Protein AF-A0A3Q3G1B0-F1 (afdb_monomer_lite)

pLDDT: mean 76.83, std 24.82, range [29.81, 98.31]

Organism: NCBI:txid56723

Sequence (438 aa):
MSRRAYSVTGSNMSSARRSFGGAPASNYSVKRTTSHGFGSGSGFGSMSMASGSYGQGGNNFMAPPITAVQVNQSLLAPLNLAIDPTIQVVRTQEKDQIKTLNNRFASFIDKVRFLEQQNKMLETKWSLLQDQTTSRSNIDGMFEAYIANLRRQLDGLGNEKVKLEGELRNMQGLVEDFKIKYEDEINKRAGAENEFVLLKKDVDAAYMNKVELEAKADALQDEINFLRAVYETELRELQGQIKDTSVIVEMDNSRNLDMDSIVAEVRAQYEDIANKSKAEAECWYKQKYEEMQSSAGQYGDDLRSTKTEIAELNRMIARLQNEIESVKGQRANLELQISEAEERGELAVRDAKLRIKDLEDALQRAKQDMARQVREYQELMNVKLALDIEIATYRKLLEGEESRLASGGANATIHVQQTSGGSDSEFIDYGHHHHYRC

Secondary structure (DSSP, 8-state):
------------------PPPP-------------------------------------------PPPP---TTS-S-------HHHHHHHHHHHHHHHHHHHHHHHHHHHHHHHHHHHHHHHHHHHHHHHHH----THHHHHHHHHHHHHHHHHHHHHHHHHHHHHHHHHHHHHHHHHHHHHHHHHHHHHHHHHHHHHHHHHHHHHHHHHHHHHHHHHHHHHHHHHHHHHHHHHHHHHHHHHHHSS-------S---HHHHHHHHHHHHHHHHHHHHHHHHHHHHHHHHHHHHHHHHHHHHHHHHHHHHHHHHHHHHHHHHHHHHHHHHHHHHHHHHHHHHHHHHHHHHHHHHHHHHHHHHHHHHHHHHHHHHHHHHHHHHHHHHHHHHHHHHHHHHHHHHHHHHTT------------------------------

Radius of gyration: 74.07 Å; chains: 1; bounding box: 150×112×204 Å

InterPro domains:
  IPR003054 Keratin, type II [PR01276] (96-104)
  IPR003054 Keratin, type II [PR01276] (123-135)
  IPR003054 Keratin, type II [PR01276] (168-181)
  IPR003054 Keratin, type II [PR01276] (182-201)
  IPR003054 Keratin, type II [PR01276] (293-310)
  IPR003054 Keratin, type II [PR01276] (344-359)
  IPR018039 Intermediate filament protein, conserved site [PS00226] (391-399)
  IPR032444 Keratin type II head [PF16208] (9-90)
  IPR039008 Intermediate filament, rod domain [PF00038] (93-404)
  IPR039008 Intermediate filament, rod domain [PS51842] (94-405)
  IPR039008 Intermediate filament, rod domain [SM01391] (93-404)

Structure (mmCIF, N/CA/C/O backbone):
data_AF-A0A3Q3G1B0-F1
#
_entry.id   AF-A0A3Q3G1B0-F1
#
loop_
_atom_site.group_PDB
_atom_site.id
_atom_site.type_symbol
_atom_site.label_atom_id
_atom_site.label_alt_id
_atom_site.label_comp_id
_atom_site.label_asym_id
_atom_site.label_entity_id
_atom_site.label_seq_id
_atom_site.pdbx_PDB_ins_code
_atom_site.Cartn_x
_atom_site.Cartn_y
_atom_site.Cartn_z
_atom_site.occupancy
_atom_site.B_iso_or_equiv
_atom_site.auth_seq_id
_atom_site.auth_comp_id
_atom_site.auth_asym_id
_atom_site.auth_atom_id
_atom_site.pdbx_PDB_model_num
ATOM 1 N N . MET A 1 1 ? 16.455 -18.747 47.196 1.00 43.62 1 MET A N 1
ATOM 2 C CA . MET A 1 1 ? 17.042 -18.895 45.842 1.00 43.62 1 MET A CA 1
ATOM 3 C C . MET A 1 1 ? 15.928 -18.537 44.866 1.00 43.62 1 MET A C 1
ATOM 5 O O . MET A 1 1 ? 14.877 -19.127 45.000 1.00 43.62 1 MET A O 1
ATOM 9 N N . SER A 1 2 ? 15.951 -17.538 43.991 1.00 40.81 2 SER A N 1
ATOM 10 C CA . SER A 1 2 ? 16.993 -16.732 43.362 1.00 40.81 2 SER A CA 1
ATOM 11 C C . SER A 1 2 ? 16.430 -15.308 43.205 1.00 40.81 2 SER A C 1
ATOM 13 O O . SER A 1 2 ? 15.312 -15.148 42.722 1.00 40.81 2 SER A O 1
ATOM 15 N N . ARG A 1 3 ? 17.153 -14.281 43.670 1.00 39.31 3 ARG A N 1
ATOM 16 C CA . ARG A 1 3 ? 16.805 -12.867 43.448 1.00 39.31 3 ARG A CA 1
ATOM 17 C C . ARG A 1 3 ? 17.604 -12.390 42.241 1.00 39.31 3 ARG A C 1
ATOM 19 O O . ARG A 1 3 ? 18.830 -12.432 42.291 1.00 39.31 3 ARG A O 1
ATOM 26 N N . ARG A 1 4 ? 16.934 -11.931 41.183 1.00 45.38 4 ARG A N 1
ATOM 27 C CA . ARG A 1 4 ? 17.589 -11.284 40.041 1.00 45.38 4 ARG A CA 1
ATOM 28 C C . ARG A 1 4 ? 17.277 -9.792 40.086 1.00 45.38 4 ARG A C 1
ATOM 30 O O . ARG A 1 4 ? 16.143 -9.382 39.871 1.00 45.38 4 ARG A O 1
ATOM 37 N N . ALA A 1 5 ? 18.289 -9.019 40.460 1.00 38.84 5 ALA A N 1
ATOM 38 C CA . ALA A 1 5 ? 18.289 -7.568 40.414 1.00 38.84 5 ALA A CA 1
ATOM 39 C C . ALA A 1 5 ? 18.445 -7.101 38.961 1.00 38.84 5 ALA A C 1
ATOM 41 O O . ALA A 1 5 ? 19.259 -7.663 38.228 1.00 38.84 5 ALA A O 1
ATOM 42 N N . TYR A 1 6 ? 17.712 -6.058 38.575 1.00 40.56 6 TYR A N 1
ATOM 43 C CA . TYR A 1 6 ? 18.009 -5.279 37.379 1.00 40.56 6 TYR A CA 1
ATOM 44 C C . TYR A 1 6 ? 18.290 -3.836 37.789 1.00 40.56 6 TYR A C 1
ATOM 46 O O . TYR A 1 6 ? 17.499 -3.184 38.467 1.00 40.56 6 TYR A O 1
ATOM 54 N N . SER A 1 7 ? 19.492 -3.406 37.426 1.00 35.34 7 SER A N 1
ATOM 55 C CA . SER A 1 7 ? 20.082 -2.094 37.631 1.00 35.34 7 SER A CA 1
ATOM 56 C C . SER A 1 7 ? 19.449 -1.055 36.711 1.00 35.34 7 SER A C 1
ATOM 58 O O . SER A 1 7 ? 19.364 -1.267 35.503 1.00 35.34 7 SER A O 1
ATOM 60 N N . VAL A 1 8 ? 19.077 0.090 37.278 1.00 37.97 8 VAL A N 1
ATOM 61 C CA . VAL A 1 8 ? 18.696 1.299 36.544 1.00 37.97 8 VAL A CA 1
ATOM 62 C C . VAL A 1 8 ? 19.968 2.090 36.241 1.00 37.97 8 VAL A C 1
ATOM 64 O O . VAL A 1 8 ? 20.605 2.617 37.150 1.00 37.97 8 VAL A O 1
ATOM 67 N N . THR A 1 9 ? 20.344 2.179 34.967 1.00 40.16 9 THR A N 1
ATOM 68 C CA . THR A 1 9 ? 21.362 3.117 34.476 1.00 40.16 9 THR A CA 1
ATOM 69 C C . THR A 1 9 ? 20.674 4.250 33.730 1.00 40.16 9 THR A C 1
ATOM 71 O O . THR A 1 9 ? 20.186 4.071 32.616 1.00 40.16 9 THR A O 1
ATOM 74 N N . GLY A 1 10 ? 20.632 5.420 34.369 1.00 38.16 10 GLY A N 1
ATOM 75 C CA . GLY A 1 10 ? 20.230 6.675 33.746 1.00 38.16 10 GLY A CA 1
ATOM 76 C C . GLY A 1 10 ? 21.275 7.140 32.736 1.00 38.16 10 GLY A C 1
ATOM 77 O O . GLY A 1 10 ? 22.471 7.130 33.018 1.00 38.16 10 GLY A O 1
ATOM 78 N N . SER A 1 11 ? 20.809 7.552 31.560 1.00 37.72 11 SER A N 1
ATOM 79 C CA . SER A 1 11 ? 21.623 8.199 30.532 1.00 37.72 11 SER A CA 1
ATOM 80 C C . SER A 1 11 ? 20.938 9.500 30.133 1.00 37.72 11 SER A C 1
ATOM 82 O O . SER A 1 11 ? 19.899 9.491 29.480 1.00 37.72 11 SER A O 1
ATOM 84 N N . ASN A 1 12 ? 21.520 10.619 30.565 1.00 38.75 12 ASN A N 1
ATOM 85 C CA . ASN A 1 12 ? 21.215 11.954 30.064 1.00 38.75 12 ASN A CA 1
ATOM 86 C C . ASN A 1 12 ? 21.522 12.005 28.562 1.00 38.75 12 ASN A C 1
ATOM 88 O O . ASN A 1 12 ? 22.678 11.829 28.178 1.00 38.75 12 ASN A O 1
ATOM 92 N N . MET A 1 13 ? 20.531 12.319 27.727 1.00 35.88 13 MET A N 1
ATOM 93 C CA . MET A 1 13 ? 20.781 12.795 26.367 1.00 35.88 13 MET A CA 1
ATOM 94 C C . MET A 1 13 ? 20.259 14.216 26.214 1.00 35.88 13 MET A C 1
ATOM 96 O O . MET A 1 13 ? 19.077 14.524 26.342 1.00 35.88 13 MET A O 1
ATOM 100 N N . SER A 1 14 ? 21.237 15.078 25.996 1.00 35.81 14 SER A N 1
ATOM 101 C CA . SER A 1 14 ? 21.177 16.503 25.773 1.00 35.81 14 SER A CA 1
ATOM 102 C C . SER A 1 14 ? 20.442 16.843 24.478 1.00 35.81 14 SER A C 1
ATOM 104 O O . SER A 1 14 ? 20.696 16.303 23.403 1.00 35.81 14 SER A O 1
ATOM 106 N N . SER A 1 15 ? 19.551 17.818 24.599 1.00 39.00 15 SER A N 1
ATOM 107 C CA . SER A 1 15 ? 18.870 18.516 23.519 1.00 39.00 15 SER A CA 1
ATOM 108 C C . SER A 1 15 ? 19.864 19.214 22.586 1.00 39.00 15 SER A C 1
ATOM 110 O O . SER A 1 15 ? 20.496 20.197 22.975 1.00 39.00 15 SER A O 1
ATOM 112 N N . ALA A 1 16 ? 19.951 18.761 21.335 1.00 35.78 16 ALA A N 1
ATOM 113 C CA . ALA A 1 16 ? 20.626 19.476 20.256 1.00 35.78 16 ALA A CA 1
ATOM 114 C C . ALA A 1 16 ? 19.607 19.852 19.172 1.00 35.78 16 ALA A C 1
ATOM 116 O O . ALA A 1 16 ? 19.231 19.043 18.327 1.00 35.78 16 ALA A O 1
ATOM 117 N N . ARG A 1 17 ? 19.169 21.116 19.199 1.00 37.94 17 ARG A N 1
ATOM 118 C CA . ARG A 1 17 ? 18.475 21.774 18.086 1.00 37.94 17 ARG A CA 1
ATOM 119 C C . ARG A 1 17 ? 19.414 21.807 16.876 1.00 37.94 17 ARG A C 1
ATOM 121 O O . ARG A 1 17 ? 20.477 22.417 16.957 1.00 37.94 17 ARG A O 1
ATOM 128 N N . ARG A 1 18 ? 19.021 21.211 15.749 1.00 34.88 18 ARG A N 1
ATOM 129 C CA . ARG A 1 18 ? 19.658 21.457 14.447 1.00 34.88 18 ARG A CA 1
ATOM 130 C C . ARG A 1 18 ? 18.677 22.201 13.551 1.00 34.88 18 ARG A C 1
ATOM 132 O O . ARG A 1 18 ? 17.680 21.650 13.103 1.00 34.88 18 ARG A O 1
ATOM 139 N N . SER A 1 19 ? 18.970 23.485 13.365 1.00 33.47 19 SER A N 1
ATOM 140 C CA . SER A 1 19 ? 18.337 24.365 12.389 1.00 33.47 19 SER A CA 1
ATOM 141 C C . SER A 1 19 ? 18.814 23.989 10.989 1.00 33.47 19 SER A C 1
ATOM 143 O O . SER A 1 19 ? 20.016 23.845 10.766 1.00 33.47 19 SER A O 1
ATOM 145 N N . PHE A 1 20 ? 17.873 23.869 10.055 1.00 38.31 20 PHE A N 1
ATOM 146 C CA . PHE A 1 20 ? 18.137 23.791 8.622 1.00 38.31 20 PHE A CA 1
ATOM 147 C C . PHE A 1 20 ? 18.861 25.062 8.152 1.00 38.31 20 PHE A C 1
ATOM 149 O O . PHE A 1 20 ? 18.433 26.177 8.451 1.00 38.31 20 PHE A O 1
ATOM 156 N N . GLY A 1 21 ? 19.973 24.875 7.439 1.00 31.75 21 GLY A N 1
ATOM 157 C CA . GLY A 1 21 ? 20.718 25.929 6.759 1.00 31.75 21 GLY A CA 1
ATOM 158 C C . GLY A 1 21 ? 20.192 26.111 5.338 1.00 31.75 21 GLY A C 1
ATOM 159 O O . GLY A 1 21 ? 20.191 25.168 4.549 1.00 31.75 21 GLY A O 1
ATOM 160 N N . GLY A 1 22 ? 19.737 27.325 5.034 1.00 33.97 22 GLY A N 1
ATOM 161 C CA . GLY A 1 22 ? 19.428 27.778 3.684 1.00 33.97 22 GLY A CA 1
ATOM 162 C C . GLY A 1 22 ? 20.692 28.224 2.942 1.00 33.97 22 GLY A C 1
ATOM 163 O O . GLY A 1 22 ? 21.556 28.871 3.524 1.00 33.97 22 GLY A O 1
ATOM 164 N N . ALA A 1 23 ? 20.757 27.815 1.675 1.00 41.09 23 ALA A N 1
ATOM 165 C CA . ALA A 1 23 ? 21.552 28.280 0.531 1.00 41.09 23 ALA A CA 1
ATOM 166 C C . ALA A 1 23 ? 22.687 29.312 0.726 1.00 41.09 23 ALA A C 1
ATOM 168 O O . ALA A 1 23 ? 22.473 30.391 1.276 1.00 41.09 23 ALA A O 1
ATOM 169 N N . PRO A 1 24 ? 23.807 29.123 0.003 1.00 43.69 24 PRO A N 1
ATOM 170 C CA . PRO A 1 24 ? 24.548 30.227 -0.579 1.00 43.69 24 PRO A CA 1
ATOM 171 C C . PRO A 1 24 ? 24.320 30.290 -2.096 1.00 43.69 24 PRO A C 1
ATOM 173 O O . PRO A 1 24 ? 24.618 29.356 -2.839 1.00 43.69 24 PRO A O 1
ATOM 176 N N . ALA A 1 25 ? 23.825 31.437 -2.557 1.00 39.72 25 ALA A N 1
ATOM 177 C CA . ALA A 1 25 ? 24.010 31.890 -3.925 1.00 39.72 25 ALA A CA 1
ATOM 178 C C . ALA A 1 25 ? 25.426 32.472 -4.049 1.00 39.72 25 ALA A C 1
ATOM 180 O O . ALA A 1 25 ? 25.784 33.388 -3.308 1.00 39.72 25 ALA A O 1
ATOM 181 N N . SER A 1 26 ? 26.223 31.976 -4.993 1.00 34.06 26 SER A N 1
ATOM 182 C CA . SER A 1 26 ? 27.424 32.673 -5.450 1.00 34.06 26 SER A CA 1
ATOM 183 C C . SER A 1 26 ? 27.499 32.642 -6.973 1.00 34.06 26 SER A C 1
ATOM 185 O O . SER A 1 26 ? 27.687 31.615 -7.619 1.00 34.06 26 SER A O 1
ATOM 187 N N . ASN A 1 27 ? 27.319 33.832 -7.539 1.00 38.81 27 ASN A N 1
ATOM 188 C CA . ASN A 1 27 ? 27.659 34.155 -8.910 1.00 38.81 27 ASN A CA 1
ATOM 189 C C . ASN A 1 27 ? 29.184 34.219 -9.023 1.00 38.81 27 ASN A C 1
ATOM 191 O O . ASN A 1 27 ? 29.809 35.082 -8.408 1.00 38.81 27 ASN A O 1
ATOM 195 N N . TYR A 1 28 ? 29.764 33.367 -9.864 1.00 37.78 28 TYR A N 1
ATOM 196 C CA . TYR A 1 28 ? 31.102 33.577 -10.402 1.00 37.78 28 TYR A CA 1
ATOM 197 C C . TYR A 1 28 ? 31.034 33.651 -11.923 1.00 37.78 28 TYR A C 1
ATOM 199 O O . TYR A 1 28 ? 30.822 32.671 -12.631 1.00 37.78 28 TYR A O 1
ATOM 207 N N . SER A 1 29 ? 31.227 34.872 -12.408 1.00 36.41 29 SER A N 1
ATOM 208 C CA . SER A 1 29 ? 31.548 35.209 -13.784 1.00 36.41 29 SER A CA 1
ATOM 209 C C . SER A 1 29 ? 32.986 34.786 -14.092 1.00 36.41 29 SER A C 1
ATOM 211 O O . SER A 1 29 ? 33.923 35.343 -13.513 1.00 36.41 29 SER A O 1
ATOM 213 N N . VAL A 1 30 ? 33.178 33.863 -15.038 1.00 35.69 30 VAL A N 1
ATOM 214 C CA . VAL A 1 30 ? 34.489 33.616 -15.651 1.00 35.69 30 VAL A CA 1
ATOM 215 C C . VAL A 1 30 ? 34.432 33.847 -17.158 1.00 35.69 30 VAL A C 1
ATOM 217 O O . VAL A 1 30 ? 33.531 33.432 -17.879 1.00 35.69 30 VAL A O 1
ATOM 220 N N . LYS A 1 31 ? 35.445 34.613 -17.546 1.00 35.00 31 LYS A N 1
ATOM 221 C CA . LYS A 1 31 ? 35.848 35.186 -18.821 1.00 35.00 31 LYS A CA 1
ATOM 222 C C . LYS A 1 31 ? 35.782 34.220 -20.009 1.00 35.00 31 LYS A C 1
ATOM 224 O O . LYS A 1 31 ? 36.242 33.086 -19.948 1.00 35.00 31 LYS A O 1
ATOM 229 N N . ARG A 1 32 ? 35.286 34.771 -21.121 1.00 31.41 32 ARG A N 1
ATOM 230 C CA . ARG A 1 32 ? 35.415 34.257 -22.488 1.00 31.41 32 ARG A CA 1
ATOM 231 C C . ARG A 1 32 ? 36.866 34.363 -22.959 1.00 31.41 32 ARG A C 1
ATOM 233 O O . ARG A 1 32 ? 37.446 35.444 -22.867 1.00 31.41 32 ARG A O 1
ATOM 240 N N . THR A 1 33 ? 37.385 33.306 -23.575 1.00 33.59 33 THR A N 1
ATOM 241 C CA . THR A 1 33 ? 38.538 33.378 -24.484 1.00 33.59 33 THR A CA 1
ATOM 242 C C . THR A 1 33 ? 38.298 32.506 -25.717 1.00 33.59 33 THR A C 1
ATOM 244 O O . THR A 1 33 ? 38.049 31.313 -25.591 1.00 33.59 33 THR A O 1
ATOM 247 N N . THR A 1 34 ? 38.405 33.157 -26.880 1.00 32.47 34 THR A N 1
ATOM 248 C CA . THR A 1 34 ? 38.829 32.649 -28.201 1.00 32.47 34 THR A CA 1
ATOM 249 C C . THR A 1 34 ? 38.176 31.392 -28.786 1.00 32.47 34 THR A C 1
ATOM 251 O O . THR A 1 34 ? 38.571 30.272 -28.489 1.00 32.47 34 THR A O 1
ATOM 254 N N . SER A 1 35 ? 37.325 31.605 -29.796 1.00 31.66 35 SER A N 1
ATOM 255 C CA . SER A 1 35 ? 37.092 30.656 -30.891 1.00 31.66 35 SER A CA 1
ATOM 256 C C . SER A 1 35 ? 37.362 31.349 -32.232 1.00 31.66 35 SER A C 1
ATOM 258 O O . SER A 1 35 ? 36.646 32.273 -32.617 1.00 31.66 35 SER A O 1
ATOM 260 N N . HIS A 1 36 ? 38.411 30.910 -32.925 1.00 31.44 36 HIS A N 1
ATOM 261 C CA . HIS A 1 36 ? 38.564 31.083 -34.368 1.00 31.44 36 HIS A CA 1
ATOM 262 C C . HIS A 1 36 ? 37.856 29.918 -35.070 1.00 31.44 36 HIS A C 1
ATOM 264 O O . HIS A 1 36 ? 37.966 28.788 -34.603 1.00 31.44 36 HIS A O 1
ATOM 270 N N . GLY A 1 37 ? 37.236 30.185 -36.223 1.00 30.86 37 GLY A N 1
ATOM 271 C CA . GLY A 1 37 ? 37.069 29.176 -37.274 1.00 30.86 37 GLY A CA 1
ATOM 272 C C . GLY A 1 37 ? 35.647 28.918 -37.777 1.00 30.86 37 GLY A C 1
ATOM 273 O O . GLY A 1 37 ? 34.951 28.077 -37.234 1.00 30.86 37 GLY A O 1
ATOM 274 N N . PHE A 1 38 ? 35.329 29.572 -38.901 1.00 30.77 38 PHE A N 1
ATOM 275 C CA . PHE A 1 38 ? 34.603 29.055 -40.075 1.00 30.77 38 PHE A CA 1
ATOM 276 C C . PHE A 1 38 ? 33.124 28.613 -39.989 1.00 30.77 38 PHE A C 1
ATOM 278 O O . PHE A 1 38 ? 32.759 27.639 -39.345 1.00 30.77 38 PHE A O 1
ATOM 285 N N . GLY A 1 39 ? 32.303 29.275 -40.816 1.00 29.81 39 GLY A N 1
ATOM 286 C CA . GLY A 1 39 ? 30.931 28.897 -41.185 1.00 29.81 39 GLY A CA 1
ATOM 287 C C . GLY A 1 39 ? 30.163 30.125 -41.688 1.00 29.81 39 GLY A C 1
ATOM 288 O O . GLY A 1 39 ? 29.643 30.891 -40.892 1.00 29.81 39 GLY A O 1
ATOM 289 N N . SER A 1 40 ? 30.326 30.499 -42.961 1.00 32.31 40 SER A N 1
ATOM 290 C CA . SER A 1 40 ? 29.347 30.260 -44.039 1.00 32.31 40 SER A CA 1
ATOM 291 C C . SER A 1 40 ? 27.954 30.833 -43.750 1.00 32.31 40 SER A C 1
ATOM 293 O O . SER A 1 40 ? 27.165 30.249 -43.013 1.00 32.31 40 SER A O 1
ATOM 295 N N . GLY A 1 41 ? 27.657 31.970 -44.381 1.00 33.62 41 GLY A N 1
ATOM 296 C CA . GLY A 1 41 ? 26.340 32.594 -44.414 1.00 33.62 41 GLY A CA 1
ATOM 297 C C . GLY A 1 41 ? 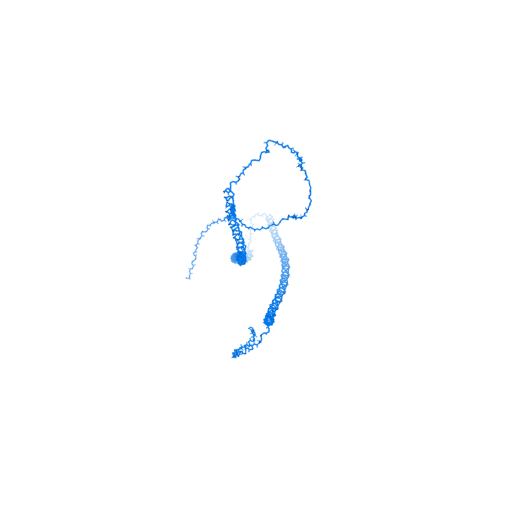26.202 33.420 -45.688 1.00 33.62 41 GLY A C 1
ATOM 298 O O . GLY A 1 41 ? 26.756 34.510 -45.795 1.00 33.62 41 GLY A O 1
ATOM 299 N N . SER A 1 42 ? 25.509 32.839 -46.662 1.00 33.53 42 SER A N 1
ATOM 300 C CA . SER A 1 42 ? 25.210 33.366 -47.989 1.00 33.53 42 SER A CA 1
ATOM 301 C C . SER A 1 42 ? 24.365 34.643 -47.951 1.00 33.53 42 SER A C 1
ATOM 303 O O . SER A 1 42 ? 23.390 34.730 -47.208 1.00 33.53 42 SER A O 1
ATOM 305 N N . GLY A 1 43 ? 24.682 35.589 -48.835 1.00 31.00 43 GLY A N 1
ATOM 306 C CA . GLY A 1 43 ? 23.877 36.774 -49.120 1.00 31.00 43 GLY A CA 1
ATOM 307 C C . GLY A 1 43 ? 24.124 37.231 -50.554 1.00 31.00 43 GLY A C 1
ATOM 308 O O . GLY A 1 43 ? 25.257 37.478 -50.948 1.00 31.00 43 GLY A O 1
ATOM 309 N N . PHE A 1 44 ? 23.049 37.255 -51.332 1.00 31.50 44 PHE A N 1
ATOM 310 C CA . PHE A 1 44 ? 22.978 37.456 -52.774 1.00 31.50 44 PHE A CA 1
ATOM 311 C C . PHE A 1 44 ? 23.521 38.812 -53.252 1.00 31.50 44 PHE A C 1
ATOM 313 O O . PHE A 1 44 ? 23.289 39.842 -52.627 1.00 31.50 44 PHE A O 1
ATOM 320 N N . GLY A 1 45 ? 24.146 38.811 -54.431 1.00 31.77 45 GLY A N 1
ATOM 321 C CA . GLY A 1 45 ? 24.577 40.018 -55.136 1.00 31.77 45 GLY A CA 1
ATOM 322 C C . GLY A 1 45 ? 24.966 39.711 -56.578 1.00 31.77 45 GLY A C 1
ATOM 323 O O . GLY A 1 45 ? 26.138 39.570 -56.899 1.00 31.77 45 GLY A O 1
ATOM 324 N N . SER A 1 46 ? 23.955 39.548 -57.428 1.00 32.53 46 SER A N 1
ATOM 325 C CA . SER A 1 46 ? 24.068 39.453 -58.885 1.00 32.53 46 SER A CA 1
ATOM 326 C C . SER A 1 46 ? 24.628 40.750 -59.471 1.00 32.53 46 SER A C 1
ATOM 328 O O . SER A 1 46 ? 24.067 41.804 -59.194 1.00 32.53 46 SER A O 1
ATOM 330 N N . MET A 1 47 ? 25.616 40.667 -60.366 1.00 32.38 47 MET A N 1
ATOM 331 C CA . MET A 1 47 ? 25.613 41.474 -61.592 1.00 32.38 47 MET A CA 1
ATOM 332 C C . MET A 1 47 ? 26.605 40.940 -62.628 1.00 32.38 47 MET A C 1
ATOM 334 O O . MET A 1 47 ? 27.818 40.911 -62.435 1.00 32.38 47 MET A O 1
ATOM 338 N N . SER A 1 48 ? 26.022 40.519 -63.743 1.00 32.16 48 SER A N 1
ATOM 339 C CA . SER A 1 48 ? 26.653 40.166 -65.004 1.00 32.16 48 SER A CA 1
ATOM 340 C C . SER A 1 48 ? 27.347 41.374 -65.638 1.00 32.16 48 SER A C 1
ATOM 342 O O . SER A 1 48 ? 26.818 42.482 -65.592 1.00 32.16 48 SER A O 1
ATOM 344 N N . MET A 1 49 ? 28.474 41.150 -66.314 1.00 32.97 49 MET A N 1
ATOM 345 C CA . MET A 1 49 ? 29.023 42.097 -67.287 1.00 32.97 49 MET A CA 1
ATOM 346 C C . MET A 1 49 ? 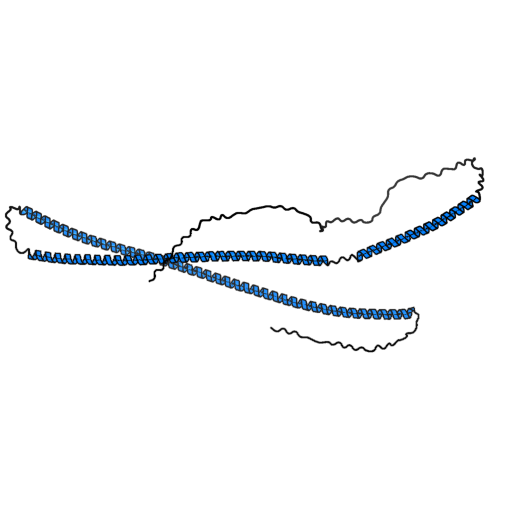28.924 41.473 -68.673 1.00 32.97 49 MET A C 1
ATOM 348 O O . MET A 1 49 ? 29.612 40.505 -68.994 1.00 32.97 49 MET A O 1
ATOM 352 N N . ALA A 1 50 ? 28.003 42.022 -69.458 1.00 32.47 50 ALA A N 1
ATOM 353 C CA . ALA A 1 50 ? 27.837 41.750 -70.871 1.00 32.47 50 ALA A CA 1
ATOM 354 C C . ALA A 1 50 ? 28.663 42.746 -71.693 1.00 32.47 50 ALA A C 1
ATOM 356 O O . ALA A 1 50 ? 28.808 43.916 -71.345 1.00 32.47 50 ALA A O 1
ATOM 357 N N . SER A 1 51 ? 29.167 42.248 -72.814 1.00 35.06 51 SER A N 1
ATOM 358 C CA . SER A 1 51 ? 29.729 42.998 -73.931 1.00 35.06 51 SER A CA 1
ATOM 359 C C . SER A 1 51 ? 28.746 44.022 -74.507 1.00 35.06 51 SER A C 1
ATOM 361 O O . SER A 1 51 ? 27.567 43.707 -74.671 1.00 35.06 51 SER A O 1
ATOM 363 N N . GLY A 1 52 ? 29.238 45.176 -74.957 1.00 33.19 52 GLY A N 1
ATOM 364 C CA . GLY A 1 52 ? 28.437 46.092 -75.766 1.00 33.19 52 GLY A CA 1
ATOM 365 C C . GLY A 1 52 ? 29.184 47.354 -76.175 1.00 33.19 52 GLY A C 1
ATOM 366 O O . GLY A 1 52 ? 29.694 48.073 -75.333 1.00 33.19 52 GLY A O 1
ATOM 367 N N . SER A 1 53 ? 29.246 47.562 -77.486 1.00 33.34 53 SER A N 1
ATOM 368 C CA . SER A 1 53 ? 29.921 48.615 -78.254 1.00 33.34 53 SER A CA 1
ATOM 369 C C . SER A 1 53 ? 29.312 50.028 -78.094 1.00 33.34 53 SER A C 1
ATOM 371 O O . SER A 1 53 ? 28.308 50.199 -77.411 1.00 33.34 53 SER A O 1
ATOM 373 N N . TYR A 1 54 ? 29.867 50.975 -78.868 1.00 33.03 54 TYR A N 1
ATOM 374 C CA . TYR A 1 54 ? 29.530 52.397 -79.072 1.00 33.03 54 TYR A CA 1
ATOM 375 C C . TYR A 1 54 ? 30.096 53.343 -78.002 1.00 33.03 54 TYR A C 1
ATOM 377 O O . TYR A 1 54 ? 29.974 53.104 -76.815 1.00 33.03 54 TYR A O 1
ATOM 385 N N . GLY A 1 55 ? 30.732 54.466 -78.315 1.00 30.75 55 GLY A N 1
ATOM 386 C CA . GLY A 1 55 ? 30.929 55.156 -79.576 1.00 30.75 55 GLY A CA 1
ATOM 387 C C . GLY A 1 55 ? 31.116 56.648 -79.272 1.00 30.75 55 GLY A C 1
ATOM 388 O O . GLY A 1 55 ? 30.375 57.205 -78.477 1.00 30.75 55 GLY A O 1
ATOM 389 N N . GLN A 1 56 ? 32.071 57.260 -79.973 1.00 33.22 56 GLN A N 1
ATOM 390 C CA . GLN A 1 56 ? 32.056 58.654 -80.427 1.00 33.22 56 GLN A CA 1
ATOM 391 C C . GLN A 1 56 ? 32.291 59.828 -79.447 1.00 33.22 56 GLN A C 1
ATOM 393 O O . GLN A 1 56 ? 31.731 59.930 -78.365 1.00 33.22 56 GLN A O 1
ATOM 398 N N . GLY A 1 57 ? 33.071 60.784 -79.969 1.00 31.39 57 GLY A N 1
ATOM 399 C CA . GLY A 1 57 ? 33.289 62.140 -79.463 1.00 31.39 57 GLY A CA 1
ATOM 400 C C . GLY A 1 57 ? 34.732 62.308 -78.989 1.00 31.39 57 GLY A C 1
ATOM 401 O O . GLY A 1 57 ? 35.070 61.869 -77.904 1.00 31.39 57 GLY A O 1
ATOM 402 N N . GLY A 1 58 ? 35.674 62.852 -79.752 1.00 32.44 58 GLY A N 1
ATOM 403 C CA . GLY A 1 58 ? 35.540 63.877 -80.777 1.00 32.44 58 GLY A CA 1
ATOM 404 C C . GLY A 1 58 ? 36.328 65.101 -80.321 1.00 32.44 58 GLY A C 1
ATOM 405 O O . GLY A 1 58 ? 36.219 65.517 -79.172 1.00 32.44 58 GLY A O 1
ATOM 406 N N . ASN A 1 59 ? 37.061 65.662 -81.278 1.00 34.66 59 ASN A N 1
ATOM 407 C CA . ASN A 1 59 ? 37.718 66.963 -81.262 1.00 34.66 59 ASN A CA 1
ATOM 408 C C . ASN A 1 59 ? 39.103 67.006 -80.607 1.00 34.66 59 ASN A C 1
ATOM 410 O O . ASN A 1 59 ? 39.319 66.532 -79.504 1.00 34.66 59 ASN A O 1
ATOM 414 N N . ASN A 1 60 ? 40.092 67.648 -81.210 1.00 32.56 60 ASN A N 1
ATOM 415 C CA . ASN A 1 60 ? 40.193 68.299 -82.513 1.00 32.56 60 ASN A CA 1
ATOM 416 C C . ASN A 1 60 ? 41.683 68.646 -82.691 1.00 32.56 60 ASN A C 1
ATOM 418 O O . ASN A 1 60 ? 42.452 68.621 -81.734 1.00 32.56 60 ASN A O 1
ATOM 422 N N . PHE A 1 61 ? 41.981 69.154 -83.883 1.00 32.69 61 PHE A N 1
ATOM 423 C CA . PHE A 1 61 ? 43.083 70.054 -84.218 1.00 32.69 61 PHE A CA 1
ATOM 424 C C . PHE A 1 61 ? 44.359 69.395 -84.721 1.00 32.69 61 PHE A C 1
ATOM 426 O O . PHE A 1 61 ? 44.947 68.550 -84.068 1.00 32.69 61 PHE A O 1
ATOM 433 N N . MET A 1 62 ? 44.928 69.813 -85.843 1.00 35.34 62 MET A N 1
ATOM 434 C CA . MET A 1 62 ? 44.506 70.604 -87.011 1.00 35.34 62 MET A CA 1
ATOM 435 C C . MET A 1 62 ? 45.785 70.555 -87.862 1.00 35.34 62 MET A C 1
ATOM 437 O O . MET A 1 62 ? 46.831 70.993 -87.389 1.00 35.34 62 MET A O 1
ATOM 441 N N . ALA A 1 63 ? 45.741 70.013 -89.078 1.00 49.56 63 ALA A N 1
ATOM 442 C CA . ALA A 1 63 ? 46.788 70.305 -90.056 1.00 49.56 63 ALA A CA 1
ATOM 443 C C . ALA A 1 63 ? 46.547 71.722 -90.593 1.00 49.56 63 ALA A C 1
ATOM 445 O O . ALA A 1 63 ? 45.406 72.051 -90.926 1.00 49.56 63 ALA A O 1
ATOM 446 N N . PRO A 1 64 ? 47.579 72.577 -90.624 1.00 47.00 64 PRO A N 1
ATOM 447 C CA . PRO A 1 64 ? 47.923 73.245 -91.887 1.00 47.00 64 PRO A CA 1
ATOM 448 C C . PRO A 1 64 ? 49.439 73.571 -91.971 1.00 47.00 64 PRO A C 1
ATOM 450 O O . PRO A 1 64 ? 50.191 73.277 -91.047 1.00 47.00 64 PRO A O 1
ATOM 453 N N . PRO A 1 65 ? 49.913 74.298 -92.992 1.00 47.06 65 PRO A N 1
ATOM 454 C CA . PRO A 1 65 ? 49.898 73.992 -94.414 1.00 47.06 65 PRO A CA 1
ATOM 455 C C . PRO A 1 65 ? 51.338 73.852 -94.964 1.00 47.06 65 PRO A C 1
ATOM 457 O O . PRO A 1 65 ? 52.318 74.259 -94.346 1.00 47.06 65 PRO A O 1
ATOM 460 N N . ILE A 1 66 ? 51.457 73.314 -96.176 1.00 52.06 66 ILE A N 1
ATOM 461 C CA . ILE A 1 66 ? 52.681 73.354 -96.986 1.00 52.06 66 ILE A CA 1
ATOM 462 C C . ILE A 1 66 ? 53.007 74.824 -97.301 1.00 52.06 66 ILE A C 1
ATOM 464 O O . ILE A 1 66 ? 52.219 75.502 -97.960 1.00 52.06 66 ILE A O 1
ATOM 468 N N . THR A 1 67 ? 54.157 75.314 -96.832 1.00 46.25 67 THR A N 1
ATOM 469 C CA . THR A 1 67 ? 54.709 76.639 -97.151 1.00 46.25 67 THR A CA 1
ATOM 470 C C . THR A 1 67 ? 55.810 76.532 -98.206 1.00 46.25 67 THR A C 1
ATOM 472 O O . THR A 1 67 ? 56.619 75.606 -98.217 1.00 46.25 67 THR A O 1
ATOM 475 N N . ALA A 1 68 ? 55.800 77.485 -99.137 1.00 45.91 68 ALA A N 1
ATOM 476 C CA . ALA A 1 68 ? 56.692 77.541 -100.282 1.00 45.91 68 ALA A CA 1
ATOM 477 C C . ALA A 1 68 ? 58.148 77.862 -99.903 1.00 45.91 68 ALA A C 1
ATOM 479 O O . ALA A 1 68 ? 58.446 78.587 -98.958 1.00 45.91 68 ALA A O 1
ATOM 480 N N . VAL A 1 69 ? 59.033 77.320 -100.732 1.00 40.81 69 VAL A N 1
ATOM 481 C CA . VAL A 1 69 ? 60.485 77.475 -100.776 1.00 40.81 69 VAL A CA 1
ATOM 482 C C . VAL A 1 69 ? 60.924 78.950 -100.789 1.00 40.81 69 VAL A C 1
ATOM 484 O O . VAL A 1 69 ? 60.514 79.713 -101.660 1.00 40.81 69 VAL A O 1
ATOM 487 N N . GLN A 1 70 ? 61.867 79.316 -99.914 1.00 45.94 70 GLN A N 1
ATOM 488 C CA . GLN A 1 70 ? 62.819 80.405 -100.162 1.00 45.94 70 GLN A CA 1
ATOM 489 C C . GLN A 1 70 ? 64.222 79.803 -100.298 1.00 45.94 70 GLN A C 1
ATOM 491 O O . GLN A 1 70 ? 64.841 79.390 -99.319 1.00 45.94 70 GLN A O 1
ATOM 496 N N . VAL A 1 71 ? 64.714 79.732 -101.538 1.00 47.22 71 VAL A N 1
ATOM 497 C CA . VAL A 1 71 ? 66.104 79.374 -101.841 1.00 47.22 71 VAL A CA 1
ATOM 498 C C . VAL A 1 71 ? 66.983 80.566 -101.480 1.00 47.22 71 VAL A C 1
ATOM 500 O O . VAL A 1 71 ? 66.920 81.609 -102.130 1.00 47.22 71 VAL A O 1
ATOM 503 N N . ASN A 1 72 ? 67.829 80.415 -100.463 1.00 42.25 72 ASN A N 1
ATOM 504 C CA . ASN A 1 72 ? 68.954 81.317 -100.270 1.00 42.25 72 ASN A CA 1
ATOM 505 C C . ASN A 1 72 ? 69.990 81.001 -101.363 1.00 42.25 72 ASN A C 1
ATOM 507 O O . ASN A 1 72 ? 70.649 79.962 -101.320 1.00 42.25 72 ASN A O 1
ATOM 511 N N . GLN A 1 73 ? 70.099 81.870 -102.374 1.00 57.28 73 GLN A N 1
ATOM 512 C CA . GLN A 1 73 ? 71.009 81.689 -103.517 1.00 57.28 73 GLN A CA 1
ATOM 513 C C . GLN A 1 73 ? 72.507 81.749 -103.139 1.00 57.28 73 GLN A C 1
ATOM 515 O O . GLN A 1 73 ? 73.362 81.619 -104.009 1.00 57.28 73 GLN A O 1
ATOM 520 N N . SER A 1 74 ? 72.839 81.870 -101.850 1.00 58.50 74 SER A N 1
ATOM 521 C CA . SER A 1 74 ? 74.210 81.939 -101.328 1.00 58.50 74 SER A CA 1
ATOM 522 C C . SER A 1 74 ? 74.734 80.610 -100.751 1.00 58.50 74 SER A C 1
ATOM 524 O O . SER A 1 74 ? 75.820 80.585 -100.181 1.00 58.50 74 SER A O 1
ATOM 526 N N . LEU A 1 75 ? 73.995 79.500 -100.900 1.00 49.25 75 LEU A N 1
ATOM 527 C CA . LEU A 1 75 ? 74.419 78.139 -100.506 1.00 49.25 75 LEU A CA 1
ATOM 528 C C . LEU A 1 75 ? 74.553 77.169 -101.703 1.00 49.25 75 LEU A C 1
ATOM 530 O O . LEU A 1 75 ? 74.679 75.962 -101.518 1.00 49.25 75 LEU A O 1
ATOM 534 N N . LEU A 1 76 ? 74.569 77.696 -102.935 1.00 47.66 76 LEU A N 1
ATOM 535 C CA . LEU A 1 76 ? 74.786 76.962 -104.196 1.00 47.66 76 LEU A CA 1
ATOM 536 C C . LEU A 1 76 ? 76.263 76.942 -104.642 1.00 47.66 76 LEU A C 1
ATOM 538 O O . LEU A 1 76 ? 76.569 76.960 -105.832 1.00 47.66 76 LEU A O 1
ATOM 542 N N . ALA A 1 77 ? 77.192 76.868 -103.689 1.00 46.09 77 ALA A N 1
ATOM 543 C CA . ALA A 1 77 ? 78.555 76.432 -103.972 1.00 46.09 77 ALA A CA 1
ATOM 544 C C . ALA A 1 77 ? 78.637 74.922 -103.687 1.00 46.09 77 ALA A C 1
ATOM 546 O O . ALA A 1 77 ? 78.288 74.513 -102.577 1.00 46.09 77 ALA A O 1
ATOM 547 N N . PRO A 1 78 ? 79.090 74.073 -104.628 1.00 46.78 78 PRO A N 1
ATOM 548 C CA . PRO A 1 78 ? 79.399 72.689 -104.311 1.00 46.78 78 PRO A CA 1
ATOM 549 C C . PRO A 1 78 ? 80.545 72.683 -103.294 1.00 46.78 78 PRO A C 1
ATOM 551 O O . PRO A 1 78 ? 81.710 72.868 -103.643 1.00 46.78 78 PRO A O 1
ATOM 554 N N . LEU A 1 79 ? 80.224 72.487 -102.016 1.00 38.00 79 LEU A N 1
ATOM 555 C CA . LEU A 1 79 ? 81.210 72.080 -101.027 1.00 38.00 79 LEU A CA 1
ATOM 556 C C . LEU A 1 79 ? 81.541 70.624 -101.332 1.00 38.00 79 LEU A C 1
ATOM 558 O O . LEU A 1 79 ? 80.828 69.697 -100.955 1.00 38.00 79 LEU A O 1
ATOM 562 N N . ASN A 1 80 ? 82.618 70.454 -102.091 1.00 50.75 80 ASN A N 1
ATOM 563 C CA . ASN A 1 80 ? 83.263 69.184 -102.353 1.00 50.75 80 ASN A CA 1
ATOM 564 C C . ASN A 1 80 ? 83.841 68.644 -101.033 1.00 50.75 80 ASN A C 1
ATOM 566 O O . ASN A 1 80 ? 85.030 68.788 -100.754 1.00 50.75 80 ASN A O 1
ATOM 570 N N . LEU A 1 81 ? 82.991 68.058 -100.185 1.00 49.25 81 LEU A N 1
ATOM 571 C CA . LEU A 1 81 ? 83.453 67.144 -99.151 1.00 49.25 81 LEU A CA 1
ATOM 572 C C . LEU A 1 81 ? 83.797 65.844 -99.863 1.00 49.25 81 LEU A C 1
ATOM 574 O O . LEU A 1 81 ? 82.952 64.961 -100.012 1.00 49.25 81 LEU A O 1
ATOM 578 N N . ALA A 1 82 ? 85.045 65.743 -100.312 1.00 50.56 82 ALA A N 1
ATOM 579 C CA . ALA A 1 82 ? 85.680 64.454 -100.499 1.00 50.56 82 ALA A CA 1
ATOM 580 C C . ALA A 1 82 ? 85.539 63.705 -99.166 1.00 50.56 82 ALA A C 1
ATOM 582 O O . ALA A 1 82 ? 86.275 63.956 -98.213 1.00 50.56 82 ALA A O 1
ATOM 583 N N . ILE A 1 83 ? 84.503 62.869 -99.062 1.00 51.34 83 ILE A N 1
ATOM 584 C CA . ILE A 1 83 ? 84.330 61.942 -97.953 1.00 51.34 83 ILE A CA 1
ATOM 585 C C . ILE A 1 83 ? 85.549 61.042 -98.029 1.00 51.34 83 ILE A C 1
ATOM 587 O O . ILE A 1 83 ? 85.706 60.278 -98.979 1.00 51.34 83 ILE A O 1
ATOM 591 N N . ASP A 1 84 ? 86.430 61.218 -97.056 1.00 52.22 84 ASP A N 1
ATOM 592 C CA . ASP A 1 84 ? 87.658 60.461 -96.921 1.00 52.22 84 ASP A CA 1
ATOM 593 C C . ASP A 1 84 ? 87.344 58.955 -97.061 1.00 52.22 84 ASP A C 1
ATOM 595 O O . ASP A 1 84 ? 86.531 58.428 -96.286 1.00 52.22 84 ASP A O 1
ATOM 599 N N . PRO A 1 85 ? 87.930 58.247 -98.046 1.00 61.88 85 PRO A N 1
ATOM 600 C CA . PRO A 1 85 ? 87.686 56.822 -98.248 1.00 61.88 85 PRO A CA 1
ATOM 601 C C . PRO A 1 85 ? 88.046 55.987 -97.009 1.00 61.88 85 PRO A C 1
ATOM 603 O O . PRO A 1 85 ? 87.518 54.888 -96.845 1.00 61.88 85 PRO A O 1
ATOM 606 N N . THR A 1 86 ? 88.857 56.510 -96.082 1.00 62.72 86 THR A N 1
ATOM 607 C CA . THR A 1 86 ? 89.120 55.849 -94.796 1.00 62.72 86 THR A CA 1
ATOM 608 C C . THR A 1 86 ? 87.938 55.934 -93.816 1.00 62.72 86 THR A C 1
ATOM 610 O O . THR A 1 86 ? 87.646 54.952 -93.133 1.00 62.72 86 THR A O 1
ATOM 613 N N . ILE A 1 87 ? 87.162 57.027 -93.801 1.00 62.72 87 ILE A N 1
ATOM 614 C CA . ILE A 1 87 ? 85.976 57.189 -92.931 1.00 62.72 87 ILE A CA 1
ATOM 615 C C . ILE A 1 87 ? 84.828 56.270 -93.370 1.00 62.72 87 ILE A C 1
ATOM 617 O O . ILE A 1 87 ? 84.055 55.787 -92.538 1.00 62.72 87 ILE A O 1
ATOM 621 N N . GLN A 1 88 ? 84.707 55.996 -94.671 1.00 65.31 88 GLN A N 1
ATOM 622 C CA . GLN A 1 88 ? 83.677 55.096 -95.188 1.00 65.31 88 GLN A CA 1
ATOM 623 C C . GLN A 1 88 ? 83.969 53.634 -94.821 1.00 65.31 88 GLN A C 1
ATOM 625 O O . GLN A 1 88 ? 83.049 52.931 -94.403 1.00 65.31 88 GLN A O 1
ATOM 630 N N . VAL A 1 89 ? 85.243 53.217 -94.878 1.00 67.94 89 VAL A N 1
ATOM 631 C CA . VAL A 1 89 ? 85.695 51.882 -94.451 1.00 67.94 89 VAL A CA 1
ATOM 632 C C . VAL A 1 89 ? 85.489 51.683 -92.947 1.00 67.94 89 VAL A C 1
ATOM 634 O O . VAL A 1 89 ? 84.919 50.667 -92.544 1.00 67.94 89 VAL A O 1
ATOM 637 N N . VAL A 1 90 ? 85.849 52.674 -92.120 1.00 74.06 90 VAL A N 1
ATOM 638 C CA . VAL A 1 90 ? 85.621 52.631 -90.663 1.00 74.06 90 VAL A CA 1
ATOM 639 C C . VAL A 1 90 ? 84.128 52.554 -90.340 1.00 74.06 90 VAL A C 1
ATOM 641 O O . VAL A 1 90 ? 83.727 51.690 -89.568 1.00 74.06 90 VAL A O 1
ATOM 644 N N . ARG A 1 91 ? 83.266 53.349 -90.992 1.00 73.19 91 ARG A N 1
ATOM 645 C CA . ARG A 1 91 ? 81.807 53.250 -90.788 1.00 73.19 91 ARG A CA 1
ATOM 646 C C . ARG A 1 91 ? 81.220 51.919 -91.245 1.00 73.19 91 ARG A C 1
ATOM 648 O O . ARG A 1 91 ? 80.277 51.438 -90.622 1.00 73.19 91 ARG A O 1
ATOM 655 N N . THR A 1 92 ? 81.725 51.310 -92.320 1.00 73.00 92 THR A N 1
ATOM 656 C CA . THR A 1 92 ? 81.288 49.959 -92.714 1.00 73.00 92 THR A CA 1
ATOM 657 C C . THR A 1 92 ? 81.753 48.901 -91.720 1.00 73.00 92 THR A C 1
ATOM 659 O O . THR A 1 92 ? 80.969 48.022 -91.374 1.00 73.00 92 THR A O 1
ATOM 662 N N . GLN A 1 93 ? 82.969 49.031 -91.186 1.00 77.06 93 GLN A N 1
ATOM 663 C CA . GLN A 1 93 ? 83.516 48.116 -90.190 1.00 77.06 93 GLN A CA 1
ATOM 664 C C . GLN A 1 93 ? 82.795 48.250 -88.837 1.00 77.06 93 GLN A C 1
ATOM 666 O O . GLN A 1 93 ? 82.420 47.237 -88.253 1.00 77.06 93 GLN A O 1
ATOM 671 N N . GLU A 1 94 ? 82.495 49.470 -88.382 1.00 78.50 94 GLU A N 1
ATOM 672 C CA . GLU A 1 94 ? 81.634 49.735 -87.220 1.00 78.50 94 GLU A CA 1
ATOM 673 C C . GLU A 1 94 ? 80.216 49.204 -87.444 1.00 78.50 94 GLU A C 1
ATOM 675 O O . GLU A 1 94 ? 79.647 48.565 -86.563 1.00 78.50 94 GLU A O 1
ATOM 680 N N . LYS A 1 95 ? 79.642 49.393 -88.638 1.00 80.44 95 LYS A N 1
ATOM 681 C CA . LYS A 1 95 ? 78.318 48.855 -88.977 1.00 80.44 95 LYS A CA 1
ATOM 682 C C . LYS A 1 95 ? 78.300 47.326 -88.938 1.00 80.44 95 LYS A C 1
ATOM 684 O O . LYS A 1 95 ? 77.324 46.757 -88.457 1.00 80.44 95 LYS A O 1
ATOM 689 N N . ASP A 1 96 ? 79.348 46.652 -89.401 1.00 79.19 96 ASP A N 1
ATOM 690 C CA . ASP A 1 96 ? 79.437 45.189 -89.359 1.00 79.19 96 ASP A CA 1
ATOM 691 C C . ASP A 1 96 ? 79.762 44.653 -87.955 1.00 79.19 96 ASP A C 1
ATOM 693 O O . ASP A 1 96 ? 79.229 43.613 -87.556 1.00 79.19 96 ASP A O 1
ATOM 697 N N . GLN A 1 97 ? 80.527 45.391 -87.146 1.00 80.00 97 GLN A N 1
ATOM 698 C CA . GLN A 1 97 ? 80.676 45.108 -85.715 1.00 80.00 97 GLN A CA 1
ATOM 699 C C . GLN A 1 97 ? 79.346 45.275 -84.972 1.00 80.00 97 GLN A C 1
ATOM 701 O O . GLN A 1 97 ? 78.967 44.389 -84.207 1.00 80.00 97 GLN A O 1
ATOM 706 N N . ILE A 1 98 ? 78.589 46.340 -85.254 1.00 80.88 98 ILE A N 1
ATOM 707 C CA . ILE A 1 98 ? 77.248 46.569 -84.704 1.00 80.88 98 ILE A CA 1
ATOM 708 C C . ILE A 1 98 ? 76.291 45.468 -85.157 1.00 80.88 98 ILE A C 1
ATOM 710 O O . ILE A 1 98 ? 75.543 44.968 -84.329 1.00 80.88 98 ILE A O 1
ATOM 714 N N . LYS A 1 99 ? 76.330 45.016 -86.417 1.00 82.31 99 LYS A N 1
ATOM 715 C CA . LYS A 1 99 ? 75.538 43.855 -86.866 1.00 82.31 99 LYS A CA 1
ATOM 716 C C . LYS A 1 99 ? 75.937 42.571 -86.147 1.00 82.31 99 LYS A C 1
ATOM 718 O O . LYS A 1 99 ? 75.066 41.799 -85.774 1.00 82.31 99 LYS A O 1
ATOM 723 N N . THR A 1 100 ? 77.229 42.335 -85.931 1.00 82.50 100 THR A N 1
ATOM 724 C CA . THR A 1 100 ? 77.709 41.138 -85.222 1.00 82.50 100 THR A CA 1
ATOM 725 C C . THR A 1 100 ? 77.274 41.161 -83.757 1.00 82.50 100 THR A C 1
ATOM 727 O O . THR A 1 100 ? 76.802 40.153 -83.235 1.00 82.50 100 THR A O 1
ATOM 730 N N . LEU A 1 101 ? 77.371 42.320 -83.104 1.00 84.56 101 LEU A N 1
ATOM 731 C CA . LEU A 1 101 ? 76.841 42.553 -81.762 1.00 84.56 101 LEU A CA 1
ATOM 732 C C . LEU A 1 101 ? 75.321 42.400 -81.726 1.00 84.56 101 LEU A C 1
ATOM 734 O O . LEU A 1 101 ? 74.808 41.745 -80.830 1.00 84.56 101 LEU A O 1
ATOM 738 N N . ASN A 1 102 ? 74.603 42.932 -82.711 1.00 85.06 102 ASN A N 1
ATOM 739 C CA . ASN A 1 102 ? 73.150 42.837 -82.797 1.00 85.06 102 ASN A CA 1
ATOM 740 C C . ASN A 1 102 ? 72.692 41.389 -83.031 1.00 85.06 102 ASN A C 1
ATOM 742 O O . ASN A 1 102 ? 71.811 40.919 -82.328 1.00 85.06 102 ASN A O 1
ATOM 746 N N . ASN A 1 103 ? 73.368 40.625 -83.891 1.00 84.75 103 ASN A N 1
ATOM 747 C CA . ASN A 1 103 ? 73.118 39.191 -84.057 1.00 84.75 103 ASN A CA 1
ATOM 748 C C . ASN A 1 103 ? 73.402 38.410 -82.765 1.00 84.75 103 ASN A C 1
ATOM 750 O O . ASN A 1 103 ? 72.655 37.496 -82.418 1.00 84.75 103 ASN A O 1
ATOM 754 N N . ARG A 1 104 ? 74.447 38.787 -82.014 1.00 85.06 104 ARG A N 1
ATOM 755 C CA . ARG A 1 104 ? 74.704 38.220 -80.682 1.00 85.06 104 ARG A CA 1
ATOM 756 C C . ARG A 1 104 ? 73.601 38.599 -79.692 1.00 85.06 104 ARG A C 1
ATOM 758 O O . ARG A 1 104 ? 73.134 37.718 -78.979 1.00 85.06 104 ARG A O 1
ATOM 765 N N . PHE A 1 105 ? 73.126 39.843 -79.686 1.00 86.88 105 PHE A N 1
ATOM 766 C CA . PHE A 1 105 ? 71.992 40.268 -78.861 1.00 86.88 105 PHE A CA 1
ATOM 767 C C . PHE A 1 105 ? 70.700 39.550 -79.244 1.00 86.88 105 PHE A C 1
ATOM 769 O O . PHE A 1 105 ? 70.004 39.087 -78.351 1.00 86.88 105 PHE A O 1
ATOM 776 N N . ALA A 1 106 ? 70.414 39.369 -80.532 1.00 83.69 106 ALA A N 1
ATOM 777 C CA . ALA A 1 106 ? 69.279 38.588 -81.008 1.00 83.69 106 ALA A CA 1
ATOM 778 C C . ALA A 1 106 ? 69.370 37.138 -80.511 1.00 83.69 106 ALA A C 1
ATOM 780 O O . ALA A 1 106 ? 68.428 36.648 -79.899 1.00 83.69 106 ALA A O 1
ATOM 781 N N . SER A 1 107 ? 70.544 36.502 -80.627 1.00 86.00 107 SER A N 1
ATOM 782 C CA . SER A 1 107 ? 70.754 35.146 -80.098 1.00 86.00 107 SER A CA 1
ATOM 783 C C . SER A 1 107 ? 70.599 35.062 -78.572 1.00 86.00 107 SER A C 1
ATOM 785 O O . SER A 1 107 ? 70.114 34.061 -78.048 1.00 86.00 107 SER A O 1
ATOM 787 N N . PHE A 1 108 ? 70.971 36.122 -77.846 1.00 91.31 108 PHE A N 1
ATOM 788 C CA . PHE A 1 108 ? 70.809 36.197 -76.396 1.00 91.31 108 PHE A CA 1
ATOM 789 C C . PHE A 1 108 ? 69.343 36.416 -76.007 1.00 91.31 108 PHE A C 1
ATOM 791 O O . PHE A 1 108 ? 68.864 35.785 -75.072 1.00 91.31 108 PHE A O 1
ATOM 798 N N . ILE A 1 109 ? 68.613 37.252 -76.751 1.00 88.31 109 ILE A N 1
ATOM 799 C CA . ILE A 1 109 ? 67.171 37.471 -76.584 1.00 88.31 109 ILE A CA 1
ATOM 800 C C . ILE A 1 109 ? 66.408 36.174 -76.857 1.00 88.31 109 ILE A C 1
ATOM 802 O O . ILE A 1 109 ? 65.542 35.809 -76.065 1.00 88.31 109 ILE A O 1
ATOM 806 N N . ASP A 1 110 ? 66.759 35.440 -77.912 1.00 89.00 110 ASP A N 1
ATOM 807 C CA . ASP A 1 110 ? 66.157 34.140 -78.214 1.00 89.00 110 ASP A CA 1
ATOM 808 C C . ASP A 1 110 ? 66.452 33.123 -77.107 1.00 89.00 110 ASP A C 1
ATOM 810 O O . ASP A 1 110 ? 65.567 32.370 -76.697 1.00 89.00 110 ASP A O 1
ATOM 814 N N . LYS A 1 111 ? 67.672 33.138 -76.550 1.00 91.62 111 LYS A N 1
ATOM 815 C CA . LYS A 1 111 ? 68.031 32.278 -75.417 1.00 91.62 111 LYS A CA 1
ATOM 816 C C . LYS A 1 111 ? 67.259 32.637 -74.147 1.00 91.62 111 LYS A C 1
ATOM 818 O O . LYS A 1 111 ? 66.808 31.727 -73.455 1.00 91.62 111 LYS A O 1
ATOM 823 N N . VAL A 1 112 ? 67.087 33.925 -73.851 1.00 92.00 112 VAL A N 1
ATOM 824 C CA . VAL A 1 112 ? 66.289 34.400 -72.711 1.00 92.00 112 VAL A CA 1
ATOM 825 C C . VAL A 1 112 ? 64.824 34.021 -72.897 1.00 92.00 112 VAL A C 1
ATOM 827 O O . VAL A 1 112 ? 64.259 33.420 -71.995 1.00 92.00 112 VAL A O 1
ATOM 830 N N . ARG A 1 113 ? 64.237 34.235 -74.081 1.00 89.94 113 ARG A N 1
ATOM 831 C CA . ARG A 1 113 ? 62.859 33.810 -74.383 1.00 89.94 113 ARG A CA 1
ATOM 832 C C . ARG A 1 113 ? 62.671 32.305 -74.249 1.00 89.94 113 ARG A C 1
ATOM 834 O O . ARG A 1 113 ? 61.671 31.857 -73.697 1.00 89.94 113 ARG A O 1
ATOM 841 N N . PHE A 1 114 ? 63.632 31.517 -74.725 1.00 93.06 114 PHE A N 1
ATOM 842 C CA . PHE A 1 114 ? 63.600 30.066 -74.580 1.00 93.06 114 PHE A CA 1
ATOM 843 C C . PHE A 1 114 ? 63.654 29.642 -73.106 1.00 93.06 114 PHE A C 1
ATOM 845 O O . PHE A 1 114 ? 62.885 28.779 -72.688 1.00 93.06 114 PHE A O 1
ATOM 852 N N . LEU A 1 115 ? 64.519 30.268 -72.303 1.00 92.38 115 LEU A N 1
ATOM 853 C CA . LEU A 1 115 ? 64.609 30.007 -70.864 1.00 92.38 115 LEU A CA 1
ATOM 854 C C . LEU A 1 115 ? 63.363 30.483 -70.105 1.00 92.38 115 LEU A C 1
ATOM 856 O O . LEU A 1 115 ? 62.891 29.770 -69.228 1.00 92.38 115 LEU A O 1
ATOM 860 N N . GLU A 1 116 ? 62.782 31.628 -70.462 1.00 91.50 116 GLU A N 1
ATOM 861 C CA . GLU A 1 116 ? 61.506 32.107 -69.917 1.00 91.50 116 GLU A CA 1
ATOM 862 C C . GLU A 1 116 ? 60.369 31.135 -70.238 1.00 91.50 116 GLU A C 1
ATOM 864 O O . GLU A 1 116 ? 59.567 30.799 -69.368 1.00 91.50 116 GLU A O 1
ATOM 869 N N . GLN A 1 117 ? 60.318 30.627 -71.471 1.00 92.19 117 GLN A N 1
ATOM 870 C CA . GLN A 1 117 ? 59.317 29.650 -71.879 1.00 92.19 117 GLN A CA 1
ATOM 871 C C . GLN A 1 117 ? 59.501 28.312 -71.149 1.00 92.19 117 GLN A C 1
ATOM 873 O O . GLN A 1 117 ? 58.513 27.705 -70.731 1.00 92.19 117 GLN A O 1
ATOM 878 N N . GLN A 1 118 ? 60.746 27.873 -70.940 1.00 93.12 118 GLN A N 1
ATOM 879 C CA . GLN A 1 118 ? 61.047 26.695 -70.126 1.00 93.12 118 GLN A CA 1
ATOM 880 C C . GLN A 1 118 ? 60.687 26.897 -68.653 1.00 93.12 118 GLN A C 1
ATOM 882 O O . GLN A 1 118 ? 60.072 26.012 -68.068 1.00 93.12 118 GLN A O 1
ATOM 887 N N . ASN A 1 119 ? 60.996 28.053 -68.064 1.00 92.25 119 ASN A N 1
ATOM 888 C CA . ASN A 1 119 ? 60.604 28.368 -66.691 1.00 92.25 119 ASN A CA 1
ATOM 889 C C . ASN A 1 119 ? 59.086 28.392 -66.543 1.00 92.25 119 ASN A C 1
ATOM 891 O O . ASN A 1 119 ? 58.564 27.780 -65.623 1.00 92.25 119 ASN A O 1
ATOM 895 N N . LYS A 1 120 ? 58.359 28.978 -67.496 1.00 94.56 120 LYS A N 1
ATOM 896 C CA . LYS A 1 120 ? 56.892 28.967 -67.492 1.00 94.56 120 LYS A CA 1
ATOM 897 C C . LYS A 1 120 ? 56.318 27.549 -67.618 1.00 94.56 120 LYS A C 1
ATOM 899 O O . LYS A 1 120 ? 55.318 27.208 -66.984 1.00 94.56 120 LYS A O 1
ATOM 904 N N . MET A 1 121 ? 56.959 26.688 -68.408 1.00 92.06 121 MET A N 1
ATOM 905 C CA . MET A 1 121 ? 56.606 25.267 -68.482 1.00 92.06 121 MET A CA 1
ATOM 906 C C . MET A 1 121 ? 56.901 24.537 -67.162 1.00 92.06 121 MET A C 1
ATOM 908 O O . MET A 1 121 ? 56.109 23.709 -66.723 1.00 92.06 121 MET A O 1
ATOM 912 N N . LEU A 1 122 ? 58.020 24.843 -66.508 1.00 92.38 122 LEU A N 1
ATOM 913 C CA . LEU A 1 122 ? 58.368 24.267 -65.211 1.00 92.38 122 LEU A CA 1
ATOM 914 C C . LEU A 1 122 ? 57.437 24.759 -64.100 1.00 92.38 122 LEU A C 1
ATOM 916 O O . LEU A 1 122 ? 57.017 23.946 -63.288 1.00 92.38 122 LEU A O 1
ATOM 920 N N . GLU A 1 123 ? 57.052 26.033 -64.097 1.00 91.00 123 GLU A N 1
ATOM 921 C CA . GLU A 1 123 ? 56.078 26.611 -63.164 1.00 91.00 123 GLU A CA 1
ATOM 922 C C . GLU A 1 123 ? 54.701 25.965 -63.318 1.00 91.00 123 GLU A C 1
ATOM 924 O O . GLU A 1 123 ? 54.091 25.563 -62.331 1.00 91.00 123 GLU A O 1
ATOM 929 N N . THR A 1 124 ? 54.221 25.795 -64.554 1.00 88.50 124 THR A N 1
ATOM 930 C CA . THR A 1 124 ? 52.941 25.112 -64.808 1.00 88.50 124 THR A CA 1
ATOM 931 C C . THR A 1 124 ? 52.997 23.639 -64.416 1.00 88.50 124 THR A C 1
ATOM 933 O O . THR A 1 124 ? 52.065 23.137 -63.788 1.00 88.50 124 THR A O 1
ATOM 936 N N . LYS A 1 125 ? 54.105 22.947 -64.707 1.00 88.44 125 LYS A N 1
ATOM 937 C CA . LYS A 1 125 ? 54.315 21.559 -64.282 1.00 88.44 125 LYS A CA 1
ATOM 938 C C . LYS A 1 125 ? 54.405 21.436 -62.758 1.00 88.44 125 LYS A C 1
ATOM 940 O O . LYS A 1 125 ? 53.839 20.501 -62.201 1.00 88.44 125 LYS A O 1
ATOM 945 N N . TRP A 1 126 ? 55.080 22.372 -62.092 1.00 85.75 126 TRP A N 1
ATOM 946 C CA . TRP A 1 126 ? 55.168 22.451 -60.635 1.00 85.75 126 TRP A CA 1
ATOM 947 C C . TRP A 1 126 ? 53.792 22.687 -60.010 1.00 85.75 126 TRP A C 1
ATOM 949 O O . TRP A 1 126 ? 53.404 21.945 -59.114 1.00 85.75 126 TRP A O 1
ATOM 959 N N . SER A 1 127 ? 53.022 23.643 -60.536 1.00 86.56 127 SER A N 1
ATOM 960 C CA . SER A 1 127 ? 51.652 23.917 -60.090 1.00 86.56 127 SER A CA 1
ATOM 961 C C . SER A 1 127 ? 50.760 22.684 -60.232 1.00 86.56 127 SER A C 1
ATOM 963 O O . SER A 1 127 ? 50.052 22.329 -59.296 1.00 86.56 127 SER A O 1
ATOM 965 N N . LEU A 1 128 ? 50.834 21.988 -61.370 1.00 84.69 128 LEU A N 1
ATOM 966 C CA . LEU A 1 128 ? 50.036 20.788 -61.617 1.00 84.69 128 LEU A CA 1
ATOM 967 C C . LEU A 1 128 ? 50.424 19.635 -60.679 1.00 84.69 128 LEU A C 1
ATOM 969 O O . LEU A 1 128 ? 49.553 18.963 -60.135 1.00 84.69 128 LEU A O 1
ATOM 973 N N . LEU A 1 129 ? 51.725 19.416 -60.463 1.00 82.62 129 LEU A N 1
ATOM 974 C CA . LEU A 1 129 ? 52.228 18.409 -59.523 1.00 82.62 129 LEU A CA 1
ATOM 975 C C . LEU A 1 129 ? 51.822 18.726 -58.082 1.00 82.62 129 LEU A C 1
ATOM 977 O O . LEU A 1 129 ? 51.469 17.809 -57.339 1.00 82.62 129 LEU A O 1
ATOM 981 N N . GLN A 1 130 ? 51.851 19.999 -57.690 1.00 80.38 130 GLN A N 1
ATOM 982 C CA . GLN A 1 130 ? 51.462 20.448 -56.356 1.00 80.38 130 GLN A CA 1
ATOM 983 C C . GLN A 1 130 ? 49.953 20.293 -56.111 1.00 80.38 130 GLN A C 1
ATOM 985 O O . GLN A 1 130 ? 49.555 19.824 -55.042 1.00 80.38 130 GLN A O 1
ATOM 990 N N . ASP A 1 131 ? 49.118 20.587 -57.108 1.00 76.38 131 ASP A N 1
ATOM 991 C CA . ASP A 1 131 ? 47.673 20.338 -57.036 1.00 76.38 131 ASP A CA 1
ATOM 992 C C . ASP A 1 131 ? 47.362 18.836 -56.984 1.00 76.38 131 ASP A C 1
ATOM 994 O O . ASP A 1 131 ? 46.502 18.400 -56.219 1.00 76.38 131 ASP A O 1
ATOM 998 N N . GLN A 1 132 ? 48.107 18.016 -57.730 1.00 71.75 132 GLN A N 1
ATOM 999 C CA . GLN A 1 132 ? 47.899 16.567 -57.767 1.00 71.75 132 GLN A CA 1
ATOM 1000 C C . GLN A 1 132 ? 48.348 15.870 -56.471 1.00 71.75 132 GLN A C 1
ATOM 1002 O O . GLN A 1 132 ? 47.697 14.929 -56.015 1.00 71.75 132 GLN A O 1
ATOM 1007 N N . THR A 1 133 ? 49.427 16.346 -55.840 1.00 63.28 133 THR A N 1
ATOM 1008 C CA . THR A 1 133 ? 49.888 15.845 -54.530 1.00 63.28 133 THR A CA 1
ATOM 1009 C C . THR A 1 133 ? 49.046 16.353 -53.361 1.00 63.28 133 THR A C 1
ATOM 1011 O O . THR A 1 133 ? 48.999 15.700 -52.321 1.00 63.28 133 THR A O 1
ATOM 1014 N N . THR A 1 134 ? 48.299 17.448 -53.531 1.00 61.41 134 THR A N 1
ATOM 1015 C CA . THR A 1 134 ? 47.364 17.976 -52.522 1.00 61.41 134 THR A CA 1
ATOM 1016 C C . THR A 1 134 ? 45.978 17.317 -52.619 1.00 61.41 134 THR A C 1
ATOM 1018 O O . THR A 1 134 ? 44.947 17.944 -52.395 1.00 61.41 134 THR A O 1
ATOM 1021 N N . SER A 1 135 ? 45.913 16.011 -52.891 1.00 60.41 135 SER A N 1
ATOM 1022 C CA . SER A 1 135 ? 44.707 15.231 -52.582 1.00 60.41 135 SER A CA 1
ATOM 1023 C C . SER A 1 135 ? 44.639 15.027 -51.068 1.00 60.41 135 SER A C 1
ATOM 1025 O O . SER A 1 135 ? 45.124 14.033 -50.534 1.00 60.41 135 SER A O 1
ATOM 1027 N N . ARG A 1 136 ? 44.085 16.008 -50.346 1.00 64.94 136 ARG A N 1
ATOM 1028 C CA . ARG A 1 136 ? 43.877 15.909 -48.895 1.00 64.94 136 ARG A CA 1
ATOM 1029 C C . ARG A 1 136 ? 42.862 14.801 -48.612 1.00 64.94 136 ARG A C 1
ATOM 1031 O O . ARG A 1 136 ? 41.679 14.945 -48.909 1.00 64.94 136 ARG A O 1
ATOM 1038 N N . SER A 1 137 ? 43.320 13.690 -48.047 1.00 69.38 137 SER A N 1
ATOM 1039 C CA . SER A 1 137 ? 42.463 12.580 -47.632 1.00 69.38 137 SER A CA 1
ATOM 1040 C C . SER A 1 137 ? 41.484 13.027 -46.541 1.00 69.38 137 SER A C 1
ATOM 1042 O O . SER A 1 137 ? 41.909 13.484 -45.485 1.00 69.38 137 SER A O 1
ATOM 1044 N N . ASN A 1 138 ? 40.176 12.831 -46.748 1.00 77.06 138 ASN A N 1
ATOM 1045 C CA . ASN A 1 138 ? 39.105 13.133 -45.776 1.00 77.06 138 ASN A CA 1
ATOM 1046 C C . ASN A 1 138 ? 39.065 12.160 -44.569 1.00 77.06 138 ASN A C 1
ATOM 1048 O O . ASN A 1 138 ? 38.060 12.019 -43.880 1.00 77.06 138 ASN A O 1
ATOM 1052 N N . ILE A 1 139 ? 40.156 11.437 -44.335 1.00 82.31 139 ILE A N 1
ATOM 1053 C CA . ILE A 1 139 ? 40.267 10.408 -43.302 1.00 82.31 139 ILE A CA 1
ATOM 1054 C C . ILE A 1 139 ? 40.267 11.039 -41.909 1.00 82.31 139 ILE A C 1
ATOM 1056 O O . ILE A 1 139 ? 39.545 10.569 -41.033 1.00 82.31 139 ILE A O 1
ATOM 1060 N N . ASP A 1 140 ? 40.974 12.156 -41.732 1.00 85.44 140 ASP A N 1
ATOM 1061 C CA . ASP A 1 140 ? 40.991 12.885 -40.461 1.00 85.44 140 ASP A CA 1
ATOM 1062 C C . ASP A 1 140 ? 39.595 13.412 -40.102 1.00 85.44 140 ASP A C 1
ATOM 1064 O O . ASP A 1 140 ? 39.165 13.297 -38.959 1.00 85.44 140 ASP A O 1
ATOM 1068 N N . GLY A 1 141 ? 38.834 13.901 -41.091 1.00 89.50 141 GLY A N 1
ATOM 1069 C CA . GLY A 1 141 ? 37.449 14.337 -40.893 1.00 89.50 141 GLY A CA 1
ATOM 1070 C C . GLY A 1 141 ? 36.511 13.194 -40.491 1.00 89.50 141 GLY A C 1
ATOM 1071 O O . GLY A 1 141 ? 35.637 13.379 -39.643 1.00 89.50 141 GLY A O 1
ATOM 1072 N N . MET A 1 142 ? 36.709 11.994 -41.048 1.00 89.31 142 MET A N 1
ATOM 1073 C CA . MET A 1 142 ? 35.947 10.799 -40.667 1.00 89.31 142 MET A CA 1
ATOM 1074 C C . MET A 1 142 ? 36.286 10.323 -39.250 1.00 89.31 142 MET A C 1
ATOM 1076 O O . MET A 1 142 ? 35.373 10.002 -38.486 1.00 89.31 142 MET A O 1
ATOM 1080 N N . PHE A 1 143 ? 37.569 10.304 -38.875 1.00 92.00 143 PHE A N 1
ATOM 1081 C CA . PHE A 1 143 ? 37.980 9.956 -37.514 1.00 92.00 143 PHE A CA 1
ATOM 1082 C C . PHE A 1 143 ? 37.496 10.985 -36.495 1.00 92.00 143 PHE A C 1
ATOM 1084 O O . PHE A 1 143 ? 36.986 10.591 -35.449 1.00 92.00 143 PHE A O 1
ATOM 1091 N N . GLU A 1 144 ? 37.560 12.277 -36.811 1.00 95.25 144 GLU A N 1
ATOM 1092 C CA . GLU A 1 144 ? 37.055 13.330 -35.930 1.00 95.25 144 GLU A CA 1
ATOM 1093 C C . GLU A 1 144 ? 35.537 13.204 -35.722 1.00 95.25 144 GLU A C 1
ATOM 1095 O O . GLU A 1 144 ? 35.055 13.271 -34.592 1.00 95.25 144 GLU A O 1
ATOM 1100 N N . ALA A 1 145 ? 34.773 12.918 -36.784 1.00 94.62 145 ALA A N 1
ATOM 1101 C CA . ALA A 1 145 ? 33.335 12.665 -36.680 1.00 94.62 145 ALA A CA 1
ATOM 1102 C C . ALA A 1 145 ? 33.018 11.412 -35.843 1.00 94.62 145 ALA A C 1
ATOM 1104 O O . ALA A 1 145 ? 32.089 11.423 -35.030 1.00 94.62 145 ALA A O 1
ATOM 1105 N N . TYR A 1 146 ? 33.801 10.341 -35.999 1.00 95.56 146 TYR A N 1
ATOM 1106 C CA . TYR A 1 146 ? 33.650 9.123 -35.204 1.00 95.56 146 TYR A CA 1
ATOM 1107 C C . TYR A 1 146 ? 33.977 9.361 -33.722 1.00 95.56 146 TYR A C 1
ATOM 1109 O O . TYR A 1 146 ? 33.207 8.961 -32.847 1.00 95.56 146 TYR A O 1
ATOM 1117 N N . ILE A 1 147 ? 35.064 10.083 -33.431 1.00 96.06 147 ILE A N 1
ATOM 1118 C CA . ILE A 1 147 ? 35.449 10.488 -32.073 1.00 96.06 147 ILE A CA 1
ATOM 1119 C C . ILE A 1 147 ? 34.363 11.374 -31.454 1.00 96.06 147 ILE A C 1
ATOM 1121 O O . ILE A 1 147 ? 33.979 11.155 -30.305 1.00 96.06 147 ILE A O 1
ATOM 1125 N N . ALA A 1 148 ? 33.823 12.339 -32.201 1.00 97.31 148 ALA A N 1
ATOM 1126 C CA . ALA A 1 148 ? 32.737 13.197 -31.738 1.00 97.31 148 ALA A CA 1
ATOM 1127 C C . ALA A 1 148 ? 31.465 12.393 -31.418 1.00 97.31 148 ALA A C 1
ATOM 1129 O O . ALA A 1 148 ? 30.826 12.629 -30.391 1.00 97.31 148 ALA A O 1
ATOM 1130 N N . ASN A 1 149 ? 31.123 11.406 -32.251 1.00 97.06 149 ASN A N 1
ATOM 1131 C CA . ASN A 1 149 ? 29.995 10.514 -31.995 1.00 97.06 149 ASN A CA 1
ATOM 1132 C C . ASN A 1 149 ? 30.208 9.664 -30.730 1.00 97.06 149 ASN A C 1
ATOM 1134 O O . ASN A 1 149 ? 29.310 9.586 -29.894 1.00 97.06 149 ASN A O 1
ATOM 1138 N N . LEU A 1 150 ? 31.399 9.085 -30.542 1.00 96.81 150 LEU A N 1
ATOM 1139 C CA . LEU A 1 150 ? 31.731 8.325 -29.332 1.00 96.81 150 LEU A CA 1
ATOM 1140 C C . LEU A 1 150 ? 31.674 9.190 -28.068 1.00 96.81 150 LEU A C 1
ATOM 1142 O O . LEU A 1 150 ? 31.134 8.753 -27.054 1.00 96.81 150 LEU A O 1
ATOM 1146 N N . ARG A 1 151 ? 32.173 10.431 -28.127 1.00 97.31 151 ARG A N 1
ATOM 1147 C CA . ARG A 1 151 ? 32.064 11.385 -27.010 1.00 97.31 151 ARG A CA 1
ATOM 1148 C C . ARG A 1 151 ? 30.607 11.680 -26.672 1.00 97.31 151 ARG A C 1
ATOM 1150 O O . ARG A 1 151 ? 30.226 11.598 -25.513 1.00 97.31 151 ARG A O 1
ATOM 1157 N N . ARG A 1 152 ? 29.769 11.917 -27.683 1.00 97.06 152 ARG A N 1
ATOM 1158 C CA . ARG A 1 152 ? 28.335 12.153 -27.484 1.00 97.06 152 ARG A CA 1
ATOM 1159 C C . ARG A 1 152 ? 27.615 10.940 -26.885 1.00 97.06 152 ARG A C 1
ATOM 1161 O O . ARG A 1 152 ? 26.721 11.119 -26.064 1.00 97.06 152 ARG A O 1
ATOM 1168 N N . GLN A 1 153 ? 27.992 9.720 -27.273 1.00 97.06 153 GLN A N 1
ATOM 1169 C CA . GLN A 1 153 ? 27.465 8.498 -26.656 1.00 97.06 153 GLN A CA 1
ATOM 1170 C C . GLN A 1 153 ? 27.901 8.368 -25.194 1.00 97.06 153 GLN A C 1
ATOM 1172 O O . GLN A 1 153 ? 27.076 8.041 -24.345 1.00 97.06 153 GLN A O 1
ATOM 1177 N N . LEU A 1 154 ? 29.166 8.672 -24.889 1.00 97.50 154 LEU A N 1
ATOM 1178 C CA . LEU A 1 154 ? 29.680 8.669 -23.521 1.00 97.50 154 LEU A CA 1
ATOM 1179 C C . LEU A 1 154 ? 28.956 9.698 -22.643 1.00 97.50 154 LEU A C 1
ATOM 1181 O O . LEU A 1 154 ? 28.566 9.368 -21.527 1.00 97.50 154 LEU A O 1
ATOM 1185 N N . ASP A 1 155 ? 28.722 10.906 -23.157 1.00 97.44 155 ASP A N 1
ATOM 1186 C CA . ASP A 1 155 ? 27.965 11.947 -22.457 1.00 97.44 155 ASP A CA 1
ATOM 1187 C C . ASP A 1 155 ? 26.500 11.530 -22.248 1.00 97.44 155 ASP A C 1
ATOM 1189 O O . ASP A 1 155 ? 25.933 11.748 -21.176 1.00 97.44 155 ASP A O 1
ATOM 1193 N N . GLY A 1 156 ? 25.890 10.882 -23.248 1.00 97.38 156 GLY A N 1
ATOM 1194 C CA . GLY A 1 156 ? 24.550 10.301 -23.144 1.00 97.38 156 GLY A CA 1
ATOM 1195 C C . GLY A 1 156 ? 24.455 9.269 -22.018 1.00 97.38 156 GLY A C 1
ATOM 1196 O O . GLY A 1 156 ? 23.638 9.422 -21.110 1.00 97.38 156 GLY A O 1
ATOM 1197 N N . LEU A 1 157 ? 25.356 8.283 -22.021 1.00 97.12 157 LEU A N 1
ATOM 1198 C CA . LEU A 1 157 ? 25.455 7.265 -20.969 1.00 97.12 157 LEU A CA 1
ATOM 1199 C C . LEU A 1 157 ? 25.787 7.874 -19.599 1.00 97.12 157 LEU A C 1
ATOM 1201 O O . LEU A 1 157 ? 25.274 7.422 -18.577 1.00 97.12 157 LEU A O 1
ATOM 1205 N N . GLY A 1 158 ? 26.620 8.916 -19.558 1.00 97.75 158 GLY A N 1
ATOM 1206 C CA . GLY A 1 158 ? 26.943 9.653 -18.338 1.00 97.75 158 GLY A CA 1
ATOM 1207 C C . GLY A 1 158 ? 25.712 10.321 -17.724 1.00 97.75 158 GLY A C 1
ATOM 1208 O O . GLY A 1 158 ? 25.483 10.205 -16.520 1.00 97.75 158 GLY A O 1
ATOM 1209 N N . ASN A 1 159 ? 24.876 10.955 -18.548 1.00 97.44 159 ASN A N 1
ATOM 1210 C CA . ASN A 1 159 ? 23.626 11.571 -18.103 1.00 97.44 159 ASN A CA 1
ATOM 1211 C C . ASN A 1 159 ? 22.607 10.529 -17.623 1.00 97.44 159 ASN A C 1
ATOM 1213 O O . ASN A 1 159 ? 21.976 10.723 -16.583 1.00 97.44 159 ASN A O 1
ATOM 1217 N N . GLU A 1 160 ? 22.467 9.410 -18.339 1.00 97.44 160 GLU A N 1
ATOM 1218 C CA . GLU A 1 160 ? 21.610 8.294 -17.921 1.00 97.44 160 GLU A CA 1
ATOM 1219 C C . GLU A 1 160 ? 22.066 7.705 -16.587 1.00 97.44 160 GLU A C 1
ATOM 1221 O O . GLU A 1 160 ? 21.245 7.499 -15.694 1.00 97.44 160 GLU A O 1
ATOM 1226 N N . LYS A 1 161 ? 23.377 7.518 -16.401 1.00 97.69 161 LYS A N 1
ATOM 1227 C CA . LYS A 1 161 ? 23.949 7.068 -15.131 1.00 97.69 161 LYS A CA 1
ATOM 1228 C C . LYS A 1 161 ? 23.595 8.016 -13.986 1.00 97.69 161 LYS A C 1
ATOM 1230 O O . LYS A 1 161 ? 23.120 7.557 -12.954 1.00 97.69 161 LYS A O 1
ATOM 1235 N N . VAL A 1 162 ? 23.782 9.326 -14.160 1.00 97.69 162 VAL A N 1
ATOM 1236 C CA . VAL A 1 162 ? 23.445 10.321 -13.123 1.00 97.69 162 VAL A CA 1
ATOM 1237 C C . VAL A 1 162 ? 21.946 10.310 -12.813 1.00 97.69 162 VAL A C 1
ATOM 1239 O O . VAL A 1 162 ? 21.557 10.398 -11.648 1.00 97.69 162 VAL A O 1
ATOM 1242 N N . LYS A 1 163 ? 21.098 10.162 -13.837 1.00 97.81 163 LYS A N 1
ATOM 1243 C CA . LYS A 1 163 ? 19.647 10.040 -13.661 1.00 97.81 163 LYS A CA 1
ATOM 1244 C C . LYS A 1 163 ? 19.287 8.796 -12.841 1.00 97.81 163 LYS A C 1
ATOM 1246 O O . LYS A 1 163 ? 18.564 8.921 -11.855 1.00 97.81 163 LYS A O 1
ATOM 1251 N N . LEU A 1 164 ? 19.832 7.633 -13.200 1.00 97.19 164 LEU A N 1
ATOM 1252 C CA . LEU A 1 164 ? 19.609 6.372 -12.485 1.00 97.19 164 LEU A CA 1
ATOM 1253 C C . LEU A 1 164 ? 20.142 6.423 -11.047 1.00 97.19 164 LEU A C 1
ATOM 1255 O O . LEU A 1 164 ? 19.487 5.936 -10.131 1.00 97.19 164 LEU A O 1
ATOM 1259 N N . GLU A 1 165 ? 21.292 7.059 -10.811 1.00 97.25 165 GLU A N 1
ATOM 1260 C CA . GLU A 1 165 ? 21.810 7.293 -9.457 1.00 97.25 165 GLU A CA 1
ATOM 1261 C C . GLU A 1 165 ? 20.882 8.198 -8.630 1.00 97.25 165 GLU A C 1
ATOM 1263 O O . GLU A 1 165 ? 20.724 7.989 -7.425 1.00 97.25 165 GLU A O 1
ATOM 1268 N N . GLY A 1 166 ? 20.248 9.190 -9.261 1.00 97.38 166 GLY A N 1
ATOM 1269 C CA . GLY A 1 166 ? 19.227 10.028 -8.632 1.00 97.38 166 GLY A CA 1
ATOM 1270 C C . GLY A 1 166 ? 17.974 9.238 -8.250 1.00 97.38 166 GLY A C 1
ATOM 1271 O O . GLY A 1 166 ? 17.521 9.321 -7.110 1.00 97.38 166 GLY A O 1
ATOM 1272 N N . GLU A 1 167 ? 17.448 8.428 -9.171 1.00 97.44 167 GLU A N 1
ATOM 1273 C CA . GLU A 1 167 ? 16.303 7.543 -8.918 1.00 97.44 167 GLU A CA 1
ATOM 1274 C C . GLU A 1 167 ? 16.608 6.525 -7.810 1.00 97.44 167 GLU A C 1
ATOM 1276 O O . GLU A 1 167 ? 15.790 6.337 -6.909 1.00 97.44 167 GLU A O 1
ATOM 1281 N N . LEU A 1 168 ? 17.813 5.945 -7.805 1.00 97.69 168 LEU A N 1
ATOM 1282 C CA . LEU A 1 168 ? 18.269 5.037 -6.754 1.00 97.69 168 LEU A CA 1
ATOM 1283 C C . LEU A 1 168 ? 18.292 5.722 -5.382 1.00 97.69 168 LEU A C 1
ATOM 1285 O O . LEU A 1 168 ? 17.771 5.157 -4.422 1.00 97.69 168 LEU A O 1
ATOM 1289 N N . ARG A 1 169 ? 18.850 6.938 -5.275 1.00 97.56 169 ARG A N 1
ATOM 1290 C CA . ARG A 1 169 ? 18.844 7.693 -4.007 1.00 97.56 169 ARG A CA 1
ATOM 1291 C C . ARG A 1 169 ? 17.430 8.031 -3.550 1.00 97.56 169 ARG A C 1
ATOM 1293 O O . ARG A 1 169 ? 17.148 7.930 -2.361 1.00 97.56 169 ARG A O 1
ATOM 1300 N N . ASN A 1 170 ? 16.543 8.399 -4.473 1.00 97.50 170 ASN A N 1
ATOM 1301 C CA . ASN A 1 170 ? 15.146 8.681 -4.145 1.00 97.50 170 ASN A CA 1
ATOM 1302 C C . ASN A 1 170 ? 14.440 7.430 -3.607 1.00 97.50 170 ASN A C 1
ATOM 1304 O O . ASN A 1 170 ? 13.760 7.504 -2.585 1.00 97.50 170 ASN A O 1
ATOM 1308 N N . MET A 1 171 ? 14.638 6.274 -4.249 1.00 96.75 171 MET A N 1
ATOM 1309 C CA . MET A 1 171 ? 14.086 5.003 -3.773 1.00 96.75 171 MET A CA 1
ATOM 1310 C C . MET A 1 171 ? 14.673 4.595 -2.420 1.00 96.75 171 MET A C 1
ATOM 1312 O O . MET A 1 171 ? 13.931 4.167 -1.543 1.00 96.75 171 MET A O 1
ATOM 1316 N N . GLN A 1 172 ? 15.979 4.777 -2.209 1.00 97.25 172 GLN A N 1
ATOM 1317 C CA . GLN A 1 172 ? 16.620 4.534 -0.912 1.00 97.25 172 GLN A CA 1
ATOM 1318 C C . GLN A 1 172 ? 16.048 5.434 0.191 1.00 97.25 172 GLN A C 1
ATOM 1320 O O . GLN A 1 172 ? 15.760 4.942 1.278 1.00 97.25 172 GLN A O 1
ATOM 1325 N N . GLY A 1 173 ? 15.837 6.723 -0.095 1.00 97.81 173 GLY A N 1
ATOM 1326 C CA . GLY A 1 173 ? 15.192 7.651 0.835 1.00 97.81 173 GLY A CA 1
ATOM 1327 C C . GLY A 1 173 ? 13.775 7.208 1.195 1.00 97.81 173 GLY A C 1
ATOM 1328 O O . GLY A 1 173 ? 13.439 7.131 2.370 1.00 97.81 173 GLY A O 1
ATOM 1329 N N . LEU A 1 174 ? 12.978 6.809 0.199 1.00 97.50 174 LEU A N 1
ATOM 1330 C CA . LEU A 1 174 ? 11.617 6.321 0.422 1.00 97.50 174 LEU A CA 1
ATOM 1331 C C . LEU A 1 174 ? 11.584 5.038 1.271 1.00 97.50 174 LEU A C 1
ATOM 1333 O O . LEU A 1 174 ? 10.719 4.887 2.132 1.00 97.50 174 LEU A O 1
ATOM 1337 N N . VAL A 1 175 ? 12.522 4.115 1.041 1.00 98.00 175 VAL A N 1
ATOM 1338 C CA . VAL A 1 175 ? 12.656 2.890 1.842 1.00 98.00 175 VAL A CA 1
ATOM 1339 C C . VAL A 1 175 ? 13.008 3.218 3.291 1.00 98.00 175 VAL A C 1
ATOM 1341 O O . VAL A 1 175 ? 12.394 2.650 4.194 1.00 98.00 175 VAL A O 1
ATOM 1344 N N . GLU A 1 176 ? 13.944 4.139 3.530 1.00 97.75 176 GLU A N 1
ATOM 1345 C CA . GLU A 1 176 ? 14.299 4.540 4.895 1.00 97.75 176 GLU A CA 1
ATOM 1346 C C . GLU A 1 176 ? 13.136 5.269 5.586 1.00 97.75 176 GLU A C 1
ATOM 1348 O O . GLU A 1 176 ? 12.827 4.966 6.735 1.00 97.75 176 GLU A O 1
ATOM 1353 N N . ASP A 1 177 ? 12.408 6.134 4.875 1.00 9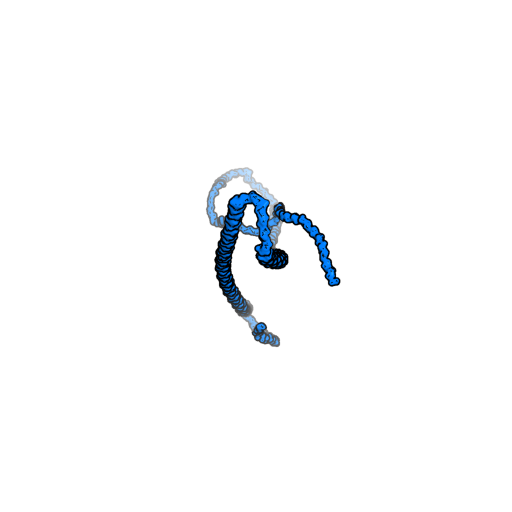7.81 177 ASP A N 1
ATOM 1354 C CA . ASP A 1 177 ? 11.206 6.794 5.398 1.00 97.81 177 ASP A CA 1
ATOM 1355 C C . ASP A 1 177 ? 10.127 5.779 5.803 1.00 97.81 177 ASP A C 1
ATOM 1357 O O . ASP A 1 177 ? 9.487 5.922 6.848 1.00 97.81 177 ASP A O 1
ATOM 1361 N N . PHE A 1 178 ? 9.903 4.741 4.990 1.00 96.75 178 PHE A N 1
ATOM 1362 C CA . PHE A 1 178 ? 8.973 3.672 5.349 1.00 96.75 178 PHE A CA 1
ATOM 1363 C C . PHE A 1 178 ? 9.470 2.864 6.536 1.00 96.75 178 PHE A C 1
ATOM 1365 O O . PHE A 1 178 ? 8.679 2.565 7.426 1.00 96.75 178 PHE A O 1
ATOM 1372 N N . LYS A 1 179 ? 10.761 2.539 6.585 1.00 98.19 179 LYS A N 1
ATOM 1373 C CA . LYS A 1 179 ? 11.362 1.831 7.713 1.00 98.19 179 LYS A CA 1
ATOM 1374 C C . LYS A 1 179 ? 11.182 2.602 9.023 1.00 98.19 179 LYS A C 1
ATOM 1376 O O . LYS A 1 179 ? 10.715 2.010 9.989 1.00 98.19 179 LYS A O 1
ATOM 1381 N N . ILE A 1 180 ? 11.437 3.912 9.030 1.00 97.94 180 ILE A N 1
ATOM 1382 C CA . ILE A 1 180 ? 11.199 4.775 10.199 1.00 97.94 180 ILE A CA 1
ATOM 1383 C C . ILE A 1 180 ? 9.721 4.733 10.606 1.00 97.94 180 ILE A C 1
ATOM 1385 O O . ILE A 1 180 ? 9.408 4.516 11.772 1.00 97.94 180 ILE A O 1
ATOM 1389 N N . LYS A 1 181 ? 8.791 4.858 9.648 1.00 97.88 181 LYS A N 1
ATOM 1390 C CA . LYS A 1 181 ? 7.347 4.764 9.935 1.00 97.88 181 LYS A CA 1
ATOM 1391 C C . LYS A 1 181 ? 6.949 3.408 10.521 1.00 97.88 181 LYS A C 1
ATOM 1393 O O . LYS A 1 181 ? 6.100 3.363 11.406 1.00 97.88 181 LYS A O 1
ATOM 1398 N N . TYR A 1 182 ? 7.536 2.313 10.038 1.00 96.81 182 TYR A N 1
ATOM 1399 C CA . TYR A 1 182 ? 7.294 0.979 10.587 1.00 96.81 182 TYR A CA 1
ATOM 1400 C C . TYR A 1 182 ? 7.827 0.846 12.014 1.00 96.81 182 TYR A C 1
ATOM 1402 O O . TYR A 1 182 ? 7.126 0.310 12.869 1.00 96.81 182 TYR A O 1
ATOM 1410 N N . GLU A 1 183 ? 9.031 1.348 12.289 1.00 97.31 183 GLU A N 1
ATOM 1411 C CA . GLU A 1 183 ? 9.601 1.366 13.639 1.00 97.31 183 GLU A CA 1
ATOM 1412 C C . GLU A 1 183 ? 8.739 2.202 14.601 1.00 97.31 183 GLU A C 1
ATOM 1414 O O . GLU A 1 183 ? 8.428 1.748 15.704 1.00 97.31 183 GLU A O 1
ATOM 1419 N N . ASP A 1 184 ? 8.265 3.372 14.166 1.00 96.62 184 ASP A N 1
ATOM 1420 C CA . ASP A 1 184 ? 7.344 4.212 14.936 1.00 96.62 184 ASP A CA 1
ATOM 1421 C C . ASP A 1 184 ? 6.016 3.503 15.227 1.00 96.62 184 ASP A C 1
ATOM 1423 O O . ASP A 1 184 ? 5.508 3.571 16.348 1.00 96.62 184 ASP A O 1
ATOM 1427 N N . GLU A 1 185 ? 5.444 2.804 14.246 1.00 96.94 185 GLU A N 1
ATOM 1428 C CA . GLU A 1 185 ? 4.184 2.079 14.423 1.00 96.94 185 GLU A CA 1
ATOM 1429 C C . GLU A 1 185 ? 4.342 0.875 15.362 1.00 96.94 185 GLU A C 1
ATOM 1431 O O . GLU A 1 185 ? 3.476 0.620 16.200 1.00 96.94 185 GLU A O 1
ATOM 1436 N N . ILE A 1 186 ? 5.481 0.177 15.300 1.00 97.00 186 ILE A N 1
ATOM 1437 C CA . ILE A 1 186 ? 5.832 -0.878 16.262 1.00 97.00 186 ILE A CA 1
ATOM 1438 C C . ILE A 1 186 ? 5.926 -0.297 17.676 1.00 97.00 186 ILE A C 1
ATOM 1440 O O . ILE A 1 186 ? 5.355 -0.865 18.608 1.00 97.00 186 ILE A O 1
ATOM 1444 N N . ASN A 1 187 ? 6.594 0.846 17.842 1.00 96.75 187 ASN A N 1
ATOM 1445 C CA . ASN A 1 187 ? 6.723 1.505 19.141 1.00 96.75 187 ASN A CA 1
ATOM 1446 C C . ASN A 1 187 ? 5.364 1.962 19.690 1.00 96.75 187 ASN A C 1
ATOM 1448 O O . ASN A 1 187 ? 5.078 1.747 20.869 1.00 96.75 187 ASN A O 1
ATOM 1452 N N . LYS A 1 188 ? 4.494 2.533 18.847 1.00 97.06 188 LYS A N 1
ATOM 1453 C CA . LYS A 1 188 ? 3.122 2.903 19.235 1.00 97.06 188 LYS A CA 1
ATOM 1454 C C . LYS A 1 188 ? 2.301 1.688 19.642 1.00 97.06 188 LYS A C 1
ATOM 1456 O O . LYS A 1 188 ? 1.648 1.725 20.682 1.00 97.06 188 LYS A O 1
ATOM 1461 N N . ARG A 1 189 ? 2.362 0.603 18.864 1.00 96.81 189 ARG A N 1
ATOM 1462 C CA . ARG A 1 189 ? 1.682 -0.654 19.190 1.00 96.81 189 ARG A CA 1
ATOM 1463 C C . ARG A 1 189 ? 2.161 -1.209 20.529 1.00 96.81 189 ARG A C 1
ATOM 1465 O O . ARG A 1 189 ? 1.328 -1.573 21.350 1.00 96.81 189 ARG A O 1
ATOM 1472 N N . ALA A 1 190 ? 3.471 -1.234 20.767 1.00 96.00 190 ALA A N 1
ATOM 1473 C CA . ALA A 1 190 ? 4.035 -1.675 22.040 1.00 96.00 190 ALA A CA 1
ATOM 1474 C C . ALA A 1 190 ? 3.594 -0.772 23.208 1.00 96.00 190 ALA A C 1
ATOM 1476 O O . ALA A 1 190 ? 3.294 -1.268 24.291 1.00 96.00 190 ALA A O 1
ATOM 1477 N N . GLY A 1 191 ? 3.510 0.546 22.994 1.00 96.94 191 GLY A N 1
ATOM 1478 C CA . GLY A 1 191 ? 2.957 1.493 23.966 1.00 96.94 191 GLY A CA 1
ATOM 1479 C C . GLY A 1 191 ? 1.502 1.181 24.324 1.00 96.94 191 GLY A C 1
ATOM 1480 O O . GLY A 1 191 ? 1.187 0.999 25.497 1.00 96.94 191 GLY A O 1
ATOM 1481 N N . ALA A 1 192 ? 0.642 1.028 23.315 1.00 95.06 192 ALA A N 1
ATOM 1482 C CA . ALA A 1 192 ? -0.770 0.697 23.504 1.00 95.06 192 ALA A CA 1
ATOM 1483 C C . ALA A 1 192 ? -0.975 -0.684 24.155 1.00 95.06 192 ALA A C 1
ATOM 1485 O O . ALA A 1 192 ? -1.857 -0.856 24.993 1.00 95.06 192 ALA A O 1
ATOM 1486 N N . GLU A 1 193 ? -0.148 -1.674 23.809 1.00 96.25 193 GLU A N 1
ATOM 1487 C CA . GLU A 1 193 ? -0.184 -3.002 24.428 1.00 96.25 193 GLU A CA 1
ATOM 1488 C C . GLU A 1 193 ? 0.205 -2.944 25.912 1.00 96.25 193 GLU A C 1
ATOM 1490 O O . GLU A 1 193 ? -0.460 -3.555 26.749 1.00 96.25 193 GLU A O 1
ATOM 1495 N N . ASN A 1 194 ? 1.218 -2.148 26.267 1.00 97.31 194 ASN A N 1
ATOM 1496 C CA . ASN A 1 194 ? 1.578 -1.919 27.667 1.00 97.31 194 ASN A CA 1
ATOM 1497 C C . ASN A 1 194 ? 0.449 -1.226 28.446 1.00 97.31 194 ASN A C 1
ATOM 1499 O O . ASN A 1 194 ? 0.132 -1.650 29.559 1.00 97.31 194 ASN A O 1
ATOM 1503 N N . GLU A 1 195 ? -0.187 -0.199 27.875 1.00 97.75 195 GLU A N 1
ATOM 1504 C CA . GLU A 1 195 ? -1.349 0.463 28.488 1.00 97.75 195 GLU A CA 1
ATOM 1505 C C . GLU A 1 195 ? -2.519 -0.505 28.680 1.00 97.75 195 GLU A C 1
ATOM 1507 O O . GLU A 1 195 ? -3.130 -0.530 29.747 1.00 97.75 195 GLU A O 1
ATOM 1512 N N . PHE A 1 196 ? -2.790 -1.362 27.693 1.00 97.62 196 PHE A N 1
ATOM 1513 C CA . PHE A 1 196 ? -3.819 -2.393 27.796 1.00 97.62 196 PHE A CA 1
ATOM 1514 C C . PHE A 1 196 ? -3.541 -3.374 28.943 1.00 97.62 196 PHE A C 1
ATOM 1516 O O . PHE A 1 196 ? -4.447 -3.711 29.707 1.00 97.62 196 PHE A O 1
ATOM 1523 N N . VAL A 1 197 ? -2.290 -3.815 29.100 1.00 98.25 197 VAL A N 1
ATOM 1524 C CA . VAL A 1 197 ? -1.890 -4.703 30.203 1.00 98.25 197 VAL A CA 1
ATOM 1525 C C . VAL A 1 197 ? -2.070 -4.021 31.561 1.00 98.25 197 VAL A C 1
ATOM 1527 O O . VAL A 1 197 ? -2.553 -4.657 32.501 1.00 98.25 197 VAL A O 1
ATOM 1530 N N . LEU A 1 198 ? -1.721 -2.737 31.676 1.00 97.88 198 LEU A N 1
ATOM 1531 C CA . LEU A 1 198 ? -1.938 -1.964 32.901 1.00 97.88 198 LEU A CA 1
ATOM 1532 C C . LEU A 1 198 ? -3.428 -1.816 33.214 1.00 97.88 198 LEU A C 1
ATOM 1534 O O . LEU A 1 198 ? -3.844 -2.142 34.323 1.00 97.88 198 LEU A O 1
ATOM 1538 N N . LEU A 1 199 ? -4.234 -1.427 32.224 1.00 97.25 199 LEU A N 1
ATOM 1539 C CA . LEU A 1 199 ? -5.676 -1.268 32.387 1.00 97.25 199 LEU A CA 1
ATOM 1540 C C . LEU A 1 199 ? -6.340 -2.584 32.800 1.00 97.25 199 LEU A C 1
ATOM 1542 O O . LEU A 1 199 ? -7.198 -2.596 33.676 1.00 97.25 199 LEU A O 1
ATOM 1546 N N . LYS A 1 200 ? -5.905 -3.711 32.228 1.00 98.06 200 LYS A N 1
ATOM 1547 C CA . LYS A 1 200 ? -6.370 -5.037 32.640 1.00 98.06 200 LYS A CA 1
ATOM 1548 C C . LYS A 1 200 ? -6.060 -5.313 34.112 1.00 98.06 200 LYS A C 1
ATOM 1550 O O . LYS A 1 200 ? -6.938 -5.772 34.836 1.00 98.06 200 LYS A O 1
ATOM 1555 N N . LYS A 1 201 ? -4.845 -4.993 34.569 1.00 98.31 201 LYS A N 1
ATOM 1556 C CA . LYS A 1 201 ? -4.463 -5.144 35.981 1.00 98.31 201 LYS A CA 1
ATOM 1557 C C . LYS A 1 201 ? -5.340 -4.289 36.899 1.00 98.31 201 LYS A C 1
ATOM 1559 O O . LYS A 1 201 ? -5.717 -4.746 37.975 1.00 98.31 201 LYS A O 1
ATOM 1564 N N . ASP A 1 202 ? -5.654 -3.067 36.481 1.00 97.81 202 ASP A N 1
ATOM 1565 C CA . ASP A 1 202 ? -6.488 -2.146 37.254 1.00 97.81 202 ASP A CA 1
ATOM 1566 C C . ASP A 1 202 ? -7.951 -2.610 37.300 1.00 97.81 202 ASP A C 1
ATOM 1568 O O . ASP A 1 202 ? -8.581 -2.540 38.355 1.00 97.81 202 ASP A O 1
ATOM 1572 N N . VAL A 1 203 ? -8.473 -3.165 36.200 1.00 98.25 203 VAL A N 1
ATOM 1573 C CA . VAL A 1 203 ? -9.798 -3.806 36.154 1.00 98.25 203 VAL A CA 1
ATOM 1574 C C . VAL A 1 203 ? -9.851 -5.024 37.075 1.00 98.25 203 VAL A C 1
ATOM 1576 O O . VAL A 1 203 ? -10.783 -5.133 37.870 1.00 98.25 203 VAL A O 1
ATOM 1579 N N . ASP A 1 204 ? -8.849 -5.905 37.023 1.00 98.00 204 ASP A N 1
ATOM 1580 C CA . ASP A 1 204 ? -8.772 -7.078 37.901 1.00 98.00 204 ASP A CA 1
ATOM 1581 C C . ASP A 1 204 ? -8.714 -6.650 39.381 1.00 98.00 204 ASP A C 1
ATOM 1583 O O . ASP A 1 204 ? -9.419 -7.205 40.224 1.00 98.00 204 ASP A O 1
ATOM 1587 N N . ALA A 1 205 ? -7.936 -5.612 39.710 1.00 97.88 205 ALA A N 1
ATOM 1588 C CA . ALA A 1 205 ? -7.867 -5.062 41.064 1.00 97.88 205 ALA A CA 1
ATOM 1589 C C . ALA A 1 205 ? -9.201 -4.442 41.519 1.00 97.88 205 ALA A C 1
ATOM 1591 O O . ALA A 1 205 ? -9.640 -4.672 42.647 1.00 97.88 205 ALA A O 1
ATOM 1592 N N . ALA A 1 206 ? -9.872 -3.684 40.647 1.00 97.56 206 ALA A N 1
ATOM 1593 C CA . ALA A 1 206 ? -11.190 -3.121 40.927 1.00 97.56 206 ALA A CA 1
ATOM 1594 C C . ALA A 1 206 ? -12.244 -4.219 41.132 1.00 97.56 206 ALA A C 1
ATOM 1596 O O . ALA A 1 206 ? -13.071 -4.110 42.035 1.00 97.56 206 ALA A O 1
ATOM 1597 N N . TYR A 1 207 ? -12.182 -5.298 40.347 1.00 97.94 207 TYR A N 1
ATOM 1598 C CA . TYR A 1 207 ? -13.062 -6.452 40.500 1.00 97.94 207 TYR A CA 1
ATOM 1599 C C . TYR A 1 207 ? -12.844 -7.158 41.843 1.00 97.94 207 TYR A C 1
ATOM 1601 O O . TYR A 1 207 ? -13.811 -7.429 42.550 1.00 97.94 207 TYR A O 1
ATOM 1609 N N . MET A 1 208 ? -11.590 -7.383 42.248 1.00 97.75 208 MET A N 1
ATOM 1610 C CA . MET A 1 208 ? -11.284 -7.961 43.563 1.00 97.75 208 MET A CA 1
ATOM 1611 C C . MET A 1 208 ? -11.806 -7.089 44.712 1.00 97.75 208 MET A C 1
ATOM 1613 O O . MET A 1 208 ? -12.432 -7.609 45.634 1.00 97.75 208 MET A O 1
ATOM 1617 N N . ASN A 1 209 ? -11.623 -5.765 44.632 1.00 97.81 209 ASN A N 1
ATOM 1618 C CA . ASN A 1 209 ? -12.163 -4.830 45.625 1.00 97.81 209 ASN A CA 1
ATOM 1619 C C . ASN A 1 209 ? -13.694 -4.852 45.665 1.00 97.81 209 ASN A C 1
ATOM 1621 O O . ASN A 1 209 ? -14.282 -4.817 46.744 1.00 97.81 209 ASN A O 1
ATOM 1625 N N . LYS A 1 210 ? -14.348 -4.917 44.500 1.00 98.00 210 LYS A N 1
ATOM 1626 C CA . LYS A 1 210 ? -15.804 -5.035 44.409 1.00 98.00 210 LYS A CA 1
ATOM 1627 C C . LYS A 1 210 ? -16.286 -6.293 45.135 1.00 98.00 210 LYS A C 1
ATOM 1629 O O . LYS A 1 210 ? -17.157 -6.182 45.988 1.00 98.00 210 LYS A O 1
ATOM 1634 N N . VAL A 1 211 ? -15.692 -7.450 44.838 1.00 98.12 211 VAL A N 1
ATOM 1635 C CA . VAL A 1 211 ? -16.058 -8.728 45.471 1.00 98.12 211 VAL A CA 1
ATOM 1636 C C . VAL A 1 211 ? -15.836 -8.682 46.987 1.00 98.12 211 VAL A C 1
ATOM 1638 O O . VAL A 1 211 ? -16.670 -9.169 47.746 1.00 98.12 211 VAL A O 1
ATOM 1641 N N . GLU A 1 212 ? -14.748 -8.066 47.457 1.00 97.81 212 GLU A N 1
ATOM 1642 C CA . GLU A 1 212 ? -14.501 -7.895 48.896 1.00 97.81 212 GLU A CA 1
ATOM 1643 C C . GLU A 1 212 ? -15.561 -7.002 49.565 1.00 97.81 212 GLU A C 1
ATOM 1645 O O . GLU A 1 212 ? -16.010 -7.291 50.676 1.00 97.81 212 GLU A O 1
ATOM 1650 N N . LEU A 1 213 ? -15.973 -5.917 48.902 1.00 97.50 213 LEU A N 1
ATOM 1651 C CA . LEU A 1 213 ? -17.023 -5.027 49.399 1.00 97.50 213 LEU A CA 1
ATOM 1652 C C . LEU A 1 213 ? -18.401 -5.695 49.391 1.00 97.50 213 LEU A C 1
ATOM 1654 O O . LEU A 1 213 ? -19.143 -5.516 50.353 1.00 97.50 213 LEU A O 1
ATOM 1658 N N . GLU A 1 214 ? -18.725 -6.481 48.363 1.00 97.38 214 GLU A N 1
ATOM 1659 C CA . GLU A 1 214 ? -19.952 -7.286 48.308 1.00 97.38 214 GLU A CA 1
ATOM 1660 C C . GLU A 1 214 ? -19.991 -8.290 49.467 1.00 97.38 214 GLU A C 1
ATOM 1662 O O . GLU A 1 214 ? -20.958 -8.308 50.221 1.00 97.38 214 GLU A O 1
ATOM 1667 N N . ALA A 1 215 ? -18.897 -9.017 49.719 1.00 97.81 215 ALA A N 1
ATOM 1668 C CA . ALA A 1 215 ? -18.818 -9.945 50.849 1.00 97.81 215 ALA A CA 1
ATOM 1669 C C . ALA A 1 215 ? -18.978 -9.248 52.216 1.00 97.81 215 ALA A C 1
ATOM 1671 O O . ALA A 1 215 ? -19.601 -9.795 53.126 1.00 97.81 215 ALA A O 1
ATOM 1672 N N . LYS A 1 216 ? -18.435 -8.032 52.382 1.00 97.56 216 LYS A N 1
ATOM 1673 C CA . LYS A 1 216 ? -18.639 -7.229 53.603 1.00 97.56 216 LYS A CA 1
ATOM 1674 C C . LYS A 1 216 ? -20.082 -6.749 53.738 1.00 97.56 216 LYS A C 1
ATOM 1676 O O . LYS A 1 216 ? -20.597 -6.723 54.852 1.00 97.56 216 LYS A O 1
ATOM 1681 N N . ALA A 1 217 ? -20.717 -6.358 52.635 1.00 97.94 217 ALA A N 1
ATOM 1682 C CA . ALA A 1 217 ? -22.116 -5.954 52.631 1.00 97.94 217 ALA A CA 1
ATOM 1683 C C . ALA A 1 217 ? -23.030 -7.126 53.017 1.00 97.94 217 ALA A C 1
ATOM 1685 O O . ALA A 1 217 ? -23.883 -6.952 53.883 1.00 97.94 217 ALA A O 1
ATOM 1686 N N . ASP A 1 218 ? -22.790 -8.316 52.460 1.00 97.62 218 ASP A N 1
ATOM 1687 C CA . ASP A 1 218 ? -23.521 -9.539 52.808 1.00 97.62 218 ASP A CA 1
ATOM 1688 C C . ASP A 1 218 ? -23.330 -9.902 54.288 1.00 97.62 218 ASP A C 1
ATOM 1690 O O . ASP A 1 218 ? -24.303 -10.143 54.999 1.00 97.62 218 ASP A O 1
ATOM 1694 N N . ALA A 1 219 ? -22.095 -9.839 54.799 1.00 97.94 219 ALA A N 1
ATOM 1695 C CA . ALA A 1 219 ? -21.814 -10.100 56.212 1.00 97.94 219 ALA A CA 1
ATOM 1696 C C . ALA A 1 219 ? -22.538 -9.118 57.155 1.00 97.94 219 ALA A C 1
ATOM 1698 O O . ALA A 1 219 ? -23.104 -9.531 58.168 1.00 97.94 219 ALA A O 1
ATOM 1699 N N . LEU A 1 220 ? -22.559 -7.823 56.821 1.00 97.50 220 LEU A N 1
ATOM 1700 C CA . LEU A 1 220 ? -23.306 -6.815 57.584 1.00 97.50 220 LEU A CA 1
ATOM 1701 C C . LEU A 1 220 ? -24.820 -7.032 57.483 1.00 97.50 220 LEU A C 1
ATOM 1703 O O . LEU A 1 220 ? -25.546 -6.814 58.452 1.00 97.50 220 LEU A O 1
ATOM 1707 N N . GLN A 1 221 ? -25.313 -7.467 56.323 1.00 97.81 221 GLN A N 1
ATOM 1708 C CA . GLN A 1 221 ? -26.724 -7.781 56.129 1.00 97.81 221 GLN A CA 1
ATOM 1709 C C . GLN A 1 221 ? -27.152 -8.980 56.985 1.00 97.81 221 GLN A C 1
ATOM 1711 O O . GLN A 1 221 ? -28.222 -8.937 57.601 1.00 97.81 221 GLN A O 1
ATOM 1716 N N . ASP A 1 222 ? -26.309 -10.009 57.074 1.00 97.50 222 ASP A N 1
ATOM 1717 C CA . ASP A 1 222 ? -26.507 -11.158 57.957 1.00 97.50 222 ASP A CA 1
ATOM 1718 C C . ASP A 1 222 ? -26.489 -10.748 59.435 1.00 97.50 222 ASP A C 1
ATOM 1720 O O . ASP A 1 222 ? -27.353 -11.182 60.198 1.00 97.50 222 ASP A O 1
ATOM 1724 N N . GLU A 1 223 ? -25.583 -9.853 59.842 1.00 97.56 223 GLU A N 1
ATOM 1725 C CA . GLU A 1 223 ? -25.539 -9.318 61.209 1.00 97.56 223 GLU A CA 1
ATOM 1726 C C . GLU A 1 223 ? -26.810 -8.525 61.556 1.00 97.56 223 GLU A C 1
ATOM 1728 O O . GLU A 1 223 ? -27.406 -8.733 62.615 1.00 97.56 223 GLU A O 1
ATOM 1733 N N . ILE A 1 224 ? -27.294 -7.675 60.644 1.00 96.81 224 ILE A N 1
ATOM 1734 C CA . ILE A 1 224 ? -28.565 -6.955 60.814 1.00 96.81 224 ILE A CA 1
ATOM 1735 C C . ILE A 1 224 ? -29.730 -7.938 60.959 1.00 96.81 224 ILE A C 1
ATOM 1737 O O . ILE A 1 224 ? -30.598 -7.750 61.814 1.00 96.81 224 ILE A O 1
ATOM 1741 N N . ASN A 1 225 ? -29.774 -8.980 60.128 1.00 97.31 225 ASN A N 1
ATOM 1742 C CA . ASN A 1 225 ? -30.826 -9.992 60.184 1.00 97.31 225 ASN A CA 1
ATOM 1743 C C . ASN A 1 225 ? -30.773 -10.785 61.495 1.00 97.31 225 ASN A C 1
ATOM 1745 O O . ASN A 1 225 ? -31.817 -11.027 62.104 1.00 97.31 225 ASN A O 1
ATOM 1749 N N . PHE A 1 226 ? -29.572 -11.129 61.962 1.00 97.81 226 PHE A N 1
ATOM 1750 C CA . PHE A 1 226 ? -29.359 -11.775 63.251 1.00 97.81 226 PHE A CA 1
ATOM 1751 C C . PHE A 1 226 ? -29.848 -10.896 64.407 1.00 97.81 226 PHE A C 1
ATOM 1753 O O . PHE A 1 226 ? -30.658 -11.350 65.212 1.00 97.81 226 PHE A O 1
ATOM 1760 N N . LEU A 1 227 ? -29.440 -9.624 64.457 1.00 97.25 227 LEU A N 1
ATOM 1761 C CA . LEU A 1 227 ? -29.876 -8.684 65.495 1.00 97.25 227 LEU A CA 1
ATOM 1762 C C . LEU A 1 227 ? -31.395 -8.488 65.490 1.00 97.25 227 LEU A C 1
ATOM 1764 O O . LEU A 1 227 ? -32.016 -8.490 66.549 1.00 97.25 227 LEU A O 1
ATOM 1768 N N . ARG A 1 228 ? -32.019 -8.377 64.310 1.00 96.31 228 ARG A N 1
ATOM 1769 C CA . ARG A 1 228 ? -33.485 -8.315 64.190 1.00 96.31 228 ARG A CA 1
ATOM 1770 C C . ARG A 1 228 ? -34.157 -9.554 64.778 1.00 96.31 228 ARG A C 1
ATOM 1772 O O . ARG A 1 228 ? -35.099 -9.406 65.550 1.00 96.31 228 ARG A O 1
ATOM 1779 N N . ALA A 1 229 ? -33.661 -10.747 64.450 1.00 96.62 229 ALA A N 1
ATOM 1780 C CA . ALA A 1 229 ? -34.196 -11.994 64.989 1.00 96.62 229 ALA A CA 1
ATOM 1781 C C . ALA A 1 229 ? -34.041 -12.068 66.519 1.00 96.62 229 ALA A C 1
ATOM 1783 O O . ALA A 1 229 ? -34.990 -12.446 67.204 1.00 96.62 229 ALA A O 1
ATOM 1784 N N . VAL A 1 230 ? -32.888 -11.648 67.055 1.00 97.31 230 VAL A N 1
ATOM 1785 C CA . VAL A 1 230 ? -32.636 -11.586 68.505 1.00 97.31 230 VAL A CA 1
ATOM 1786 C C . VAL A 1 230 ? -33.604 -10.621 69.187 1.00 97.31 230 VAL A C 1
ATOM 1788 O O . VAL A 1 230 ? -34.297 -11.024 70.121 1.00 97.31 230 VAL A O 1
ATOM 1791 N N . TYR A 1 231 ? -33.732 -9.386 68.696 1.00 95.44 231 TYR A N 1
ATOM 1792 C CA . TYR A 1 231 ? -34.652 -8.411 69.288 1.00 95.44 231 TYR A CA 1
ATOM 1793 C C . TYR A 1 231 ? -36.109 -8.860 69.219 1.00 95.44 231 TYR A C 1
ATOM 1795 O O . TYR A 1 231 ? -36.871 -8.627 70.154 1.00 95.44 231 TYR A O 1
ATOM 1803 N N . GLU A 1 232 ? -36.509 -9.545 68.149 1.00 95.69 232 GLU A N 1
ATOM 1804 C CA . GLU A 1 232 ? -37.852 -10.106 68.046 1.00 95.69 232 GLU A CA 1
ATOM 1805 C C . GLU A 1 232 ? -38.084 -11.244 69.056 1.00 95.69 232 GLU A C 1
ATOM 1807 O O . GLU A 1 232 ? -39.177 -11.367 69.615 1.00 95.69 232 GLU A O 1
ATOM 1812 N N . THR A 1 233 ? -37.061 -12.055 69.345 1.00 93.31 233 THR A N 1
ATOM 1813 C CA . THR A 1 233 ? -37.137 -13.062 70.414 1.00 93.31 233 THR A CA 1
ATOM 1814 C C . THR A 1 233 ? -37.159 -12.448 71.812 1.00 93.31 233 THR A C 1
ATOM 1816 O O . THR A 1 233 ? -38.015 -12.841 72.602 1.00 93.31 233 THR A O 1
ATOM 1819 N N . GLU A 1 234 ? -36.318 -11.452 72.101 1.00 93.44 234 GLU A N 1
ATOM 1820 C CA . GLU A 1 234 ? -36.311 -10.746 73.391 1.00 93.44 234 GLU A CA 1
ATOM 1821 C C . GLU A 1 234 ? -37.639 -10.028 73.640 1.00 93.44 234 GLU A C 1
ATOM 1823 O O . GLU A 1 234 ? -38.206 -10.134 74.723 1.00 93.44 234 GLU A O 1
ATOM 1828 N N . LEU A 1 235 ? -38.197 -9.351 72.629 1.00 92.00 235 LEU A N 1
ATOM 1829 C CA . LEU A 1 235 ? -39.523 -8.733 72.721 1.00 92.00 235 LEU A CA 1
ATOM 1830 C C . LEU A 1 235 ? -40.608 -9.761 73.043 1.00 92.00 235 LEU A C 1
ATOM 1832 O O . LEU A 1 235 ? -41.485 -9.491 73.865 1.00 92.00 235 LEU A O 1
ATOM 1836 N N . ARG A 1 236 ? -40.553 -10.941 72.414 1.00 91.75 236 ARG A N 1
ATOM 1837 C CA . ARG A 1 236 ? -41.496 -12.036 72.678 1.00 91.75 236 ARG A CA 1
ATOM 1838 C C . ARG A 1 236 ? -41.346 -12.570 74.106 1.00 91.75 236 ARG A C 1
ATOM 1840 O O . ARG A 1 236 ? -42.355 -12.857 74.747 1.00 91.75 236 ARG A O 1
ATOM 1847 N N . GLU A 1 237 ? -40.120 -12.675 74.607 1.00 89.81 237 GLU A N 1
ATOM 1848 C CA . GLU A 1 237 ? -39.820 -13.131 75.966 1.00 89.81 237 GLU A CA 1
ATOM 1849 C C . GLU A 1 237 ? -40.247 -12.103 77.022 1.00 89.81 237 GLU A C 1
ATOM 1851 O O . GLU A 1 237 ? -40.944 -12.461 77.967 1.00 89.81 237 GLU A O 1
ATOM 1856 N N . LEU A 1 238 ? -39.950 -10.816 76.816 1.00 88.56 238 LEU A N 1
ATOM 1857 C CA . LEU A 1 238 ? -40.418 -9.717 77.665 1.00 88.56 238 LEU A CA 1
ATOM 1858 C C . LEU A 1 238 ? -41.946 -9.605 77.663 1.00 88.56 238 LEU A C 1
ATOM 1860 O O . LEU A 1 238 ? -42.545 -9.409 78.716 1.00 88.56 238 LEU A O 1
ATOM 1864 N N . GLN A 1 239 ? -42.609 -9.779 76.514 1.00 86.25 239 GLN A N 1
ATOM 1865 C CA . GLN A 1 239 ? -44.072 -9.873 76.466 1.00 86.25 239 GLN A CA 1
ATOM 1866 C C . GLN A 1 239 ? -44.604 -11.082 77.246 1.00 86.25 239 GLN A C 1
ATOM 1868 O O . GLN A 1 239 ? -45.681 -10.986 77.831 1.00 86.25 239 GLN A O 1
ATOM 1873 N N . GLY A 1 240 ? -43.878 -12.202 77.259 1.00 80.88 240 GLY A N 1
ATOM 1874 C CA . GLY A 1 240 ? -44.175 -13.353 78.113 1.00 80.88 240 GLY A CA 1
ATOM 1875 C C . GLY A 1 240 ? -44.027 -13.009 79.595 1.00 80.88 240 GLY A C 1
ATOM 1876 O O . GLY A 1 240 ? -44.984 -13.145 80.347 1.00 80.88 240 GLY A O 1
ATOM 1877 N N . GLN A 1 241 ? -42.888 -12.438 79.993 1.00 79.19 241 GLN A N 1
ATOM 1878 C CA . GLN A 1 241 ? -42.621 -12.019 81.373 1.00 79.19 241 GLN A CA 1
ATOM 1879 C C . GLN A 1 241 ? -43.620 -10.972 81.873 1.00 79.19 241 GLN A C 1
ATOM 1881 O O . GLN A 1 241 ? -44.067 -11.061 83.011 1.00 79.19 241 GLN A O 1
ATOM 1886 N N . ILE A 1 242 ? -44.025 -10.003 81.046 1.00 74.75 242 ILE A N 1
ATOM 1887 C CA . ILE A 1 242 ? -45.072 -9.031 81.398 1.00 74.75 242 ILE A CA 1
ATOM 1888 C C . ILE A 1 242 ? -46.411 -9.739 81.611 1.00 74.75 242 ILE A C 1
ATOM 1890 O O . ILE A 1 242 ? -47.098 -9.428 82.578 1.00 74.75 242 ILE A O 1
ATOM 1894 N N . LYS A 1 243 ? -46.781 -10.704 80.760 1.00 66.12 243 LYS A N 1
ATOM 1895 C CA . LYS A 1 243 ? -48.007 -11.501 80.948 1.00 66.12 243 LYS A CA 1
ATOM 1896 C C . LYS A 1 243 ? -47.951 -12.374 82.205 1.00 66.12 243 LYS A C 1
ATOM 1898 O O . LYS A 1 243 ? -48.981 -12.547 82.848 1.00 66.12 243 LYS A O 1
ATOM 1903 N N . ASP A 1 244 ? -46.767 -12.852 82.576 1.00 51.97 244 ASP A N 1
ATOM 1904 C CA . ASP A 1 244 ? -46.550 -13.659 83.781 1.00 51.97 244 ASP A CA 1
ATOM 1905 C C . ASP A 1 244 ? -46.433 -12.800 85.060 1.00 51.97 244 ASP A C 1
ATOM 1907 O O . ASP A 1 244 ? -46.782 -13.261 86.144 1.00 51.97 244 ASP A O 1
ATOM 1911 N N . THR A 1 245 ? -46.007 -11.534 84.948 1.00 53.00 245 THR A N 1
ATOM 1912 C CA . THR A 1 245 ? -45.845 -10.585 86.072 1.00 53.00 245 THR A CA 1
ATOM 1913 C C . THR A 1 245 ? -47.071 -9.679 86.267 1.00 53.00 245 THR A C 1
ATOM 1915 O O . THR A 1 245 ? -47.290 -9.173 87.362 1.00 53.00 245 THR A O 1
ATOM 1918 N N . SER A 1 246 ? -47.932 -9.494 85.254 1.00 42.94 246 SER A N 1
ATOM 1919 C CA . SER A 1 246 ? -49.186 -8.726 85.383 1.00 42.94 246 SER A CA 1
ATOM 1920 C C . SER A 1 246 ? -50.315 -9.507 86.069 1.00 42.94 246 SER A C 1
ATOM 1922 O O . SER A 1 246 ? -51.483 -9.119 85.990 1.00 42.94 246 SER A O 1
ATOM 1924 N N . VAL A 1 247 ? -49.983 -10.609 86.739 1.00 50.44 247 VAL A N 1
ATOM 1925 C CA . VAL A 1 247 ? -50.886 -11.352 87.609 1.00 50.44 247 VAL A CA 1
ATOM 1926 C C . VAL A 1 247 ? -50.361 -11.188 89.033 1.00 50.44 247 VAL A C 1
ATOM 1928 O O . VAL A 1 247 ? -49.348 -11.772 89.397 1.00 50.44 247 VAL A O 1
ATOM 1931 N N . ILE A 1 248 ? -51.108 -10.407 89.823 1.00 51.31 248 ILE A N 1
ATOM 1932 C CA . ILE A 1 248 ? -50.904 -10.033 91.237 1.00 51.31 248 ILE A CA 1
ATOM 1933 C C . ILE A 1 248 ? -50.085 -8.748 91.433 1.00 51.31 248 ILE A C 1
ATOM 1935 O O . ILE A 1 248 ? -48.877 -8.817 91.598 1.00 51.31 248 ILE A O 1
ATOM 1939 N N . VAL A 1 249 ? -50.778 -7.606 91.555 1.00 39.56 249 VAL A N 1
ATOM 1940 C CA . VAL A 1 249 ? -50.600 -6.645 92.666 1.00 39.56 249 VAL A CA 1
ATOM 1941 C C . VAL A 1 249 ? -51.922 -5.892 92.870 1.00 39.56 249 VAL A C 1
ATOM 1943 O O . VAL A 1 249 ? -52.350 -5.107 92.025 1.00 39.56 249 VAL A O 1
ATOM 1946 N N . GLU A 1 250 ? -52.560 -6.136 94.014 1.00 53.00 250 GLU A N 1
ATOM 1947 C CA . GLU A 1 250 ? -53.520 -5.220 94.629 1.00 53.00 250 GLU A CA 1
ATOM 1948 C C . GLU A 1 250 ? -52.752 -3.973 95.081 1.00 53.00 250 GLU A C 1
ATOM 1950 O O . GLU A 1 250 ? -51.821 -4.076 95.880 1.00 53.00 250 GLU A O 1
ATOM 1955 N N . MET A 1 251 ? -53.103 -2.800 94.554 1.00 46.41 251 MET A N 1
ATOM 1956 C CA . MET A 1 251 ? -52.499 -1.535 94.970 1.00 46.41 251 MET A CA 1
ATOM 1957 C C . MET A 1 251 ? -53.554 -0.709 95.706 1.00 46.41 251 MET A C 1
ATOM 1959 O O . MET A 1 251 ? -54.435 -0.109 95.090 1.00 46.41 251 MET A O 1
ATOM 1963 N N . ASP A 1 252 ? -53.473 -0.734 97.039 1.00 45.72 252 ASP A N 1
ATOM 1964 C CA . ASP A 1 252 ? -54.194 0.179 97.924 1.00 45.72 252 ASP A CA 1
ATOM 1965 C C . ASP A 1 252 ? -53.669 1.602 97.693 1.00 45.72 252 ASP A C 1
ATOM 1967 O O . ASP A 1 252 ? -52.475 1.899 97.809 1.00 45.72 252 ASP A O 1
ATOM 1971 N N 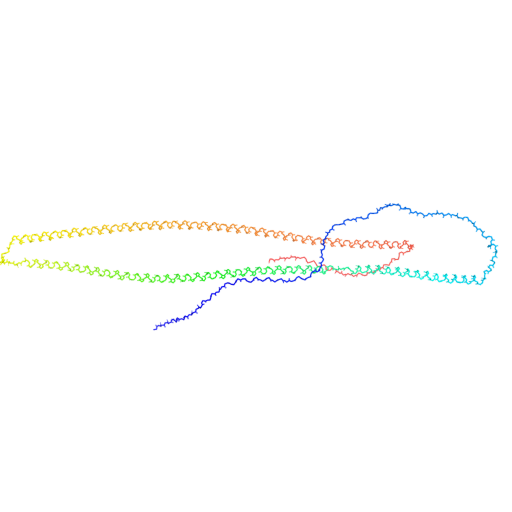. ASN A 1 253 ? -54.588 2.460 97.273 1.00 47.78 253 ASN A N 1
ATOM 1972 C CA . ASN A 1 253 ? -54.353 3.782 96.735 1.00 47.78 253 ASN A CA 1
ATOM 1973 C C . ASN A 1 253 ? -54.835 4.813 97.758 1.00 47.78 253 ASN A C 1
ATOM 1975 O O . ASN A 1 253 ? -55.998 5.210 97.755 1.00 47.78 253 ASN A O 1
ATOM 1979 N N . SER A 1 254 ? -53.947 5.250 98.651 1.00 50.50 254 SER A N 1
ATOM 1980 C CA . SER A 1 254 ? -54.243 6.313 99.619 1.00 50.50 254 SER A CA 1
ATOM 1981 C C . SER A 1 254 ? -53.374 7.547 99.389 1.00 50.50 254 SER A C 1
ATOM 1983 O O . SER A 1 254 ? -52.608 8.007 100.233 1.00 50.50 254 SER A O 1
ATOM 1985 N N . ARG A 1 255 ? -53.565 8.154 98.222 1.00 54.78 255 ARG A N 1
ATOM 1986 C CA . ARG A 1 255 ? -53.547 9.610 98.083 1.00 54.78 255 ARG A CA 1
ATOM 1987 C C . ARG A 1 255 ? -54.829 9.990 97.371 1.00 54.78 255 ARG A C 1
ATOM 1989 O O . ARG A 1 255 ? -55.272 9.271 96.485 1.00 54.78 255 ARG A O 1
ATOM 1996 N N . ASN A 1 256 ? -55.434 11.093 97.786 1.00 62.78 256 ASN A N 1
ATOM 1997 C CA . ASN A 1 256 ? -56.529 11.738 97.074 1.00 62.78 256 ASN A CA 1
ATOM 1998 C C . ASN A 1 256 ? -56.033 12.196 95.696 1.00 62.78 256 ASN A C 1
ATOM 2000 O O . ASN A 1 256 ? -55.683 13.349 95.466 1.00 62.78 256 ASN A O 1
ATOM 2004 N N . LEU A 1 257 ? -55.954 11.233 94.797 1.00 57.91 257 LEU A N 1
ATOM 2005 C CA . LEU A 1 257 ? -55.778 11.428 93.386 1.00 57.91 257 LEU A CA 1
ATOM 2006 C C . LEU A 1 257 ? -57.136 11.871 92.863 1.00 57.91 257 LEU A C 1
ATOM 2008 O O . LEU A 1 257 ? -58.154 11.230 93.130 1.00 57.91 257 LEU A O 1
ATOM 2012 N N . ASP A 1 258 ? -57.148 13.000 92.172 1.00 65.38 258 ASP A N 1
ATOM 2013 C CA . ASP A 1 258 ? -58.289 13.406 91.371 1.00 65.38 258 ASP A CA 1
ATOM 2014 C C . ASP A 1 258 ? -58.461 12.359 90.264 1.00 65.38 258 ASP A C 1
ATOM 2016 O O . ASP A 1 258 ? -57.785 12.386 89.233 1.00 65.38 258 ASP A O 1
ATOM 2020 N N . MET A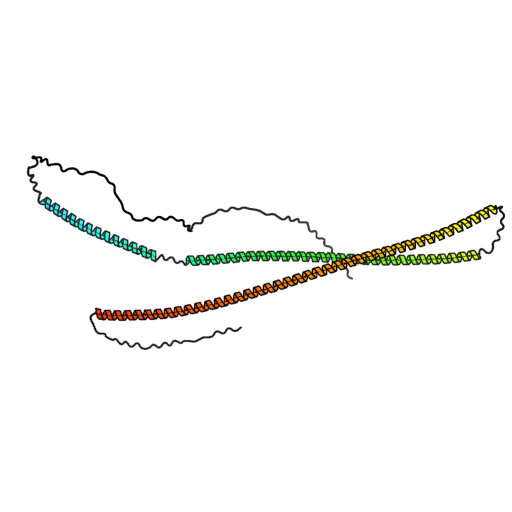 1 259 ? -59.285 11.354 90.557 1.00 71.00 259 MET A N 1
ATOM 2021 C CA . MET A 1 259 ? -59.470 10.185 89.705 1.00 71.00 259 MET A CA 1
ATOM 2022 C C . MET A 1 259 ? -60.007 10.588 88.336 1.00 71.00 259 MET A C 1
ATOM 2024 O O . MET A 1 259 ? -59.678 9.935 87.353 1.00 71.00 259 MET A O 1
ATOM 2028 N N . ASP A 1 260 ? -60.758 11.685 88.251 1.00 79.00 260 ASP A N 1
ATOM 2029 C CA . ASP A 1 260 ? -61.276 12.186 86.984 1.00 79.00 260 ASP A CA 1
ATOM 2030 C C . ASP A 1 260 ? -60.161 12.811 86.137 1.00 79.00 260 ASP A C 1
ATOM 2032 O O . ASP A 1 260 ? -60.080 12.533 84.940 1.00 79.00 260 ASP A O 1
ATOM 2036 N N . SER A 1 261 ? -59.248 13.571 86.753 1.00 80.12 261 SER A N 1
ATOM 2037 C CA . SER A 1 261 ? -58.065 14.125 86.076 1.00 80.12 261 SER A CA 1
ATOM 2038 C C . SER A 1 261 ? -57.115 13.031 85.579 1.00 80.12 261 SER A C 1
ATOM 2040 O O . SER A 1 261 ? -56.703 13.051 84.421 1.00 80.12 261 SER A O 1
ATOM 2042 N N . ILE A 1 262 ? -56.838 12.009 86.395 1.00 79.50 262 ILE A N 1
ATOM 2043 C CA . ILE A 1 262 ? -55.954 10.902 85.995 1.00 79.50 262 ILE A CA 1
ATOM 2044 C C . ILE A 1 262 ? -56.610 10.015 84.942 1.00 79.50 262 ILE A C 1
ATOM 2046 O O . ILE A 1 262 ? -55.948 9.606 83.995 1.00 79.50 262 ILE A O 1
ATOM 2050 N N . VAL A 1 263 ? -57.908 9.719 85.053 1.00 84.69 263 VAL A N 1
ATOM 2051 C CA . VAL A 1 263 ? -58.619 8.963 84.011 1.00 84.69 263 VAL A CA 1
ATOM 2052 C C . VAL A 1 263 ? -58.665 9.758 82.705 1.00 84.69 263 VAL A C 1
ATOM 2054 O O . VAL A 1 263 ? -58.530 9.159 81.638 1.00 84.69 263 VAL A O 1
ATOM 2057 N N . ALA A 1 264 ? -58.811 11.085 82.762 1.00 86.56 264 ALA A N 1
ATOM 2058 C CA . ALA A 1 264 ? -58.733 11.946 81.587 1.00 86.56 264 ALA A CA 1
ATOM 2059 C C . ALA A 1 264 ? -57.320 11.972 80.978 1.00 86.56 264 ALA A C 1
ATOM 2061 O O . ALA A 1 264 ? -57.194 11.823 79.766 1.00 86.56 264 ALA A O 1
ATOM 2062 N N . GLU A 1 265 ? -56.266 12.084 81.789 1.00 86.94 265 GLU A N 1
ATOM 2063 C CA . GLU A 1 265 ? -54.871 12.061 81.332 1.00 86.94 265 GLU A CA 1
ATOM 2064 C C . GLU A 1 265 ? -54.484 10.694 80.752 1.00 86.94 265 GLU A C 1
ATOM 2066 O O . GLU A 1 265 ? -53.902 10.622 79.675 1.00 86.94 265 GLU A O 1
ATOM 2071 N N . VAL A 1 266 ? -54.883 9.596 81.396 1.00 88.69 266 VAL A N 1
ATOM 2072 C CA . VAL A 1 266 ? -54.669 8.234 80.889 1.00 88.69 266 VAL A CA 1
ATOM 2073 C C . VAL A 1 266 ? -55.429 8.023 79.579 1.00 88.69 266 VAL A C 1
ATOM 2075 O O . VAL A 1 266 ? -54.859 7.485 78.633 1.00 88.69 266 VAL A O 1
ATOM 2078 N N . ARG A 1 267 ? -56.685 8.483 79.469 1.00 87.81 267 ARG A N 1
ATOM 2079 C CA . ARG A 1 267 ? -57.431 8.448 78.198 1.00 87.81 267 ARG A CA 1
ATOM 2080 C C . ARG A 1 267 ? -56.736 9.263 77.112 1.00 87.81 267 ARG A C 1
ATOM 2082 O O . ARG A 1 267 ? -56.578 8.743 76.015 1.00 87.81 267 ARG A O 1
ATOM 2089 N N . ALA A 1 268 ? -56.282 10.474 77.427 1.00 91.00 268 ALA A N 1
ATOM 2090 C CA . ALA A 1 268 ? -55.547 11.320 76.494 1.00 91.00 268 ALA A CA 1
ATOM 2091 C C . ALA A 1 268 ? -54.231 10.663 76.050 1.00 91.00 268 ALA A C 1
ATOM 2093 O O . ALA A 1 268 ? -53.916 10.682 74.867 1.00 91.00 268 ALA A O 1
ATOM 2094 N N . GLN A 1 269 ? -53.500 10.001 76.953 1.00 89.44 269 GLN A N 1
ATOM 2095 C CA . GLN A 1 269 ? -52.293 9.257 76.592 1.00 89.44 269 GLN A CA 1
ATOM 2096 C C . GLN A 1 269 ? -52.591 8.030 75.726 1.00 89.44 269 GLN A C 1
ATOM 2098 O O . GLN A 1 269 ? -51.864 7.788 74.768 1.00 89.44 269 GLN A O 1
ATOM 2103 N N . TYR A 1 270 ? -53.654 7.269 76.001 1.00 90.31 270 TYR A N 1
ATOM 2104 C CA . TYR A 1 270 ? -54.058 6.161 75.127 1.00 90.31 270 TYR A CA 1
ATOM 2105 C C . TYR A 1 270 ? -54.508 6.650 73.750 1.00 90.31 270 TYR A C 1
ATOM 2107 O O . TYR A 1 270 ? -54.187 6.015 72.747 1.00 90.31 270 TYR A O 1
ATOM 2115 N N . GLU A 1 271 ? -55.217 7.775 73.693 1.00 91.75 271 GLU A N 1
ATOM 2116 C CA . GLU A 1 271 ? -55.632 8.404 72.443 1.00 91.75 271 GLU A CA 1
ATOM 2117 C C . GLU A 1 271 ? -54.419 8.923 71.656 1.00 91.75 271 GLU A C 1
ATOM 2119 O O . GLU A 1 271 ? -54.303 8.648 70.464 1.00 91.75 271 GLU A O 1
ATOM 2124 N N . ASP A 1 272 ? -53.449 9.556 72.318 1.00 93.25 272 ASP A N 1
ATOM 2125 C CA . ASP A 1 272 ? -52.188 9.992 71.711 1.00 93.25 272 ASP A CA 1
ATOM 2126 C C . ASP A 1 272 ? -51.326 8.821 71.233 1.00 93.25 272 ASP A C 1
ATOM 2128 O O . ASP A 1 272 ? -50.750 8.887 70.149 1.00 93.25 272 ASP A O 1
ATOM 2132 N N . ILE A 1 273 ? -51.225 7.739 72.009 1.00 90.75 273 ILE A N 1
ATOM 2133 C CA . ILE A 1 273 ? -50.478 6.534 71.622 1.00 90.75 273 ILE A CA 1
ATOM 2134 C C . ILE A 1 273 ? -51.164 5.848 70.437 1.00 90.75 273 ILE A C 1
ATOM 2136 O O . ILE A 1 273 ? -50.487 5.461 69.485 1.00 90.75 273 ILE A O 1
ATOM 2140 N N . ALA A 1 274 ? -52.495 5.740 70.446 1.00 90.38 274 ALA A N 1
ATOM 2141 C CA . ALA A 1 274 ? -53.255 5.190 69.326 1.00 90.38 274 ALA A CA 1
ATOM 2142 C C . ALA A 1 274 ? -53.107 6.055 68.064 1.00 90.38 274 ALA A C 1
ATOM 2144 O O . ALA A 1 274 ? -52.893 5.523 66.973 1.00 90.38 274 ALA A O 1
ATOM 2145 N N . ASN A 1 275 ? -53.147 7.382 68.209 1.00 93.12 275 ASN A N 1
ATOM 2146 C CA . ASN A 1 275 ? -52.949 8.322 67.108 1.00 93.12 275 ASN A CA 1
ATOM 2147 C C . ASN A 1 275 ? -51.517 8.278 66.564 1.00 93.12 275 ASN A C 1
ATOM 2149 O O . ASN A 1 275 ? -51.342 8.239 65.347 1.00 93.12 275 ASN A O 1
ATOM 2153 N N . LYS A 1 276 ? -50.495 8.220 67.428 1.00 93.62 276 LYS A N 1
ATOM 2154 C CA . LYS A 1 276 ? -49.090 8.051 67.019 1.00 93.62 276 LYS A CA 1
ATOM 2155 C C . LYS A 1 276 ? -48.873 6.720 66.313 1.00 93.62 276 LYS A C 1
ATOM 2157 O O . LYS A 1 276 ? -48.325 6.717 65.222 1.00 93.62 276 LYS A O 1
ATOM 2162 N N . SER A 1 277 ? -49.384 5.617 66.860 1.00 92.56 277 SER A N 1
ATOM 2163 C CA . SER A 1 277 ? -49.276 4.292 66.237 1.00 92.56 277 SER A CA 1
ATOM 2164 C C . SER A 1 277 ? -49.953 4.246 64.863 1.00 92.56 277 SER A C 1
ATOM 2166 O O . SER A 1 277 ? -49.389 3.712 63.908 1.00 92.56 277 SER A O 1
ATOM 2168 N N . LYS A 1 278 ? -51.130 4.870 64.725 1.00 94.12 278 LYS A N 1
ATOM 2169 C CA . LYS A 1 278 ? -51.813 5.002 63.435 1.00 94.12 278 LYS A CA 1
ATOM 2170 C C . LYS A 1 278 ? -51.011 5.861 62.453 1.00 94.12 278 LYS A C 1
ATOM 2172 O O . LYS A 1 278 ? -50.833 5.452 61.310 1.00 94.12 278 LYS A O 1
ATOM 2177 N N . ALA A 1 279 ? -50.508 7.015 62.889 1.00 93.81 279 ALA A N 1
ATOM 2178 C CA . ALA A 1 279 ? -49.716 7.912 62.051 1.00 93.81 279 ALA A CA 1
ATOM 2179 C C . ALA A 1 279 ? -48.385 7.279 61.617 1.00 93.81 279 ALA A C 1
ATOM 2181 O O . ALA A 1 279 ? -47.980 7.430 60.469 1.00 93.81 279 ALA A O 1
ATOM 2182 N N . GLU A 1 280 ? -47.722 6.533 62.501 1.00 93.19 280 GLU A N 1
ATOM 2183 C CA . GLU A 1 280 ? -46.503 5.780 62.197 1.00 93.19 280 GLU A CA 1
ATOM 2184 C C . GLU A 1 280 ? -46.775 4.671 61.178 1.00 93.19 280 GLU A C 1
ATOM 2186 O O . GLU A 1 280 ? -46.026 4.543 60.212 1.00 93.19 280 GLU A O 1
ATOM 2191 N N . ALA A 1 281 ? -47.875 3.924 61.329 1.00 91.75 281 ALA A N 1
ATOM 2192 C CA . ALA A 1 281 ? -48.281 2.915 60.354 1.00 91.75 281 ALA A CA 1
ATOM 2193 C C . ALA A 1 281 ? -48.602 3.540 58.986 1.00 91.75 281 ALA A C 1
ATOM 2195 O O . ALA A 1 281 ? -48.123 3.060 57.960 1.00 91.75 281 ALA A O 1
ATOM 2196 N N . GLU A 1 282 ? -49.370 4.633 58.953 1.00 93.88 282 GLU A N 1
ATOM 2197 C CA . GLU A 1 282 ? -49.686 5.363 57.719 1.00 93.88 282 GLU A CA 1
ATOM 2198 C C . GLU A 1 282 ? -48.424 5.930 57.052 1.00 93.88 282 GLU A C 1
ATOM 2200 O O . GLU A 1 282 ? -48.259 5.797 55.837 1.00 93.88 282 GLU A O 1
ATOM 2205 N N . CYS A 1 283 ? -47.506 6.510 57.830 1.00 93.75 283 CYS A N 1
ATOM 2206 C CA . CYS A 1 283 ? -46.238 7.035 57.330 1.00 93.75 283 CYS A CA 1
ATOM 2207 C C . CYS A 1 283 ? -45.349 5.911 56.780 1.00 93.75 283 CYS A C 1
ATOM 2209 O O . CYS A 1 283 ? -44.800 6.042 55.688 1.00 93.75 283 CYS A O 1
ATOM 2211 N N . TRP A 1 284 ? -45.284 4.770 57.473 1.00 94.81 284 TRP A N 1
ATOM 2212 C CA . TRP A 1 284 ? -44.545 3.590 57.027 1.00 94.81 284 TRP A CA 1
ATOM 2213 C C . TRP A 1 284 ? -45.095 3.027 55.711 1.00 94.81 284 TRP A C 1
ATOM 2215 O O . TRP A 1 284 ? -44.330 2.783 54.776 1.00 94.81 284 TRP A O 1
ATOM 2225 N N . TYR A 1 285 ? -46.421 2.882 55.589 1.00 94.31 285 TYR A N 1
ATOM 2226 C CA . TYR A 1 285 ? -47.049 2.434 54.342 1.00 94.31 285 TYR A CA 1
ATOM 2227 C C . TYR A 1 285 ? -46.826 3.425 53.203 1.00 94.31 285 TYR A C 1
ATOM 2229 O O . TYR A 1 285 ? -46.529 3.012 52.082 1.00 94.31 285 TYR A O 1
ATOM 2237 N N . LYS A 1 286 ? -46.931 4.728 53.481 1.00 96.12 286 LYS A N 1
ATOM 2238 C CA . LYS A 1 286 ? -46.686 5.770 52.486 1.00 96.12 286 LYS A CA 1
ATOM 2239 C C . LYS A 1 286 ? -45.237 5.752 52.000 1.00 96.12 286 LYS A C 1
ATOM 2241 O O . LYS A 1 286 ? -45.020 5.751 50.793 1.00 96.12 286 LYS A O 1
ATOM 2246 N N . GLN A 1 287 ? -44.268 5.650 52.911 1.00 96.31 287 GLN A N 1
ATOM 2247 C CA . GLN A 1 287 ? -42.852 5.531 52.563 1.00 96.31 287 GLN A CA 1
ATOM 2248 C C . GLN A 1 287 ? -42.591 4.277 51.724 1.00 96.31 287 GLN A C 1
ATOM 2250 O O . GLN A 1 287 ? -41.918 4.355 50.701 1.00 96.31 287 GLN A O 1
ATOM 2255 N N . LYS A 1 288 ? -43.150 3.122 52.108 1.00 95.38 288 LYS A N 1
ATOM 2256 C CA . LYS A 1 288 ? -42.990 1.881 51.335 1.00 95.38 288 LYS A CA 1
ATOM 2257 C C . LYS A 1 288 ? -43.597 1.978 49.940 1.00 95.38 288 LYS A C 1
ATOM 2259 O O . LYS A 1 288 ? -43.021 1.455 48.987 1.00 95.38 288 LYS A O 1
ATOM 2264 N N . TYR A 1 289 ? -44.730 2.660 49.812 1.00 94.62 289 TYR A N 1
ATOM 2265 C CA . TYR A 1 289 ? -45.358 2.903 48.521 1.00 94.62 289 TYR A CA 1
ATOM 2266 C C . TYR A 1 289 ? -44.525 3.854 47.650 1.00 94.62 289 TYR A C 1
ATOM 2268 O O . TYR A 1 289 ? -44.310 3.561 46.477 1.00 94.62 289 TYR A O 1
ATOM 2276 N N . GLU A 1 290 ? -44.002 4.944 48.218 1.00 95.56 290 GLU A N 1
ATOM 2277 C CA . GLU A 1 290 ? -43.108 5.880 47.522 1.00 95.56 290 GLU A CA 1
ATOM 2278 C C . GLU A 1 290 ? -41.785 5.221 47.105 1.00 95.56 290 GLU A C 1
ATOM 2280 O O . GLU A 1 290 ? -41.354 5.407 45.970 1.00 95.56 290 GLU A O 1
ATOM 2285 N N . GLU A 1 291 ? -41.170 4.401 47.965 1.00 94.94 291 GLU A N 1
ATOM 2286 C CA . GLU A 1 291 ? -39.972 3.618 47.630 1.00 94.94 291 GLU A CA 1
ATOM 2287 C C . GLU A 1 291 ? -40.247 2.675 46.454 1.00 94.94 291 GLU A C 1
ATOM 2289 O O . GLU A 1 291 ? -39.521 2.695 45.462 1.00 94.94 291 GLU A O 1
ATOM 2294 N N . MET A 1 292 ? -41.335 1.901 46.514 1.00 93.31 292 MET A N 1
ATOM 2295 C CA . MET A 1 292 ? -41.710 0.984 45.436 1.00 93.31 292 MET A CA 1
ATOM 2296 C C . MET A 1 292 ? -42.028 1.728 44.133 1.00 93.31 292 MET A C 1
ATOM 2298 O O . MET A 1 292 ? -41.622 1.288 43.058 1.00 93.31 292 MET A O 1
ATOM 2302 N N . GLN A 1 293 ? -42.724 2.864 44.214 1.00 94.81 293 GLN A N 1
ATOM 2303 C CA . GLN A 1 293 ? -43.043 3.700 43.060 1.00 94.81 293 GLN A CA 1
ATOM 2304 C C . GLN A 1 293 ? -41.782 4.317 42.439 1.00 94.81 293 GLN A C 1
ATOM 2306 O O . GLN A 1 293 ? -41.651 4.330 41.215 1.00 94.81 293 GLN A O 1
ATOM 2311 N N . SER A 1 294 ? -40.847 4.790 43.267 1.00 95.25 294 SER A N 1
ATOM 2312 C CA . SER A 1 294 ? -39.562 5.341 42.832 1.00 95.25 294 SER A CA 1
ATOM 2313 C C . SER A 1 294 ? -38.701 4.274 42.155 1.00 95.25 294 SER A C 1
ATOM 2315 O O . SER A 1 294 ? -38.258 4.471 41.024 1.00 95.25 294 SER A O 1
ATOM 2317 N N . SER A 1 295 ? -38.550 3.097 42.776 1.00 93.62 295 SER A N 1
ATOM 2318 C CA . SER A 1 295 ? -37.813 1.975 42.186 1.00 93.62 295 SER A CA 1
ATOM 2319 C C . SER A 1 295 ? -38.447 1.496 40.879 1.00 93.62 295 SER A C 1
ATOM 2321 O O . SER A 1 295 ? -37.735 1.273 39.905 1.00 93.62 295 SER A O 1
ATOM 2323 N N . ALA A 1 296 ? -39.778 1.392 40.804 1.00 93.94 296 ALA A N 1
ATOM 2324 C CA . ALA A 1 296 ? -40.472 1.037 39.564 1.00 93.94 296 ALA A CA 1
ATOM 2325 C C . ALA A 1 296 ? -40.250 2.075 38.449 1.00 93.94 296 ALA A C 1
ATOM 2327 O O . ALA A 1 296 ? -40.064 1.698 37.290 1.00 93.94 296 ALA A O 1
ATOM 2328 N N . GLY A 1 297 ? -40.232 3.369 38.792 1.00 94.75 297 GLY A N 1
ATOM 2329 C CA . GLY A 1 297 ? -39.880 4.445 37.864 1.00 94.75 297 GLY A CA 1
ATOM 2330 C C . GLY A 1 297 ? -38.448 4.312 37.348 1.00 94.75 297 GLY A C 1
ATOM 2331 O O . GLY A 1 297 ? -38.230 4.351 36.139 1.00 94.75 297 GLY A O 1
ATOM 2332 N N . GLN A 1 298 ? -37.499 4.055 38.249 1.00 95.50 298 GLN A N 1
ATOM 2333 C CA . GLN A 1 298 ? -36.084 3.893 37.920 1.00 95.50 298 GLN A CA 1
ATOM 2334 C C . GLN A 1 298 ? -35.842 2.686 37.001 1.00 95.50 298 GLN A C 1
ATOM 2336 O O . GLN A 1 298 ? -35.211 2.835 35.960 1.00 95.50 298 GLN A O 1
ATOM 2341 N N . TYR A 1 299 ? -36.450 1.528 37.290 1.00 94.44 299 TYR A N 1
ATOM 2342 C CA . TYR A 1 299 ? -36.390 0.367 36.392 1.00 94.44 299 TYR A CA 1
ATOM 2343 C C . TYR A 1 299 ? -37.013 0.649 35.016 1.00 94.44 299 TYR A C 1
ATOM 2345 O O . TYR A 1 299 ? -36.521 0.159 33.998 1.00 94.44 299 TYR A O 1
ATOM 2353 N N . GLY A 1 300 ? -38.092 1.437 34.964 1.00 96.38 300 GLY A N 1
ATOM 2354 C CA . GLY A 1 300 ? -38.706 1.866 33.708 1.00 96.38 300 GLY A CA 1
ATOM 2355 C C . GLY A 1 300 ? -37.794 2.780 32.884 1.00 96.38 300 GLY A C 1
ATOM 2356 O O . GLY A 1 300 ? -37.678 2.605 31.667 1.00 96.38 300 GLY A O 1
ATOM 2357 N N . ASP A 1 301 ? -37.120 3.724 33.541 1.00 95.75 301 ASP A N 1
ATOM 2358 C CA . ASP A 1 301 ? -36.158 4.626 32.910 1.00 95.75 301 ASP A CA 1
ATOM 2359 C C . ASP A 1 301 ? -34.898 3.888 32.437 1.00 95.75 301 ASP A C 1
ATOM 2361 O O . ASP A 1 301 ? -34.473 4.100 31.299 1.00 95.75 301 ASP A O 1
ATOM 2365 N N . ASP A 1 302 ? -34.363 2.958 33.230 1.00 96.56 302 ASP A N 1
ATOM 2366 C CA . ASP A 1 302 ? -33.222 2.115 32.856 1.00 96.56 302 ASP A CA 1
ATOM 2367 C C . ASP A 1 302 ? -33.556 1.220 31.655 1.00 96.56 302 ASP A C 1
ATOM 2369 O O . ASP A 1 302 ? -32.782 1.113 30.697 1.00 96.56 302 ASP A O 1
ATOM 2373 N N . LEU A 1 303 ? -34.754 0.627 31.636 1.00 96.50 303 LEU A N 1
ATOM 2374 C CA . LEU A 1 303 ? -35.223 -0.153 30.491 1.00 96.50 303 LEU A CA 1
ATOM 2375 C C . LEU A 1 303 ? -35.372 0.718 29.235 1.00 96.50 303 LEU A C 1
ATOM 2377 O O . LEU A 1 303 ? -35.069 0.282 28.122 1.00 96.50 303 LEU A O 1
ATOM 2381 N N . ARG A 1 304 ? -35.826 1.967 29.385 1.00 96.88 304 ARG A N 1
ATOM 2382 C CA . ARG A 1 304 ? -35.907 2.909 28.264 1.00 96.88 304 ARG A CA 1
ATOM 2383 C C . ARG A 1 304 ? -34.514 3.302 27.769 1.00 96.88 304 ARG A C 1
ATOM 2385 O O . ARG A 1 304 ? -34.313 3.321 26.557 1.00 96.88 304 ARG A O 1
ATOM 2392 N N . SER A 1 305 ? -33.581 3.569 28.680 1.00 97.50 305 SER A N 1
ATOM 2393 C CA . SER A 1 305 ? -32.190 3.930 28.383 1.00 97.50 305 SER A CA 1
ATOM 2394 C C . SER A 1 305 ? -31.464 2.813 27.624 1.00 97.50 305 SER A C 1
ATOM 2396 O O . SER A 1 305 ? -30.958 3.020 26.518 1.00 97.50 305 SER A O 1
ATOM 2398 N N . THR A 1 306 ? -31.530 1.583 28.136 1.00 96.12 306 THR A N 1
ATOM 2399 C CA . THR A 1 306 ? -30.954 0.403 27.468 1.00 96.12 306 THR A CA 1
ATOM 2400 C C . THR A 1 306 ? -31.594 0.155 26.101 1.00 96.12 306 THR A C 1
ATOM 2402 O O . THR A 1 306 ? -30.903 -0.141 25.128 1.00 96.12 306 THR A O 1
ATOM 2405 N N . LYS A 1 307 ? -32.912 0.354 25.960 1.00 97.88 307 LYS A N 1
ATOM 2406 C CA . LYS A 1 307 ? -33.593 0.266 24.659 1.00 97.88 307 LYS A CA 1
ATOM 2407 C C . LYS A 1 307 ? -33.109 1.330 23.670 1.00 97.88 307 LYS A C 1
ATOM 2409 O O . LYS A 1 307 ? -32.989 1.029 22.479 1.00 97.88 307 LYS A O 1
ATOM 2414 N N . THR A 1 308 ? -32.845 2.558 24.124 1.00 97.25 308 THR A N 1
ATOM 2415 C CA . THR A 1 308 ? -32.272 3.605 23.265 1.00 97.25 308 THR A CA 1
ATOM 2416 C C . THR A 1 308 ? -30.844 3.276 22.843 1.00 97.25 308 THR A C 1
ATOM 2418 O O . THR A 1 308 ? -30.547 3.376 21.655 1.00 97.25 308 THR A O 1
ATOM 2421 N N . GLU A 1 309 ? -30.013 2.770 23.755 1.00 97.62 309 GLU A N 1
ATOM 2422 C CA . GLU A 1 309 ? -28.642 2.340 23.458 1.00 97.62 309 GLU A CA 1
ATOM 2423 C C . GLU A 1 309 ? -28.623 1.190 22.440 1.00 97.62 309 GLU A C 1
ATOM 2425 O O . GLU A 1 309 ? -27.927 1.258 21.428 1.00 97.62 309 GLU A O 1
ATOM 2430 N N . ILE A 1 310 ? -29.480 0.178 22.615 1.00 97.31 310 ILE A N 1
ATOM 2431 C CA . ILE A 1 310 ? -29.639 -0.913 21.642 1.00 97.31 310 ILE A CA 1
ATOM 2432 C C . ILE A 1 310 ? -30.041 -0.365 20.263 1.00 97.31 310 ILE A C 1
ATOM 2434 O O . ILE A 1 310 ? -29.545 -0.830 19.235 1.00 97.31 310 ILE A O 1
ATOM 2438 N N . ALA A 1 311 ? -30.939 0.622 20.199 1.00 97.62 311 ALA A N 1
ATOM 2439 C CA . ALA A 1 311 ? -31.338 1.231 18.931 1.00 97.62 311 ALA A CA 1
ATOM 2440 C C . ALA A 1 311 ? -30.190 2.017 18.270 1.00 97.62 311 ALA A C 1
ATOM 2442 O O . ALA A 1 311 ? -30.059 2.000 17.045 1.00 97.62 311 ALA A O 1
ATOM 2443 N N . GLU A 1 312 ? -29.351 2.692 19.052 1.00 97.50 312 GLU A N 1
ATOM 2444 C CA . GLU A 1 312 ? -28.163 3.397 18.563 1.00 97.50 312 GLU A CA 1
ATOM 2445 C C . GLU A 1 312 ? -27.085 2.438 18.062 1.00 97.50 312 GLU A C 1
ATOM 2447 O O . GLU A 1 312 ? -26.589 2.618 16.946 1.00 97.50 312 GLU A O 1
ATOM 2452 N N . LEU A 1 313 ? -26.796 1.374 18.815 1.00 97.31 313 LEU A N 1
ATOM 2453 C CA . LEU A 1 313 ? -25.882 0.313 18.398 1.00 97.31 313 LEU A CA 1
ATOM 2454 C C . LEU A 1 313 ? -26.359 -0.344 17.099 1.00 97.31 313 LEU A C 1
ATOM 2456 O O . LEU A 1 313 ? -25.573 -0.498 16.168 1.00 97.31 313 LEU A O 1
ATOM 2460 N N . ASN A 1 314 ? -27.655 -0.635 16.967 1.00 97.94 314 ASN A N 1
ATOM 2461 C CA . ASN A 1 314 ? -28.215 -1.165 15.721 1.00 97.94 314 ASN A CA 1
ATOM 2462 C C . ASN A 1 314 ? -28.048 -0.198 14.535 1.00 97.94 314 ASN A C 1
ATOM 2464 O O . ASN A 1 314 ? -27.717 -0.629 13.429 1.00 97.94 314 ASN A O 1
ATOM 2468 N N . ARG A 1 315 ? -28.222 1.116 14.742 1.00 97.81 315 ARG A N 1
ATOM 2469 C CA . ARG A 1 315 ? -27.954 2.124 13.696 1.00 97.81 315 ARG A CA 1
ATOM 2470 C C . ARG A 1 315 ? -26.473 2.181 13.326 1.00 97.81 315 ARG A C 1
ATOM 2472 O O . ARG A 1 315 ? -26.151 2.349 12.151 1.00 97.81 315 ARG A O 1
ATOM 2479 N N . MET A 1 316 ? -25.581 2.047 14.306 1.00 98.00 316 MET A N 1
ATOM 2480 C CA . MET A 1 316 ? -24.138 2.012 14.075 1.00 98.00 316 MET A CA 1
ATOM 2481 C C . MET A 1 316 ? -23.734 0.768 13.281 1.00 98.00 316 MET A C 1
ATOM 2483 O O . MET A 1 316 ? -23.012 0.896 12.296 1.00 98.00 316 MET A O 1
ATOM 2487 N N . ILE A 1 317 ? -24.266 -0.404 13.641 1.00 97.50 317 ILE A N 1
ATOM 2488 C CA . ILE A 1 317 ? -24.058 -1.657 12.907 1.00 97.50 317 ILE A CA 1
ATOM 2489 C C . ILE A 1 317 ? -24.498 -1.499 11.449 1.00 97.50 317 ILE A C 1
ATOM 2491 O O . ILE A 1 317 ? -23.715 -1.794 10.551 1.00 97.50 317 ILE A O 1
ATOM 2495 N N . ALA A 1 318 ? -25.698 -0.968 11.196 1.00 97.25 318 ALA A N 1
ATOM 2496 C CA . ALA A 1 318 ? -26.189 -0.760 9.833 1.00 97.25 318 ALA A CA 1
ATOM 2497 C C . ALA A 1 318 ? -25.304 0.211 9.026 1.00 97.25 318 ALA A C 1
ATOM 2499 O O . ALA A 1 318 ? -25.036 -0.017 7.846 1.00 97.25 318 ALA A O 1
ATOM 2500 N N . ARG A 1 319 ? -24.804 1.284 9.656 1.00 98.00 319 ARG A N 1
ATOM 2501 C CA . ARG A 1 319 ? -23.865 2.219 9.016 1.00 98.00 319 ARG A CA 1
ATOM 2502 C C . ARG A 1 319 ? -22.553 1.527 8.644 1.00 98.00 319 ARG A C 1
ATOM 2504 O O . ARG A 1 319 ? -22.122 1.654 7.503 1.00 98.00 319 ARG A O 1
ATOM 2511 N N . LEU A 1 320 ? -21.958 0.786 9.579 1.00 96.94 320 LEU A N 1
ATOM 2512 C CA . LEU A 1 320 ? -20.711 0.054 9.351 1.00 96.94 320 LEU A CA 1
ATOM 2513 C C . LEU A 1 320 ? -20.882 -1.031 8.281 1.00 96.94 320 LEU A C 1
ATOM 2515 O O . LEU A 1 320 ? -20.007 -1.204 7.443 1.00 96.94 320 LEU A O 1
ATOM 2519 N N . GLN A 1 321 ? -22.021 -1.725 8.250 1.00 97.75 321 GLN A N 1
ATOM 2520 C CA . GLN A 1 321 ? -22.338 -2.690 7.193 1.00 97.75 321 GLN A CA 1
ATOM 2521 C C . GLN A 1 321 ? -22.394 -2.029 5.809 1.00 97.75 321 GLN A C 1
ATOM 2523 O O . GLN A 1 321 ? -21.809 -2.555 4.864 1.00 97.75 321 GLN A O 1
ATOM 2528 N N . ASN A 1 322 ? -23.030 -0.860 5.694 1.00 97.38 322 ASN A N 1
ATOM 2529 C CA . ASN A 1 322 ? -23.067 -0.104 4.439 1.00 97.38 322 ASN A CA 1
ATOM 2530 C C . ASN A 1 322 ? -21.679 0.399 4.019 1.00 97.38 322 ASN A C 1
ATOM 2532 O O . ASN A 1 322 ? -21.355 0.393 2.834 1.00 97.38 322 ASN A O 1
ATOM 2536 N N . GLU A 1 323 ? -20.847 0.819 4.973 1.00 98.06 323 GLU A N 1
ATOM 2537 C CA . GLU A 1 323 ? -19.467 1.229 4.703 1.00 98.06 323 GLU A CA 1
ATOM 2538 C C . GLU A 1 323 ? -18.616 0.050 4.217 1.00 98.06 323 GLU A C 1
ATOM 2540 O O . GLU A 1 323 ? -17.919 0.172 3.211 1.00 98.06 323 GLU A O 1
ATOM 2545 N N . ILE A 1 324 ? -18.748 -1.118 4.854 1.00 97.12 324 ILE A N 1
ATOM 2546 C CA . ILE A 1 324 ? -18.103 -2.360 4.411 1.00 97.12 324 ILE A CA 1
ATOM 2547 C C . ILE A 1 324 ? -18.527 -2.704 2.981 1.00 97.12 324 ILE A C 1
ATOM 2549 O O . ILE A 1 324 ? -17.672 -3.038 2.162 1.00 97.12 324 ILE A O 1
ATOM 2553 N N . GLU A 1 325 ? -19.819 -2.624 2.664 1.00 97.75 325 GLU A N 1
ATOM 2554 C CA . GLU A 1 325 ? -20.315 -2.949 1.324 1.00 97.75 325 GLU A CA 1
ATOM 2555 C C . GLU A 1 325 ? -19.834 -1.939 0.271 1.00 97.75 325 GLU A C 1
ATOM 2557 O O . GLU A 1 325 ? -19.398 -2.326 -0.812 1.00 97.75 325 GLU A O 1
ATOM 2562 N N . SER A 1 326 ? -19.800 -0.649 0.617 1.00 97.88 326 SER A N 1
ATOM 2563 C CA . SER A 1 326 ? -19.236 0.406 -0.231 1.00 97.88 326 SER A CA 1
ATOM 2564 C C . SER A 1 326 ? -17.751 0.166 -0.530 1.00 97.88 326 SER A C 1
ATOM 2566 O O . SER A 1 326 ? -17.342 0.170 -1.693 1.00 97.88 326 SER A O 1
ATOM 2568 N N . VAL A 1 327 ? -16.941 -0.119 0.497 1.00 96.81 327 VAL A N 1
ATOM 2569 C CA . VAL A 1 327 ? -15.502 -0.395 0.342 1.00 96.81 327 VAL A CA 1
ATOM 2570 C C . VAL A 1 327 ? -15.264 -1.687 -0.442 1.00 96.81 327 VAL A C 1
ATOM 2572 O O . VAL A 1 327 ? -14.376 -1.732 -1.294 1.00 96.81 327 VAL A O 1
ATOM 2575 N N . LYS A 1 328 ? -16.073 -2.732 -0.226 1.00 97.81 328 LYS A N 1
ATOM 2576 C CA . LYS A 1 328 ? -16.029 -3.953 -1.048 1.00 97.81 328 LYS A CA 1
ATOM 2577 C C . LYS A 1 328 ? -16.326 -3.657 -2.517 1.00 97.81 328 LYS A C 1
ATOM 2579 O O . LYS A 1 328 ? -15.598 -4.145 -3.378 1.00 97.81 328 LYS A O 1
ATOM 2584 N N . GLY A 1 329 ? -17.336 -2.834 -2.799 1.00 97.25 329 GLY A N 1
ATOM 2585 C CA . GLY A 1 329 ? -17.655 -2.388 -4.155 1.00 97.25 329 GLY A CA 1
ATOM 2586 C C . GLY A 1 329 ? -16.506 -1.610 -4.802 1.00 97.25 329 GLY A C 1
ATOM 2587 O O . GLY A 1 329 ? -16.138 -1.884 -5.943 1.00 97.25 329 GLY A O 1
ATOM 2588 N N . GLN A 1 330 ? -15.873 -0.696 -4.058 1.00 97.31 330 GLN A N 1
ATOM 2589 C CA . GLN A 1 330 ? -14.693 0.038 -4.530 1.00 97.31 330 GLN A CA 1
ATOM 2590 C C . GLN A 1 330 ? -13.519 -0.894 -4.832 1.00 97.31 330 GLN A C 1
ATOM 2592 O O . GLN A 1 330 ? -12.890 -0.759 -5.881 1.00 97.31 330 GLN A O 1
ATOM 2597 N N . ARG A 1 331 ? -13.245 -1.862 -3.950 1.00 95.75 331 ARG A N 1
ATOM 2598 C CA . ARG A 1 331 ? -12.195 -2.861 -4.161 1.00 95.75 331 ARG A CA 1
ATOM 2599 C C . ARG A 1 331 ? -12.456 -3.680 -5.425 1.00 95.75 331 ARG A C 1
ATOM 2601 O O . ARG A 1 331 ? -11.555 -3.791 -6.245 1.00 95.75 331 ARG A O 1
ATOM 2608 N N . ALA A 1 332 ? -13.673 -4.193 -5.610 1.00 97.12 332 ALA A N 1
ATOM 2609 C CA . ALA A 1 332 ? -14.029 -4.964 -6.802 1.00 97.12 332 ALA A CA 1
ATOM 2610 C C . ALA A 1 332 ? -13.875 -4.138 -8.092 1.00 97.12 332 ALA A C 1
ATOM 2612 O O . ALA A 1 332 ? -13.369 -4.632 -9.096 1.00 97.12 332 ALA A O 1
ATOM 2613 N N . ASN A 1 333 ? -14.257 -2.858 -8.059 1.00 97.62 333 ASN A N 1
ATOM 2614 C CA . ASN A 1 333 ? -14.077 -1.957 -9.195 1.00 97.62 333 ASN A CA 1
ATOM 2615 C C . ASN A 1 333 ? -12.591 -1.684 -9.498 1.00 97.62 333 ASN A C 1
ATOM 2617 O O . ASN A 1 333 ? -12.198 -1.671 -10.661 1.00 97.62 333 ASN A O 1
ATOM 2621 N N . LEU A 1 334 ? -11.756 -1.495 -8.471 1.00 96.69 334 LEU A N 1
ATOM 2622 C CA . LEU A 1 334 ? -10.310 -1.331 -8.650 1.00 96.69 334 LEU A CA 1
ATOM 2623 C C . LEU A 1 334 ? -9.651 -2.609 -9.182 1.00 96.69 334 LEU A C 1
ATOM 2625 O O . LEU A 1 334 ? -8.822 -2.524 -10.080 1.00 96.69 334 LEU A O 1
ATOM 2629 N N . GLU A 1 335 ? -10.043 -3.782 -8.685 1.00 97.06 335 GLU A N 1
ATOM 2630 C CA . GLU A 1 335 ? -9.570 -5.076 -9.198 1.00 97.06 335 GLU A CA 1
ATOM 2631 C C . GLU A 1 335 ? -9.922 -5.253 -10.683 1.00 97.06 335 GLU A C 1
ATOM 2633 O O . GLU A 1 335 ? -9.076 -5.678 -11.469 1.00 97.06 335 GLU A O 1
ATOM 2638 N N . LEU A 1 336 ? -11.128 -4.845 -11.095 1.00 97.75 336 LEU A N 1
ATOM 2639 C CA . LEU A 1 336 ? -11.540 -4.867 -12.499 1.00 97.75 336 LEU A CA 1
ATOM 2640 C C . LEU A 1 336 ? -10.710 -3.900 -13.357 1.00 97.75 336 LEU A C 1
ATOM 2642 O O . LEU A 1 336 ? -10.252 -4.280 -14.432 1.00 97.75 336 LEU A O 1
ATOM 2646 N N . GLN A 1 337 ? -10.463 -2.678 -12.876 1.00 96.56 337 GLN A N 1
ATOM 2647 C CA . GLN A 1 337 ? -9.618 -1.706 -13.582 1.00 96.56 337 GLN A CA 1
ATOM 2648 C C . GLN A 1 337 ? -8.167 -2.181 -13.721 1.00 96.56 337 GLN A C 1
ATOM 2650 O O . GLN A 1 337 ? -7.554 -1.953 -14.764 1.00 96.56 337 GLN A O 1
ATOM 2655 N N . ILE A 1 338 ? -7.620 -2.846 -12.697 1.00 96.12 338 ILE A N 1
ATOM 2656 C CA . ILE A 1 338 ? -6.283 -3.450 -12.749 1.00 96.12 338 ILE A CA 1
ATOM 2657 C C . ILE A 1 338 ? -6.259 -4.552 -13.808 1.00 96.12 338 ILE A C 1
ATOM 2659 O O . ILE A 1 338 ? -5.419 -4.495 -14.700 1.00 96.12 338 ILE A O 1
ATOM 2663 N N . SER A 1 339 ? -7.215 -5.484 -13.772 1.00 97.19 339 SER A N 1
ATOM 2664 C CA . SER A 1 339 ? -7.302 -6.568 -14.758 1.00 97.19 339 SER A CA 1
ATOM 2665 C C . SER A 1 339 ? -7.418 -6.038 -16.191 1.00 97.19 339 SER A C 1
ATOM 2667 O O . SER A 1 339 ? -6.758 -6.550 -17.091 1.00 97.19 339 SER A O 1
ATOM 2669 N N . GLU A 1 340 ? -8.227 -5.000 -16.421 1.00 97.44 340 GLU A N 1
ATOM 2670 C CA . GLU A 1 340 ? -8.378 -4.396 -17.749 1.00 97.44 340 GLU A CA 1
ATOM 2671 C C . GLU A 1 340 ? -7.094 -3.675 -18.195 1.00 97.44 340 GLU A C 1
ATOM 2673 O O . GLU A 1 340 ? -6.709 -3.732 -19.364 1.00 97.44 340 GLU A O 1
ATOM 2678 N N . ALA A 1 341 ? -6.401 -2.992 -17.278 1.00 94.75 341 ALA A N 1
ATOM 2679 C CA . ALA A 1 341 ? -5.123 -2.349 -17.569 1.00 94.75 341 ALA A CA 1
ATOM 2680 C C . ALA A 1 341 ? -4.019 -3.372 -17.882 1.00 94.75 341 ALA A C 1
ATOM 2682 O O . ALA A 1 341 ? -3.242 -3.152 -18.814 1.00 94.75 341 ALA A O 1
ATOM 2683 N N . GLU A 1 342 ? -3.974 -4.485 -17.149 1.00 95.75 342 GLU A N 1
ATOM 2684 C CA . GLU A 1 342 ? -3.056 -5.602 -17.384 1.00 95.75 342 GLU A CA 1
ATOM 2685 C C . GLU A 1 342 ? -3.303 -6.248 -18.750 1.00 95.75 342 GLU A C 1
ATOM 2687 O O . GLU A 1 342 ? -2.362 -6.369 -19.534 1.00 95.75 342 GLU A O 1
ATOM 2692 N N . GLU A 1 343 ? -4.555 -6.571 -19.090 1.00 97.44 343 GLU A N 1
ATOM 2693 C CA . GLU A 1 343 ? -4.911 -7.151 -20.392 1.00 97.44 343 GLU A CA 1
ATOM 2694 C C . GLU A 1 343 ? -4.544 -6.206 -21.546 1.00 97.44 343 GLU A C 1
ATOM 2696 O O . GLU A 1 343 ? -3.917 -6.607 -22.534 1.00 97.44 343 GLU A O 1
ATOM 2701 N N . ARG A 1 344 ? -4.873 -4.915 -21.408 1.00 96.38 344 ARG A N 1
ATOM 2702 C CA . ARG A 1 344 ? -4.556 -3.896 -22.417 1.00 96.38 344 ARG A CA 1
ATOM 2703 C C . ARG A 1 344 ? -3.040 -3.715 -22.570 1.00 96.38 344 ARG A C 1
ATOM 2705 O O . ARG A 1 344 ? -2.549 -3.560 -23.690 1.00 96.38 344 ARG A O 1
ATOM 2712 N N . GLY A 1 345 ? -2.295 -3.775 -21.465 1.00 95.19 345 GLY A N 1
ATOM 2713 C CA . GLY A 1 345 ? -0.833 -3.759 -21.456 1.00 95.19 345 GLY A CA 1
ATOM 2714 C C . GLY A 1 345 ? -0.228 -4.994 -22.128 1.00 95.19 345 GLY A C 1
ATOM 2715 O O . GLY A 1 345 ? 0.672 -4.865 -22.960 1.00 95.19 345 GLY A O 1
ATOM 2716 N N . GLU A 1 346 ? -0.751 -6.185 -21.839 1.00 97.06 346 GLU A N 1
ATOM 2717 C CA . GLU A 1 346 ? -0.292 -7.435 -22.446 1.00 97.06 346 GLU A CA 1
ATOM 2718 C C . GLU A 1 346 ? -0.531 -7.447 -23.963 1.00 97.06 346 GLU A C 1
ATOM 2720 O O . GLU A 1 346 ? 0.352 -7.841 -24.730 1.00 97.06 346 GLU A O 1
ATOM 2725 N N . LEU A 1 347 ? -1.690 -6.954 -24.415 1.00 97.06 347 LEU A N 1
ATOM 2726 C CA . LEU A 1 347 ? -1.998 -6.783 -25.836 1.00 97.06 347 LEU A CA 1
ATOM 2727 C C . LEU A 1 347 ? -1.000 -5.848 -26.530 1.00 97.06 347 LEU A C 1
ATOM 2729 O O . LEU A 1 347 ? -0.472 -6.210 -27.581 1.00 97.06 347 LEU A O 1
ATOM 2733 N N . ALA A 1 348 ? -0.686 -4.697 -25.929 1.00 96.69 348 ALA A N 1
ATOM 2734 C CA . ALA A 1 348 ? 0.286 -3.752 -26.483 1.00 96.69 348 ALA A CA 1
ATOM 2735 C C . ALA A 1 348 ? 1.700 -4.354 -26.578 1.00 96.69 348 ALA A C 1
ATOM 2737 O O . ALA A 1 348 ? 2.390 -4.182 -27.583 1.00 96.69 348 ALA A O 1
ATOM 2738 N N . VAL A 1 349 ? 2.128 -5.113 -25.563 1.00 97.25 349 VAL A N 1
ATOM 2739 C CA . VAL A 1 349 ? 3.418 -5.822 -25.588 1.00 97.25 349 VAL A CA 1
ATOM 2740 C C . VAL A 1 349 ? 3.433 -6.894 -26.675 1.00 97.25 349 VAL A C 1
ATOM 2742 O O . VAL A 1 349 ? 4.440 -7.058 -27.367 1.00 97.25 349 VAL A O 1
ATOM 2745 N N . ARG A 1 350 ? 2.334 -7.636 -26.839 1.00 98.25 350 ARG A N 1
ATOM 2746 C CA . ARG A 1 350 ? 2.210 -8.671 -27.869 1.00 98.25 350 ARG A CA 1
ATOM 2747 C C . ARG A 1 350 ? 2.292 -8.067 -29.271 1.00 98.25 350 ARG A C 1
ATOM 2749 O O . ARG A 1 350 ? 3.034 -8.593 -30.096 1.00 98.25 350 ARG A O 1
ATOM 2756 N N . ASP A 1 351 ? 1.606 -6.953 -29.510 1.00 97.88 351 ASP A N 1
ATOM 2757 C CA . ASP A 1 351 ? 1.651 -6.225 -30.782 1.00 97.88 351 ASP A CA 1
ATOM 2758 C C . ASP A 1 351 ? 3.057 -5.680 -31.084 1.00 97.88 351 ASP A C 1
ATOM 2760 O O . ASP A 1 351 ? 3.614 -5.932 -32.152 1.00 97.88 351 ASP A O 1
ATOM 2764 N N . ALA A 1 352 ? 3.711 -5.051 -30.101 1.00 96.50 352 ALA A N 1
ATOM 2765 C CA . ALA A 1 352 ? 5.087 -4.580 -30.250 1.00 96.50 352 ALA A CA 1
ATOM 2766 C C . ALA A 1 352 ? 6.068 -5.725 -30.568 1.00 96.50 352 ALA A C 1
ATOM 2768 O O . ALA A 1 352 ? 6.931 -5.578 -31.433 1.00 96.50 352 ALA A O 1
ATOM 2769 N N . LYS A 1 353 ? 5.920 -6.889 -29.916 1.00 97.44 353 LYS A N 1
ATOM 2770 C CA . LYS A 1 353 ? 6.727 -8.088 -30.207 1.00 97.44 353 LYS A CA 1
ATOM 2771 C C . LYS A 1 353 ? 6.505 -8.604 -31.627 1.00 97.44 353 LYS A C 1
ATOM 2773 O O . LYS A 1 353 ? 7.477 -8.952 -32.294 1.00 97.44 353 LYS A O 1
ATOM 2778 N N . LEU A 1 354 ? 5.256 -8.644 -32.094 1.00 98.19 354 LEU A N 1
ATOM 2779 C CA . LEU A 1 354 ? 4.947 -9.012 -33.479 1.00 98.19 354 LEU A CA 1
ATOM 2780 C C . LEU A 1 354 ? 5.589 -8.025 -34.456 1.00 98.19 354 LEU A C 1
ATOM 2782 O O . LEU A 1 354 ? 6.242 -8.444 -35.408 1.00 98.19 354 LEU A O 1
ATOM 2786 N N . ARG A 1 355 ? 5.507 -6.722 -34.170 1.00 97.62 355 ARG A N 1
ATOM 2787 C CA . ARG A 1 355 ? 6.112 -5.693 -35.016 1.00 97.62 355 ARG A CA 1
ATOM 2788 C C . ARG A 1 355 ? 7.635 -5.793 -35.085 1.00 97.62 355 ARG A C 1
ATOM 2790 O O . ARG A 1 355 ? 8.200 -5.593 -36.158 1.00 97.62 355 ARG A O 1
ATOM 2797 N N . ILE A 1 356 ? 8.293 -6.097 -33.966 1.00 97.38 356 ILE A N 1
ATOM 2798 C CA . ILE A 1 356 ? 9.740 -6.352 -33.931 1.00 97.38 356 ILE A CA 1
ATOM 2799 C C . ILE A 1 356 ? 10.076 -7.543 -34.825 1.00 97.38 356 ILE A C 1
ATOM 2801 O O . ILE A 1 356 ? 10.932 -7.413 -35.695 1.00 97.38 356 ILE A O 1
ATOM 2805 N N . LYS A 1 357 ? 9.353 -8.657 -34.675 1.00 98.19 357 LYS A N 1
ATOM 2806 C CA . LYS A 1 357 ? 9.562 -9.856 -35.491 1.00 98.19 357 LYS A CA 1
ATOM 2807 C C . LYS A 1 357 ? 9.408 -9.569 -36.989 1.00 98.19 357 LYS A C 1
ATOM 2809 O O . LYS A 1 357 ? 10.260 -9.965 -37.777 1.00 98.19 357 LYS A O 1
ATOM 2814 N N . ASP A 1 358 ? 8.372 -8.832 -37.387 1.00 98.06 358 ASP A N 1
ATOM 2815 C CA . ASP A 1 358 ? 8.161 -8.462 -38.793 1.00 98.06 358 ASP A CA 1
ATOM 2816 C C . ASP A 1 358 ? 9.313 -7.609 -39.351 1.00 98.06 358 ASP A C 1
ATOM 2818 O O . ASP A 1 358 ? 9.710 -7.762 -40.510 1.00 98.06 358 ASP A O 1
ATOM 2822 N N . LEU A 1 359 ? 9.859 -6.698 -38.537 1.00 97.44 359 LEU A N 1
ATOM 2823 C CA . LEU A 1 359 ? 11.006 -5.868 -38.913 1.00 97.44 359 LEU A CA 1
ATOM 2824 C C . LEU A 1 359 ? 12.303 -6.682 -38.996 1.00 97.44 359 LEU A C 1
ATOM 2826 O O . LEU A 1 359 ? 13.101 -6.449 -39.904 1.00 97.44 359 LEU A O 1
ATOM 2830 N N . GLU A 1 360 ? 12.507 -7.640 -38.094 1.00 97.62 360 GLU A N 1
ATOM 2831 C CA . GLU A 1 360 ? 13.628 -8.584 -38.143 1.00 97.62 360 GLU A CA 1
ATOM 2832 C C . GLU A 1 360 ? 13.568 -9.446 -39.411 1.00 97.62 360 GLU A C 1
ATOM 2834 O O . GLU A 1 360 ? 14.566 -9.555 -40.127 1.00 97.62 360 GLU A O 1
ATOM 2839 N N . ASP A 1 361 ? 12.390 -9.972 -39.754 1.00 97.94 361 ASP A N 1
ATOM 2840 C CA . ASP A 1 361 ? 12.169 -10.744 -40.980 1.00 97.94 361 ASP A CA 1
ATOM 2841 C C . ASP A 1 361 ? 12.397 -9.888 -42.238 1.00 97.94 361 ASP A C 1
ATOM 2843 O O . ASP A 1 361 ? 13.023 -10.337 -43.203 1.00 97.94 361 ASP A O 1
ATOM 2847 N N . ALA A 1 362 ? 11.935 -8.634 -42.244 1.00 97.44 362 ALA A N 1
ATOM 2848 C CA . ALA A 1 362 ? 12.190 -7.704 -43.342 1.00 97.44 362 ALA A CA 1
ATOM 2849 C C . ALA A 1 362 ? 13.689 -7.388 -43.490 1.00 97.44 362 ALA A C 1
ATOM 2851 O O . ALA A 1 362 ? 14.211 -7.377 -44.608 1.00 97.44 362 ALA A O 1
ATOM 2852 N N . LEU A 1 363 ? 14.399 -7.188 -42.376 1.00 97.19 363 LEU A N 1
ATOM 2853 C CA . LEU A 1 363 ? 15.846 -6.974 -42.363 1.00 97.19 363 LEU A CA 1
ATOM 2854 C C . LEU A 1 363 ? 16.598 -8.204 -42.890 1.00 97.19 363 LEU A C 1
ATOM 2856 O O . LEU A 1 363 ? 17.543 -8.059 -43.668 1.00 97.19 363 LEU A O 1
ATOM 2860 N N . GLN A 1 364 ? 16.181 -9.409 -42.494 1.00 98.06 364 GLN A N 1
ATOM 2861 C CA . GLN A 1 364 ? 16.736 -10.673 -42.979 1.00 98.06 364 GLN A CA 1
ATOM 2862 C C . GLN A 1 364 ? 16.590 -10.784 -44.504 1.00 98.06 364 GLN A C 1
ATOM 2864 O O . GLN A 1 364 ? 17.571 -11.073 -45.193 1.00 98.06 364 GLN A O 1
ATOM 2869 N N . ARG A 1 365 ? 15.395 -10.500 -45.041 1.00 97.88 365 ARG A N 1
ATOM 2870 C CA . ARG A 1 365 ? 15.138 -10.496 -46.492 1.00 97.88 365 ARG A CA 1
ATOM 2871 C C . ARG A 1 365 ? 16.003 -9.465 -47.216 1.00 97.88 365 ARG A C 1
ATOM 2873 O O . ARG A 1 365 ? 16.675 -9.818 -48.178 1.00 97.88 365 ARG A O 1
ATOM 2880 N N . ALA A 1 366 ? 16.086 -8.235 -46.707 1.00 97.00 366 ALA A N 1
ATOM 2881 C CA . ALA A 1 366 ? 16.919 -7.188 -47.301 1.00 97.00 366 ALA A CA 1
ATOM 2882 C C . ALA A 1 366 ? 18.413 -7.566 -47.331 1.00 97.00 366 ALA A C 1
ATOM 2884 O O . ALA A 1 366 ? 19.099 -7.319 -48.323 1.00 97.00 366 ALA A O 1
ATOM 2885 N N . LYS A 1 367 ? 18.925 -8.215 -46.275 1.00 97.44 367 LYS A N 1
ATOM 2886 C CA . LYS A 1 367 ? 20.299 -8.749 -46.252 1.00 97.44 367 LYS A CA 1
ATOM 2887 C C . LYS A 1 367 ? 20.512 -9.830 -47.314 1.00 97.44 367 LYS A C 1
ATOM 2889 O O . LYS A 1 367 ? 21.549 -9.829 -47.976 1.00 97.44 367 LYS A O 1
ATOM 2894 N N . GLN A 1 368 ? 19.551 -10.739 -47.484 1.00 97.94 368 GLN A N 1
ATOM 2895 C CA . GLN A 1 368 ? 19.610 -11.781 -48.514 1.00 97.94 368 GLN A CA 1
ATOM 2896 C C . GLN A 1 368 ? 19.573 -11.186 -49.927 1.00 97.94 368 GLN A C 1
ATOM 2898 O O . GLN A 1 368 ? 20.369 -11.592 -50.774 1.00 97.94 368 GLN A O 1
ATOM 2903 N N . ASP A 1 369 ? 18.713 -10.194 -50.165 1.00 97.88 369 ASP A N 1
ATOM 2904 C CA . ASP A 1 369 ? 18.630 -9.482 -51.441 1.00 97.88 369 ASP A CA 1
ATOM 2905 C C . ASP A 1 369 ? 19.932 -8.737 -51.758 1.00 97.88 369 ASP A C 1
ATOM 2907 O O . ASP A 1 369 ? 20.437 -8.843 -52.875 1.00 97.88 369 ASP A O 1
ATOM 2911 N N . MET A 1 370 ? 20.531 -8.058 -50.774 1.00 96.75 370 MET A N 1
ATOM 2912 C CA . MET A 1 370 ? 21.831 -7.401 -50.941 1.00 96.75 370 MET A CA 1
ATOM 2913 C C . MET A 1 370 ? 22.930 -8.414 -51.287 1.00 96.75 370 MET A C 1
ATOM 2915 O O . MET A 1 370 ? 23.707 -8.206 -52.216 1.00 96.75 370 MET A O 1
ATOM 2919 N N . ALA A 1 371 ? 22.976 -9.550 -50.584 1.00 96.88 371 ALA A N 1
ATOM 2920 C CA . ALA A 1 371 ? 23.932 -10.615 -50.877 1.00 96.88 371 ALA A CA 1
ATOM 2921 C C . ALA A 1 371 ? 23.727 -11.220 -52.278 1.00 96.88 371 ALA A C 1
ATOM 2923 O O . ALA A 1 371 ? 24.700 -11.623 -52.918 1.00 96.88 371 ALA A O 1
ATOM 2924 N N . ARG A 1 372 ? 22.480 -11.289 -52.767 1.00 97.75 372 ARG A N 1
ATOM 2925 C CA . ARG A 1 372 ? 22.180 -11.692 -54.148 1.00 97.75 372 ARG A CA 1
ATOM 2926 C C . ARG A 1 372 ? 22.693 -10.656 -55.148 1.00 97.75 372 ARG A C 1
ATOM 2928 O O . ARG A 1 372 ? 23.419 -11.039 -56.055 1.00 97.75 372 ARG A O 1
ATOM 2935 N N . GLN A 1 373 ? 22.395 -9.371 -54.946 1.00 97.00 373 GLN A N 1
ATOM 2936 C CA . GLN A 1 373 ? 22.863 -8.298 -55.830 1.00 97.00 373 GLN A CA 1
ATOM 2937 C C . GLN A 1 373 ? 24.389 -8.272 -55.939 1.00 97.00 373 GLN A C 1
ATOM 2939 O O . GLN A 1 373 ? 24.920 -8.150 -57.035 1.00 97.00 373 GLN A O 1
ATOM 2944 N N . VAL A 1 374 ? 25.113 -8.439 -54.827 1.00 97.44 374 VAL A N 1
ATOM 2945 C CA . VAL A 1 374 ? 26.586 -8.500 -54.846 1.00 97.44 374 VAL A CA 1
ATOM 2946 C C . VAL A 1 374 ? 27.093 -9.656 -55.716 1.00 97.44 374 VAL A C 1
ATOM 2948 O O . VAL A 1 374 ? 28.040 -9.466 -56.477 1.00 97.44 374 VAL A O 1
ATOM 2951 N N . ARG A 1 375 ? 26.455 -10.834 -55.649 1.00 97.19 375 ARG A N 1
ATOM 2952 C CA . ARG A 1 375 ? 26.801 -11.973 -56.516 1.00 97.19 375 ARG A CA 1
ATOM 2953 C C . ARG A 1 375 ? 26.531 -11.667 -57.989 1.00 97.19 375 ARG A C 1
ATOM 2955 O O . ARG A 1 375 ? 27.430 -11.845 -58.802 1.00 97.19 375 ARG A O 1
ATOM 2962 N N . GLU A 1 376 ? 25.358 -11.125 -58.308 1.00 97.12 376 GLU A N 1
ATOM 2963 C CA . GLU A 1 376 ? 24.994 -10.725 -59.677 1.00 97.12 376 GLU A CA 1
ATOM 2964 C C . GLU A 1 376 ? 25.960 -9.662 -60.242 1.00 97.12 376 GLU A C 1
ATOM 2966 O O . GLU A 1 376 ? 26.395 -9.759 -61.389 1.00 97.12 376 GLU A O 1
ATOM 2971 N N . TYR A 1 377 ? 26.371 -8.676 -59.433 1.00 97.31 377 TYR A N 1
ATOM 2972 C CA . TYR A 1 377 ? 27.372 -7.681 -59.834 1.00 97.31 377 TYR A CA 1
ATOM 2973 C C . TYR A 1 377 ? 28.753 -8.297 -60.076 1.00 97.31 377 TYR A C 1
ATOM 2975 O O . TYR A 1 377 ? 29.437 -7.897 -61.020 1.00 97.31 377 TYR A O 1
ATOM 2983 N N . GLN A 1 378 ? 29.176 -9.259 -59.251 1.00 96.56 378 GLN A N 1
ATOM 2984 C CA . GLN A 1 378 ? 30.449 -9.954 -59.445 1.00 96.56 378 GLN A CA 1
ATOM 2985 C C . GLN A 1 378 ? 30.438 -10.795 -60.729 1.00 96.56 378 GLN A C 1
ATOM 2987 O O . GLN A 1 378 ? 31.409 -10.775 -61.482 1.00 96.56 378 GLN A O 1
ATOM 2992 N N . GLU A 1 379 ? 29.339 -11.494 -61.012 1.00 96.31 379 GLU A N 1
ATOM 2993 C CA . GLU A 1 379 ? 29.152 -12.239 -62.262 1.00 96.31 379 GLU A CA 1
ATOM 2994 C C . GLU A 1 379 ? 29.200 -11.306 -63.478 1.00 96.31 379 GLU A C 1
ATOM 2996 O O . GLU A 1 379 ? 29.932 -11.570 -64.434 1.00 96.31 379 GLU A O 1
ATOM 3001 N N . LEU A 1 380 ? 28.507 -10.164 -63.418 1.00 97.12 380 LEU A N 1
ATOM 3002 C CA . LEU A 1 380 ? 28.532 -9.162 -64.485 1.00 97.12 380 LEU A CA 1
ATOM 3003 C C . LEU A 1 380 ? 29.934 -8.566 -64.690 1.00 97.12 380 LEU A C 1
ATOM 3005 O O . LEU A 1 380 ? 30.361 -8.366 -65.828 1.00 97.12 380 LEU A O 1
ATOM 3009 N N . MET A 1 381 ? 30.671 -8.312 -63.605 1.00 95.81 381 MET A N 1
ATOM 3010 C CA . MET A 1 381 ? 32.065 -7.867 -63.671 1.00 95.81 381 MET A CA 1
ATOM 3011 C C . MET A 1 381 ? 32.949 -8.910 -64.362 1.00 95.81 381 MET A C 1
ATOM 3013 O O . MET A 1 381 ? 33.751 -8.554 -65.223 1.00 95.81 381 MET A O 1
ATOM 3017 N N . ASN A 1 382 ? 32.782 -10.192 -64.032 1.00 96.06 382 ASN A N 1
ATOM 3018 C CA . ASN A 1 382 ? 33.535 -11.276 -64.662 1.00 96.06 382 ASN A CA 1
ATOM 3019 C C . ASN A 1 382 ? 33.261 -11.340 -66.174 1.00 96.06 382 ASN A C 1
ATOM 3021 O O . ASN A 1 382 ? 34.204 -11.443 -66.958 1.00 96.06 382 ASN A O 1
ATOM 3025 N N . VAL A 1 383 ? 31.997 -11.198 -66.597 1.00 97.00 383 VAL A N 1
ATOM 3026 C CA . VAL A 1 383 ? 31.629 -11.111 -68.023 1.00 97.00 383 VAL A CA 1
ATOM 3027 C C . VAL A 1 383 ? 32.276 -9.892 -68.683 1.00 97.00 383 VAL A C 1
ATOM 3029 O O . VAL A 1 383 ? 32.837 -10.007 -69.770 1.00 97.00 383 VAL A O 1
ATOM 3032 N N . LYS A 1 384 ? 32.260 -8.729 -68.024 1.00 96.88 384 LYS A N 1
ATOM 3033 C CA . LYS A 1 384 ? 32.904 -7.515 -68.541 1.00 96.88 384 LYS A CA 1
ATOM 3034 C C . LYS A 1 384 ? 34.408 -7.708 -68.738 1.00 96.88 384 LYS A C 1
ATOM 3036 O O . LYS A 1 384 ? 34.931 -7.298 -69.768 1.00 96.88 384 LYS A O 1
ATOM 3041 N N . LEU A 1 385 ? 35.097 -8.332 -67.781 1.00 96.25 385 LEU A N 1
ATOM 3042 C CA . LEU A 1 385 ? 36.529 -8.627 -67.901 1.00 96.25 385 LEU A CA 1
ATOM 3043 C C . LEU A 1 385 ? 36.811 -9.597 -69.053 1.00 96.25 385 LEU A C 1
ATOM 3045 O O . LEU A 1 385 ? 37.758 -9.375 -69.803 1.00 96.25 385 LEU A O 1
ATOM 3049 N N . ALA A 1 386 ? 35.982 -10.630 -69.234 1.00 95.56 386 ALA A N 1
ATOM 3050 C CA . ALA A 1 386 ? 36.095 -11.533 -70.379 1.00 95.56 386 ALA A CA 1
ATOM 3051 C C . ALA A 1 386 ? 35.938 -10.777 -71.712 1.00 95.56 386 ALA A C 1
ATOM 3053 O O . ALA A 1 386 ? 36.774 -10.921 -72.602 1.00 95.56 386 ALA A O 1
ATOM 3054 N N . LEU A 1 387 ? 34.939 -9.894 -71.815 1.00 96.00 387 LEU A N 1
ATOM 3055 C CA . LEU A 1 387 ? 34.727 -9.054 -72.998 1.00 96.00 387 LEU A CA 1
ATOM 3056 C C . LEU A 1 387 ? 35.883 -8.074 -73.250 1.00 96.00 387 LEU A C 1
ATOM 3058 O O . LEU A 1 387 ? 36.271 -7.872 -74.398 1.00 96.00 387 LEU A O 1
ATOM 3062 N N . ASP A 1 388 ? 36.470 -7.470 -72.214 1.00 95.69 388 ASP A N 1
ATOM 3063 C CA . ASP A 1 388 ? 37.652 -6.614 -72.382 1.00 95.69 388 ASP A CA 1
ATOM 3064 C C . ASP A 1 388 ? 38.845 -7.397 -72.936 1.00 95.69 388 ASP A C 1
ATOM 3066 O O . ASP A 1 388 ? 39.580 -6.882 -73.783 1.00 95.69 388 ASP A O 1
ATOM 3070 N N . ILE A 1 389 ? 39.042 -8.633 -72.459 1.00 94.38 389 ILE A N 1
ATOM 3071 C CA . ILE A 1 389 ? 40.078 -9.535 -72.969 1.00 94.38 389 ILE A CA 1
ATOM 3072 C C . ILE A 1 389 ? 39.800 -9.830 -74.443 1.00 94.38 389 ILE A C 1
ATOM 3074 O O . ILE A 1 389 ? 40.703 -9.672 -75.263 1.00 94.38 389 ILE A O 1
ATOM 3078 N N . GLU A 1 390 ? 38.564 -10.175 -74.809 1.00 95.56 390 GLU A N 1
ATOM 3079 C CA . GLU A 1 390 ? 38.174 -10.386 -76.207 1.00 95.56 390 GLU A CA 1
ATOM 3080 C C . GLU A 1 390 ? 38.464 -9.145 -77.064 1.00 95.56 390 GLU A C 1
ATOM 3082 O O . GLU A 1 390 ? 39.161 -9.247 -78.072 1.00 95.56 390 GLU A O 1
ATOM 3087 N N . ILE A 1 391 ? 38.042 -7.949 -76.643 1.00 94.06 391 ILE A N 1
ATOM 3088 C CA . ILE A 1 391 ? 38.320 -6.691 -77.357 1.00 94.06 391 ILE A CA 1
ATOM 3089 C C . ILE A 1 391 ? 39.827 -6.455 -77.504 1.00 94.06 391 ILE A C 1
ATOM 3091 O O . ILE A 1 391 ? 40.282 -6.065 -78.580 1.00 94.06 391 ILE A O 1
ATOM 3095 N N . ALA A 1 392 ? 40.614 -6.688 -76.453 1.00 93.94 392 ALA A N 1
ATOM 3096 C CA . ALA A 1 392 ? 42.066 -6.553 -76.508 1.00 93.94 392 ALA A CA 1
ATOM 3097 C C . ALA A 1 392 ? 42.692 -7.557 -77.490 1.00 93.94 392 ALA A C 1
ATOM 3099 O O . ALA A 1 392 ? 43.582 -7.189 -78.259 1.00 93.94 392 ALA A O 1
ATOM 3100 N N . THR A 1 393 ? 42.202 -8.801 -77.521 1.00 90.50 393 THR A N 1
ATOM 3101 C CA . THR A 1 393 ? 42.650 -9.802 -78.499 1.00 90.50 393 THR A CA 1
ATOM 3102 C C . THR A 1 393 ? 42.273 -9.416 -79.927 1.00 90.50 393 THR A C 1
ATOM 3104 O O . THR A 1 393 ? 43.136 -9.475 -80.803 1.00 90.50 393 THR A O 1
ATOM 3107 N N . TYR A 1 394 ? 41.047 -8.933 -80.162 1.00 94.50 394 TYR A N 1
ATOM 3108 C CA . TYR A 1 394 ? 40.620 -8.429 -81.467 1.00 94.50 394 TYR A CA 1
ATOM 3109 C C . TYR A 1 394 ? 41.470 -7.233 -81.909 1.00 94.50 394 TYR A C 1
ATOM 3111 O O . TYR A 1 394 ? 41.960 -7.232 -83.034 1.00 94.50 394 TYR A O 1
ATOM 3119 N N . ARG A 1 395 ? 41.738 -6.258 -81.030 1.00 91.75 395 ARG A N 1
ATOM 3120 C CA . ARG A 1 395 ? 42.635 -5.126 -81.329 1.00 91.75 395 ARG A CA 1
ATOM 3121 C C . ARG A 1 395 ? 44.036 -5.589 -81.718 1.00 91.75 395 ARG A C 1
ATOM 3123 O O . ARG A 1 395 ? 44.541 -5.149 -82.739 1.00 91.75 395 ARG A O 1
ATOM 3130 N N . LYS A 1 396 ? 44.626 -6.528 -80.972 1.00 90.06 396 LYS A N 1
ATOM 3131 C CA . LYS A 1 396 ? 45.956 -7.080 -81.274 1.00 90.06 396 LYS A CA 1
ATOM 3132 C C . LYS A 1 396 ? 45.998 -7.826 -82.615 1.00 90.06 396 LYS A C 1
ATOM 3134 O O . LYS A 1 396 ? 46.993 -7.749 -83.331 1.00 90.06 396 LYS A O 1
ATOM 3139 N N . LEU A 1 397 ? 44.932 -8.552 -82.961 1.00 87.88 397 LEU A N 1
ATOM 3140 C CA . LEU A 1 397 ? 44.780 -9.196 -84.272 1.00 87.88 397 LEU A CA 1
ATOM 3141 C C . LEU A 1 397 ? 44.684 -8.160 -85.400 1.00 87.88 397 LEU A C 1
ATOM 3143 O O . LEU A 1 397 ? 45.362 -8.324 -86.413 1.00 87.88 397 LEU A O 1
ATOM 3147 N N . LEU A 1 398 ? 43.902 -7.091 -85.211 1.00 84.19 398 LEU A N 1
ATOM 3148 C CA . LEU A 1 398 ? 43.814 -5.987 -86.170 1.00 84.19 398 LEU A CA 1
ATOM 3149 C C . LEU A 1 398 ? 45.148 -5.245 -86.318 1.00 84.19 398 LEU A C 1
ATOM 3151 O O . LEU A 1 398 ? 45.577 -5.039 -87.443 1.00 84.19 398 LEU A O 1
ATOM 3155 N N . GLU A 1 399 ? 45.847 -4.924 -85.228 1.00 80.50 399 GLU A N 1
ATOM 3156 C CA . GLU A 1 399 ? 47.192 -4.326 -85.268 1.00 80.50 399 GLU A CA 1
ATOM 3157 C C . GLU A 1 399 ? 48.196 -5.237 -85.998 1.00 80.50 399 GLU A C 1
ATOM 3159 O O . GLU A 1 399 ? 49.070 -4.761 -86.725 1.00 80.50 399 GLU A O 1
ATOM 3164 N N . GLY A 1 400 ? 48.066 -6.561 -85.852 1.00 74.69 400 GLY A N 1
ATOM 3165 C CA . GLY A 1 400 ? 48.855 -7.545 -86.597 1.00 74.69 400 GLY A CA 1
ATOM 3166 C C . GLY A 1 400 ? 48.539 -7.575 -88.098 1.00 74.69 400 GLY A C 1
ATOM 3167 O O . GLY A 1 400 ? 49.451 -7.717 -88.912 1.00 74.69 400 GLY A O 1
ATOM 3168 N N . GLU A 1 401 ? 47.274 -7.412 -88.485 1.00 68.50 401 GLU A N 1
ATOM 3169 C CA . GLU A 1 401 ? 46.841 -7.262 -89.883 1.00 68.50 401 GLU A CA 1
ATOM 3170 C C . GLU A 1 401 ? 47.282 -5.915 -90.474 1.00 68.50 401 GLU A C 1
ATOM 3172 O O . GLU A 1 401 ? 47.873 -5.887 -91.551 1.00 68.50 401 GLU A O 1
ATOM 3177 N N . GLU A 1 402 ? 47.120 -4.809 -89.746 1.00 66.06 402 GLU A N 1
ATOM 3178 C CA . GLU A 1 402 ? 47.613 -3.484 -90.138 1.00 66.06 402 GLU A CA 1
ATOM 3179 C C . GLU A 1 402 ? 49.137 -3.475 -90.282 1.00 66.06 402 GLU A C 1
ATOM 3181 O O . GLU A 1 402 ? 49.653 -2.902 -91.235 1.00 66.06 402 GLU A O 1
ATOM 3186 N N . SER A 1 403 ? 49.869 -4.185 -89.418 1.00 60.28 403 SER A N 1
ATOM 3187 C CA . SER A 1 403 ? 51.318 -4.375 -89.560 1.00 60.28 403 SER A CA 1
ATOM 3188 C C . SER A 1 403 ? 51.676 -5.182 -90.815 1.00 60.28 403 SER A C 1
ATOM 3190 O O . SER A 1 403 ? 52.663 -4.875 -91.483 1.00 60.28 403 SER A O 1
ATOM 3192 N N . ARG A 1 404 ? 50.869 -6.185 -91.192 1.00 60.88 404 ARG A N 1
ATOM 3193 C CA . ARG A 1 404 ? 51.046 -6.957 -92.439 1.00 60.88 404 ARG A CA 1
ATOM 3194 C C . ARG A 1 404 ? 50.712 -6.140 -93.692 1.00 60.88 404 ARG A C 1
ATOM 3196 O O . ARG A 1 404 ? 51.362 -6.328 -94.722 1.00 60.88 404 ARG A O 1
ATOM 3203 N N . LEU A 1 405 ? 49.744 -5.228 -93.605 1.00 58.19 405 LEU A N 1
ATOM 3204 C CA . LEU A 1 405 ? 49.355 -4.321 -94.688 1.00 58.19 405 LEU A CA 1
ATOM 3205 C C . LEU A 1 405 ? 50.336 -3.140 -94.831 1.00 58.19 405 LEU A C 1
ATOM 3207 O O . LEU A 1 405 ? 50.765 -2.844 -95.944 1.00 58.19 405 LEU A O 1
ATOM 3211 N N . ALA A 1 406 ? 50.759 -2.514 -93.728 1.00 57.78 406 ALA A N 1
ATOM 3212 C CA . ALA A 1 406 ? 51.701 -1.391 -93.702 1.00 57.78 406 ALA A CA 1
ATOM 3213 C C . ALA A 1 406 ? 53.152 -1.806 -94.008 1.00 57.78 406 ALA A C 1
ATOM 3215 O O . ALA A 1 406 ? 53.903 -1.025 -94.587 1.00 57.78 406 ALA A O 1
ATOM 3216 N N . SER A 1 407 ? 53.547 -3.040 -93.672 1.00 51.56 407 SER A N 1
ATOM 3217 C CA . SER A 1 407 ? 54.873 -3.586 -93.999 1.00 51.56 407 SER A CA 1
ATOM 3218 C C . SER A 1 407 ? 54.973 -4.155 -95.421 1.00 51.56 407 SER A C 1
ATOM 3220 O O . SER A 1 407 ? 56.041 -4.640 -95.788 1.00 51.56 407 SER A O 1
ATOM 3222 N N . GLY A 1 408 ? 53.907 -4.122 -96.227 1.00 47.88 408 GLY A N 1
ATOM 3223 C CA . GLY A 1 408 ? 53.924 -4.717 -97.560 1.00 47.88 408 GLY A CA 1
ATOM 3224 C C . GLY A 1 408 ? 54.210 -6.218 -97.511 1.00 47.88 408 GLY A C 1
ATOM 3225 O O . GLY A 1 408 ? 55.314 -6.650 -97.815 1.00 47.88 408 GLY A O 1
ATOM 3226 N N . GLY A 1 409 ? 53.203 -7.010 -97.131 1.00 53.84 409 GLY A N 1
ATOM 3227 C CA . GLY A 1 409 ? 53.092 -8.430 -97.475 1.00 53.84 409 GLY A CA 1
ATOM 3228 C C . GLY A 1 409 ? 54.379 -9.252 -97.359 1.00 53.84 409 GLY A C 1
ATOM 3229 O O . GLY A 1 409 ? 54.897 -9.722 -98.368 1.00 53.84 409 GLY A O 1
ATOM 3230 N N . ALA A 1 410 ? 54.858 -9.492 -96.137 1.00 44.16 410 ALA A N 1
ATOM 3231 C CA . ALA A 1 410 ? 55.899 -10.485 -95.882 1.00 44.16 410 ALA A CA 1
ATOM 3232 C C . ALA A 1 410 ? 55.380 -11.581 -94.936 1.00 44.16 410 ALA A C 1
ATOM 3234 O O . ALA A 1 410 ? 55.119 -11.350 -93.760 1.00 44.16 410 ALA A O 1
ATOM 3235 N N . ASN A 1 411 ? 55.175 -12.758 -95.533 1.00 46.78 411 ASN A N 1
ATOM 3236 C CA . ASN A 1 411 ? 55.130 -14.125 -95.005 1.00 46.78 411 ASN A CA 1
ATOM 3237 C C . ASN A 1 411 ? 54.949 -14.338 -93.491 1.00 46.78 411 ASN A C 1
ATOM 3239 O O . ASN A 1 411 ? 55.829 -14.067 -92.676 1.00 46.78 411 ASN A O 1
ATOM 3243 N N . ALA A 1 412 ? 53.830 -14.984 -93.153 1.00 43.59 412 ALA A N 1
ATOM 3244 C CA . ALA A 1 412 ? 53.601 -15.613 -91.862 1.00 43.59 412 ALA A CA 1
ATOM 3245 C C . ALA A 1 412 ? 54.592 -16.772 -91.640 1.00 43.59 412 ALA A C 1
ATOM 3247 O O . ALA A 1 412 ? 54.497 -17.810 -92.293 1.00 43.59 412 ALA A O 1
ATOM 3248 N N . THR A 1 413 ? 55.503 -16.615 -90.680 1.00 47.75 413 THR A N 1
ATOM 3249 C CA . THR A 1 413 ? 56.255 -17.733 -90.099 1.00 47.75 413 THR A CA 1
ATOM 3250 C C . THR A 1 413 ? 55.509 -18.199 -88.855 1.00 47.75 413 THR A C 1
ATOM 3252 O O . THR A 1 413 ? 55.541 -17.553 -87.810 1.00 47.75 413 THR A O 1
ATOM 3255 N N . ILE A 1 414 ? 54.793 -19.315 -88.989 1.00 43.44 414 ILE A N 1
ATOM 3256 C CA . ILE A 1 414 ? 54.128 -20.010 -87.886 1.00 43.44 414 ILE A CA 1
ATOM 3257 C C . ILE A 1 414 ? 55.216 -20.649 -87.019 1.00 43.44 414 ILE A C 1
ATOM 3259 O O . ILE A 1 414 ? 55.833 -21.632 -87.421 1.00 43.44 414 ILE A O 1
ATOM 3263 N N . HIS A 1 415 ? 55.445 -20.106 -85.824 1.00 42.44 415 HIS A N 1
ATOM 3264 C CA . HIS A 1 415 ? 56.237 -20.778 -84.800 1.00 42.44 415 HIS A CA 1
ATOM 3265 C C . HIS A 1 415 ? 55.282 -21.550 -83.883 1.00 42.44 415 HIS A C 1
ATOM 3267 O O . HIS A 1 415 ? 54.657 -20.985 -82.989 1.00 42.44 415 HIS A O 1
ATOM 3273 N N . VAL A 1 416 ? 55.142 -22.855 -84.127 1.00 45.34 416 VAL A N 1
ATOM 3274 C CA . VAL A 1 416 ? 54.483 -23.776 -83.193 1.00 45.34 416 VAL A CA 1
ATOM 3275 C C . VAL A 1 416 ? 55.420 -23.951 -82.003 1.00 45.34 416 VAL A C 1
ATOM 3277 O O . VAL A 1 416 ? 56.483 -24.553 -82.131 1.00 45.34 416 VAL A O 1
ATOM 3280 N N . GLN A 1 417 ? 55.054 -23.395 -80.851 1.00 40.41 417 GLN A N 1
ATOM 3281 C CA . GLN A 1 417 ? 55.714 -23.682 -79.584 1.00 40.41 417 GLN A CA 1
ATOM 3282 C C . GLN A 1 417 ? 54.796 -24.601 -78.776 1.00 40.41 417 GLN A C 1
ATOM 3284 O O . GLN A 1 417 ? 53.752 -24.182 -78.285 1.00 40.41 417 GLN A O 1
ATOM 3289 N N . GLN A 1 418 ? 55.179 -25.876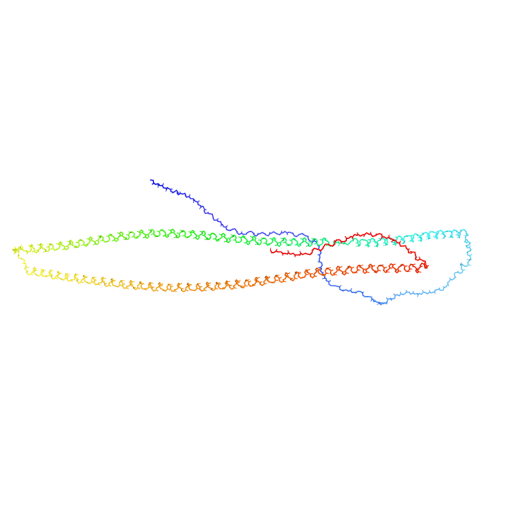 -78.688 1.00 45.75 418 GLN A N 1
ATOM 3290 C CA . GLN A 1 418 ? 54.619 -26.826 -77.731 1.00 45.75 418 GLN A CA 1
ATOM 3291 C C . GLN A 1 418 ? 54.897 -26.314 -76.316 1.00 45.75 418 GLN A C 1
ATOM 3293 O O . GLN A 1 418 ? 56.049 -26.270 -75.887 1.00 45.75 418 GLN A O 1
ATOM 3298 N N . THR A 1 419 ? 53.846 -25.960 -75.584 1.00 42.66 419 THR A N 1
ATOM 3299 C CA . THR A 1 419 ? 53.890 -25.867 -74.127 1.00 42.66 419 THR A CA 1
ATOM 3300 C C . THR A 1 419 ? 53.251 -27.124 -73.551 1.00 42.66 419 THR A C 1
ATOM 3302 O O . THR A 1 419 ? 52.075 -27.426 -73.737 1.00 42.66 419 THR A O 1
ATOM 3305 N N . SER A 1 420 ? 54.108 -27.905 -72.907 1.00 39.97 420 SER A N 1
ATOM 3306 C CA . SER A 1 420 ? 53.811 -29.055 -72.066 1.00 39.97 420 SER A CA 1
ATOM 3307 C C . SER A 1 420 ? 52.771 -28.716 -70.996 1.00 39.97 420 SER A C 1
ATOM 3309 O O . SER A 1 420 ? 52.878 -27.690 -70.324 1.00 39.97 420 SER A O 1
ATOM 3311 N N . GLY A 1 421 ? 51.780 -29.597 -70.849 1.00 42.09 421 GLY A N 1
ATOM 3312 C CA . GLY A 1 421 ? 50.717 -29.489 -69.859 1.00 42.09 421 GLY A CA 1
ATOM 3313 C C . GLY A 1 421 ? 51.241 -29.545 -68.425 1.00 42.09 421 GLY A C 1
ATOM 3314 O O . GLY A 1 421 ? 51.978 -30.459 -68.058 1.00 42.09 421 GLY A O 1
ATOM 3315 N N . GLY A 1 422 ? 50.818 -28.569 -67.627 1.00 37.19 422 GLY A N 1
ATOM 3316 C CA . GLY A 1 422 ? 50.772 -28.645 -66.174 1.00 37.19 422 GLY A CA 1
ATOM 3317 C C . GLY A 1 422 ? 49.310 -28.771 -65.767 1.00 37.19 422 GLY A C 1
ATOM 3318 O O . GLY A 1 422 ? 48.544 -27.821 -65.890 1.00 37.19 422 GLY A O 1
ATOM 3319 N N . SER A 1 423 ? 48.913 -29.974 -65.371 1.00 42.47 423 SER A N 1
ATOM 3320 C CA . SER A 1 423 ? 47.635 -30.257 -64.732 1.00 42.47 423 SER A CA 1
ATOM 3321 C C . SER A 1 423 ? 47.743 -29.909 -63.248 1.00 42.47 423 SER A C 1
ATOM 3323 O O . SER A 1 423 ? 48.231 -30.735 -62.481 1.00 42.47 423 SER A O 1
ATOM 3325 N N . ASP A 1 424 ? 47.287 -28.722 -62.853 1.00 35.69 424 ASP A N 1
ATOM 3326 C CA . ASP A 1 424 ? 46.934 -28.454 -61.457 1.00 35.69 424 ASP A CA 1
ATOM 3327 C C . ASP A 1 424 ? 45.418 -28.577 -61.320 1.00 35.69 424 ASP A C 1
ATOM 3329 O O . ASP A 1 424 ? 44.633 -27.792 -61.851 1.00 35.69 424 ASP A O 1
ATOM 3333 N N . SER A 1 425 ? 45.024 -29.662 -60.664 1.00 38.00 425 SER A N 1
ATOM 3334 C CA . SER A 1 425 ? 43.657 -30.002 -60.312 1.00 38.00 425 SER A CA 1
ATOM 3335 C C . SER A 1 425 ? 43.134 -29.065 -59.227 1.00 38.00 425 SER A C 1
ATOM 3337 O O . SER A 1 425 ? 43.590 -29.108 -58.083 1.00 38.00 425 SER A O 1
ATOM 3339 N N . GLU A 1 426 ? 42.126 -28.279 -59.587 1.00 34.31 426 GLU A N 1
ATOM 3340 C CA . GLU A 1 426 ? 41.160 -27.668 -58.678 1.00 34.31 426 GLU A CA 1
ATOM 3341 C C . GLU A 1 426 ? 40.471 -28.765 -57.845 1.00 34.31 426 GLU A C 1
ATOM 3343 O O . GLU A 1 426 ? 39.724 -29.593 -58.371 1.00 34.31 426 GLU A O 1
ATOM 3348 N N . PHE A 1 427 ? 40.726 -28.783 -56.534 1.00 33.84 427 PHE A N 1
ATOM 3349 C CA . PHE A 1 427 ? 39.910 -29.520 -55.571 1.00 33.84 427 PHE A CA 1
ATOM 3350 C C . PHE A 1 427 ? 38.781 -28.597 -55.103 1.00 33.84 427 PHE A C 1
ATOM 3352 O O . PHE A 1 427 ? 38.977 -27.708 -54.276 1.00 33.84 427 PHE A O 1
ATOM 3359 N N . ILE A 1 428 ? 37.603 -28.805 -55.687 1.00 39.72 428 ILE A N 1
ATOM 3360 C CA . ILE A 1 428 ? 36.330 -28.248 -55.236 1.00 39.72 428 ILE A CA 1
ATOM 3361 C C . ILE A 1 428 ? 35.845 -29.124 -54.077 1.00 39.72 428 ILE A C 1
ATOM 3363 O O . ILE A 1 428 ? 35.449 -30.267 -54.306 1.00 39.72 428 ILE A O 1
ATOM 3367 N N . ASP A 1 429 ? 35.847 -28.594 -52.851 1.00 37.28 429 ASP A N 1
ATOM 3368 C CA . ASP A 1 429 ? 35.097 -29.191 -51.742 1.00 37.28 429 ASP A CA 1
ATOM 3369 C C . ASP A 1 429 ? 33.732 -28.508 -51.605 1.00 37.28 429 ASP A C 1
ATOM 3371 O O . ASP A 1 429 ? 33.615 -27.321 -51.286 1.00 37.28 429 ASP A O 1
ATOM 3375 N N . TYR A 1 430 ? 32.687 -29.282 -51.884 1.00 42.09 430 TYR A N 1
ATOM 3376 C CA . TYR A 1 430 ? 31.296 -28.939 -51.629 1.00 42.09 430 TYR A CA 1
ATOM 3377 C C . TYR A 1 430 ? 30.980 -29.212 -50.152 1.00 42.09 430 TYR A C 1
ATOM 3379 O O . TYR A 1 430 ? 30.710 -30.345 -49.767 1.00 42.09 430 TYR A O 1
ATOM 3387 N N . GLY A 1 431 ? 30.927 -28.159 -49.336 1.00 36.31 431 GLY A N 1
ATOM 3388 C CA . GLY A 1 431 ? 30.513 -28.231 -47.931 1.00 36.31 431 GLY A CA 1
ATOM 3389 C C . GLY A 1 431 ? 29.271 -27.395 -47.635 1.00 36.31 431 GLY A C 1
ATOM 3390 O O . GLY A 1 431 ? 29.353 -26.357 -46.984 1.00 36.31 431 GLY A O 1
ATOM 3391 N N . HIS A 1 432 ? 28.108 -27.833 -48.116 1.00 45.28 432 HIS A N 1
ATOM 3392 C CA . HIS A 1 432 ? 26.799 -27.301 -47.728 1.00 45.28 432 HIS A CA 1
ATOM 3393 C C . HIS A 1 432 ? 26.268 -28.113 -46.534 1.00 45.28 432 HIS A C 1
ATOM 3395 O O . HIS A 1 432 ? 26.024 -29.302 -46.696 1.00 45.28 432 HIS A O 1
ATOM 3401 N N . HIS A 1 433 ? 26.087 -27.502 -45.354 1.00 44.09 433 HIS A N 1
ATOM 3402 C CA . HIS A 1 433 ? 24.838 -27.596 -44.579 1.00 44.09 433 HIS A CA 1
ATOM 3403 C C . HIS A 1 433 ? 24.897 -26.853 -43.236 1.00 44.09 433 HIS A C 1
ATOM 3405 O O . HIS A 1 433 ? 25.598 -27.226 -42.298 1.00 44.09 433 HIS A O 1
ATOM 3411 N N . HIS A 1 434 ? 24.031 -25.845 -43.131 1.00 48.91 434 HIS A N 1
ATOM 3412 C CA . HIS A 1 434 ? 23.417 -25.425 -41.880 1.00 48.91 434 HIS A CA 1
ATOM 3413 C C . HIS A 1 434 ? 22.689 -26.604 -41.218 1.00 48.91 434 HIS A C 1
ATOM 3415 O O . HIS A 1 434 ? 21.862 -27.248 -41.863 1.00 48.91 434 HIS A O 1
ATOM 3421 N N . HIS A 1 435 ? 22.873 -26.770 -39.909 1.00 46.78 435 HIS A N 1
ATOM 3422 C CA . HIS A 1 435 ? 21.762 -27.116 -39.029 1.00 46.78 435 HIS A CA 1
ATOM 3423 C C . HIS A 1 435 ? 21.961 -26.508 -37.639 1.00 46.78 435 HIS A C 1
ATOM 3425 O O . HIS A 1 435 ? 22.775 -26.957 -36.838 1.00 46.78 435 HIS A O 1
ATOM 3431 N N . TYR A 1 436 ? 21.164 -25.472 -37.377 1.00 46.91 436 TYR A N 1
ATOM 3432 C CA . TYR A 1 436 ? 20.750 -25.089 -36.036 1.00 46.91 436 TYR A CA 1
ATOM 3433 C C . TYR A 1 436 ? 20.037 -26.277 -35.375 1.00 46.91 436 TYR A C 1
ATOM 3435 O O . TYR A 1 436 ? 19.211 -26.944 -36.010 1.00 46.91 436 TYR A O 1
ATOM 3443 N N . ARG A 1 437 ? 20.313 -26.495 -34.089 1.00 52.72 437 ARG A N 1
ATOM 3444 C CA . ARG A 1 437 ? 19.440 -27.240 -33.182 1.00 52.72 437 ARG A CA 1
ATOM 3445 C C . ARG A 1 437 ? 19.315 -26.476 -31.863 1.00 52.72 437 ARG A C 1
ATOM 3447 O O . ARG A 1 437 ? 20.262 -25.806 -31.464 1.00 52.72 437 ARG A O 1
ATOM 3454 N N . CYS A 1 438 ? 18.097 -26.568 -31.336 1.00 48.69 438 CYS A N 1
ATOM 3455 C CA . CYS A 1 438 ? 17.468 -25.867 -30.220 1.00 48.69 438 CYS A CA 1
ATOM 3456 C C . CYS A 1 438 ? 18.294 -25.705 -28.949 1.00 48.69 438 CYS A C 1
ATOM 3458 O O . CYS A 1 438 ? 19.060 -26.639 -28.623 1.00 48.69 438 CYS A O 1
#

Foldseek 3Di:
DDDDDDDDDDDDDDDDDDDDDDDDDDDDDDDDDDDDDDDDDDDDDDDDDDDDDDDDDDDDDDDDDDDDDDDPPVPPDPPPPPPPPVVVVVVVVVVVVVVVVVVVVVVVVVVVVVVVVVVVVVVVVVVVVVVVVPPPDCVVVVVVVVVVVVVVVVVVVVVVVVVVVVVVVVVVVVVVVVVVVVVVVVVVVVVVVVVVVVVVVVVVVVVVVVVVVVVVVVVVVVVVVVVVVVVVVVVVVVVVVCVVVVPDDDDDDPDPDPVVVVVVVVVVVVVVVVVVVVVVVVVVVVVVVVVVVVVVVVVVVVVVVVVVVVVVVVVVVVVVVVVVVVVVVVVVVVVVVVVVVVVVVVVVVVVVVVVVVVVVVVVVVVVVVVVVVVVVVVVVVVVVVVVVVVVVVVVVVVVVVVCCVVVPHDDDDDDDDDDDDDDDDDDDDDDDDDDDDD